Protein AF-A0A0Q8JP42-F1 (afdb_monomer)

Secondary structure (DSSP, 8-state):
--------------------B---SPP-HHHHHHHHHHIIIIIHHHHHHTTTTT-HHHHHHHHHHHHHHHHTT-B-TTS-B---TT--EEEEESS--TT--S----PPPHHHHTSPPPPS------S--B-TTSPBPPEEEEE----SSHHHHHHHHHTT-HHHHHHHHHHTTS---HHHHHHHTTTSTTTTTTTSHHHHHHHHHHHHHHHHHHHHHHHHHHHHHHHHHHHHHHHHTSSSPPPHHHHHHHHHHHHHHHHHHHHHHTTBPPPTTPPPP---GGGGTTT-SPPPPPPPPPPPP-------------------------EEEEETTTEEE-TTS-EEE----EEEEEEE-TTS-EEEEEEEE-TT-SS-EEEEEEEEEETTEEEEEETTS-EEETTEEPP--SS-EEEEETTTEEEEEEE-SS-EEEEEEEETTS-EEEEEE-SSSEEEEEE--TT---TT-BSTT-GGGB-TT-EEE-TTS-EEETTSHHHHHHHHHHTBPPGGG------TT--GGGG--TT-SSS-----HHHHHHHHHHHHHTT--GGGHHHHHHHHHHH--GGGHHHHS-----S----------S--S--SS----SS-S-EEPTTEEEEEEE-TT-EEEEEEE-SSSPSSEEEEEE-S--TTTT----SSS-EEEEEETTS-B-S--EETTS-EEEEEE-SSEEEEEEE--SSSSPEEEEEEEEE-

Solvent-accessible surface area (backbone atoms only — not comparable to full-atom values): 40684 Å² total; per-residue (Å²): 134,85,90,85,84,88,86,84,84,77,82,70,84,72,68,78,70,62,19,41,32,83,25,64,72,54,49,61,78,76,56,28,55,55,23,34,54,47,24,64,60,38,43,46,54,52,26,68,77,34,59,75,26,51,22,30,40,47,45,46,46,50,51,7,38,56,46,11,64,77,48,56,90,37,51,47,100,84,69,45,79,56,89,67,56,76,70,54,54,61,42,71,47,81,69,85,54,98,78,77,61,98,76,60,86,61,74,82,56,72,84,65,75,74,60,74,86,79,81,89,75,90,82,80,94,84,78,77,57,52,51,101,85,66,40,62,49,32,53,32,77,46,78,55,72,79,44,95,26,34,64,51,39,32,43,71,80,40,60,94,41,79,74,49,47,57,57,51,54,52,41,32,66,38,64,59,51,72,65,55,52,55,58,66,41,60,88,36,86,81,29,72,58,44,82,39,78,63,41,48,54,44,23,51,51,31,23,50,46,44,34,9,8,44,35,31,41,47,53,52,40,49,54,49,41,56,50,47,39,51,51,44,50,56,59,50,70,47,82,51,53,59,59,68,68,60,50,49,51,52,52,51,54,45,51,55,36,53,50,52,49,52,56,45,56,39,25,32,54,75,62,91,89,63,77,78,90,76,82,68,66,60,73,80,65,50,41,77,52,76,68,80,78,80,82,81,76,88,81,84,82,89,85,87,82,86,86,89,76,88,79,90,79,92,87,79,92,83,78,79,85,82,73,68,62,40,48,34,36,37,26,42,53,36,32,29,35,26,61,55,70,47,74,50,75,52,41,64,23,24,44,30,36,35,33,46,34,90,89,58,50,34,33,35,38,29,28,33,56,42,86,87,42,58,34,45,21,21,27,39,32,41,18,32,42,48,84,94,44,32,40,29,42,36,27,91,42,53,40,28,48,73,83,37,77,64,84,58,84,32,45,70,37,76,46,72,51,72,91,48,29,37,39,36,38,34,37,49,61,90,36,48,44,32,38,36,42,38,39,70,88,52,36,37,40,39,36,37,47,50,94,76,26,34,31,37,40,35,41,37,48,54,86,61,87,44,72,70,14,29,33,78,48,13,47,55,18,43,43,71,86,39,41,31,37,23,72,87,66,49,77,32,29,64,91,38,65,70,37,38,50,50,33,57,61,47,27,47,59,53,72,93,66,61,62,68,77,64,59,95,94,49,48,62,73,77,39,63,36,78,69,38,39,75,45,83,76,76,62,51,70,66,41,33,53,54,22,33,52,51,31,50,75,68,58,29,49,78,96,45,28,68,58,39,5,47,45,28,36,71,66,72,40,75,76,49,50,70,53,46,32,71,70,88,57,60,75,76,78,82,64,76,79,65,85,66,69,93,64,85,34,72,64,89,72,81,66,48,79,92,67,43,79,45,73,55,58,72,72,39,77,48,79,42,80,33,39,43,63,34,72,49,24,30,30,39,73,26,67,84,39,72,80,68,17,29,49,35,40,42,29,94,34,68,82,41,64,68,55,76,73,80,41,80,52,38,28,34,34,39,23,42,82,85,62,42,23,66,29,68,61,36,32,55,28,25,68,48,76,47,65,84,39,73,66,38,57,31,34,44,28,42,34,23,11,72,57,73,73,66,43,80,44,51,39,27,40,37,52,65

Radius of gyration: 31.7 Å; Cα contacts (8 Å, |Δi|>4): 1342; chains: 1; bounding box: 97×76×103 Å

pLDDT: mean 74.69, std 22.03, range [24.11, 98.62]

Structure (mmCIF, N/CA/C/O backbone):
data_AF-A0A0Q8JP42-F1
#
_entry.id   AF-A0A0Q8JP42-F1
#
loop_
_atom_site.group_PDB
_atom_site.id
_atom_site.type_symbol
_atom_site.label_atom_id
_atom_site.label_alt_id
_atom_site.label_comp_id
_atom_site.label_asym_id
_atom_site.label_entity_id
_atom_site.label_seq_id
_atom_site.pdbx_PDB_ins_code
_atom_site.Cartn_x
_atom_site.Cartn_y
_atom_site.Cartn_z
_atom_site.occupancy
_atom_site.B_iso_or_equiv
_atom_site.auth_seq_id
_atom_site.auth_comp_id
_atom_site.auth_asym_id
_atom_site.auth_atom_id
_atom_site.pdbx_PDB_model_num
ATOM 1 N N . MET A 1 1 ? -9.471 15.396 62.692 1.00 32.38 1 MET A N 1
ATOM 2 C CA . MET A 1 1 ? -8.203 16.134 62.893 1.00 32.38 1 MET A CA 1
ATOM 3 C C . MET A 1 1 ? -7.036 15.207 62.559 1.00 32.38 1 MET A C 1
ATOM 5 O O . MET A 1 1 ? -7.016 14.126 63.114 1.00 32.38 1 MET A O 1
ATOM 9 N N . ARG A 1 2 ? -6.128 15.649 61.666 1.00 31.34 2 ARG A N 1
ATOM 10 C CA . ARG A 1 2 ? -4.707 15.241 61.457 1.00 31.34 2 ARG A CA 1
ATOM 11 C C . ARG A 1 2 ? -4.387 13.730 61.308 1.00 31.34 2 ARG A C 1
ATOM 13 O O . ARG A 1 2 ? -4.494 12.985 62.261 1.00 31.34 2 ARG A O 1
ATOM 20 N N . ARG A 1 3 ? -4.089 13.257 60.084 1.00 33.28 3 ARG A N 1
ATOM 21 C CA . ARG A 1 3 ? -2.760 13.126 59.406 1.00 33.28 3 ARG A CA 1
ATOM 22 C C . ARG A 1 3 ? -2.019 11.814 59.737 1.00 33.28 3 ARG A C 1
ATOM 24 O O . ARG A 1 3 ? -1.687 11.619 60.892 1.00 33.28 3 ARG A O 1
ATOM 31 N N . ILE A 1 4 ? -1.726 11.027 58.688 1.00 31.06 4 ILE A N 1
ATOM 32 C CA . ILE A 1 4 ? -0.497 10.269 58.301 1.00 31.06 4 ILE A CA 1
ATOM 33 C C . ILE A 1 4 ? -0.956 9.399 57.097 1.00 31.06 4 ILE A C 1
ATOM 35 O O . ILE A 1 4 ? -1.818 8.553 57.276 1.00 31.06 4 ILE A O 1
ATOM 39 N N . ALA A 1 5 ? -0.745 9.738 55.819 1.00 30.25 5 ALA A N 1
ATOM 40 C CA . ALA A 1 5 ? 0.470 9.869 54.997 1.00 30.25 5 ALA A CA 1
ATOM 41 C C . ALA A 1 5 ? 1.095 8.532 54.513 1.00 30.25 5 ALA A C 1
ATOM 43 O O . ALA A 1 5 ? 1.750 7.842 55.280 1.00 30.25 5 ALA A O 1
ATOM 44 N N . ALA A 1 6 ? 0.933 8.309 53.195 1.00 29.38 6 ALA A N 1
ATOM 45 C CA . ALA A 1 6 ? 1.846 7.721 52.196 1.00 29.38 6 ALA A CA 1
ATOM 46 C C . ALA A 1 6 ? 2.166 6.206 52.162 1.00 29.38 6 ALA A C 1
ATOM 48 O O . ALA A 1 6 ? 2.879 5.694 53.013 1.00 29.38 6 ALA A O 1
ATOM 49 N N . ALA A 1 7 ? 1.782 5.556 51.049 1.00 24.56 7 ALA A N 1
ATOM 50 C CA . ALA A 1 7 ? 2.716 4.977 50.063 1.00 24.56 7 ALA A CA 1
ATOM 51 C C . ALA A 1 7 ? 1.953 4.485 48.806 1.00 24.56 7 ALA A C 1
ATOM 53 O O . ALA A 1 7 ? 1.465 3.360 48.754 1.00 24.56 7 ALA A O 1
ATOM 54 N N . LEU A 1 8 ? 1.849 5.346 47.788 1.00 26.92 8 LEU A N 1
ATOM 55 C CA . LEU A 1 8 ? 1.513 4.974 46.409 1.00 26.92 8 LEU A CA 1
ATOM 56 C C . LEU A 1 8 ? 2.842 4.712 45.691 1.00 26.92 8 LEU A C 1
ATOM 58 O O . LEU A 1 8 ? 3.619 5.642 45.482 1.00 26.92 8 LEU A O 1
ATOM 62 N N . ILE A 1 9 ? 3.121 3.454 45.356 1.00 26.81 9 ILE A N 1
ATOM 63 C CA . ILE A 1 9 ? 4.254 3.088 44.502 1.00 26.81 9 ILE A CA 1
ATOM 64 C C . ILE A 1 9 ? 3.807 3.301 43.055 1.00 26.81 9 ILE A C 1
ATOM 66 O O . ILE A 1 9 ? 3.017 2.531 42.514 1.00 26.81 9 ILE A O 1
ATOM 70 N N . ALA A 1 10 ? 4.300 4.376 42.446 1.00 30.48 10 ALA A N 1
ATOM 71 C CA . ALA A 1 10 ? 4.263 4.572 41.008 1.00 30.48 10 ALA A CA 1
ATOM 72 C C . ALA A 1 10 ? 5.238 3.581 40.357 1.00 30.48 10 ALA A C 1
ATOM 74 O O . ALA A 1 10 ? 6.454 3.732 40.474 1.00 30.48 10 ALA A O 1
ATOM 75 N N . ALA A 1 11 ? 4.717 2.572 39.665 1.00 28.38 11 ALA A N 1
ATOM 76 C CA . ALA A 1 11 ? 5.500 1.827 38.690 1.00 28.38 11 ALA A CA 1
ATOM 77 C C . ALA A 1 11 ? 5.589 2.679 37.417 1.00 28.38 11 ALA A C 1
ATOM 79 O O . ALA A 1 11 ? 4.811 2.517 36.482 1.00 28.38 11 ALA A O 1
ATOM 80 N N . ALA A 1 12 ? 6.517 3.635 37.407 1.00 28.75 12 ALA A N 1
ATOM 81 C CA . ALA A 1 12 ? 7.023 4.169 36.156 1.00 28.75 12 ALA A CA 1
ATOM 82 C C . ALA A 1 12 ? 7.694 3.004 35.420 1.00 28.75 12 ALA A C 1
ATOM 84 O O . ALA A 1 12 ? 8.638 2.406 35.942 1.00 28.75 12 ALA A O 1
ATOM 85 N N . ALA A 1 13 ? 7.219 2.668 34.223 1.00 29.08 13 ALA A N 1
ATOM 86 C CA . ALA A 1 13 ? 8.051 1.950 33.274 1.00 29.08 13 ALA A CA 1
ATOM 87 C C . ALA A 1 13 ? 9.232 2.877 32.957 1.00 29.08 13 ALA A C 1
ATOM 89 O O . ALA A 1 13 ? 9.126 3.815 32.171 1.00 29.08 13 ALA A O 1
ATOM 90 N N . VAL A 1 14 ? 10.333 2.675 33.677 1.00 27.34 14 VAL A N 1
ATOM 91 C CA . VAL A 1 14 ? 11.604 3.340 33.428 1.00 27.34 14 VAL A CA 1
ATOM 92 C C . VAL A 1 14 ? 12.051 2.860 32.052 1.00 27.34 14 VAL A C 1
ATOM 94 O O . VAL A 1 14 ? 12.574 1.755 31.916 1.00 27.34 14 VAL A O 1
ATOM 97 N N . LEU A 1 15 ? 11.820 3.679 31.019 1.00 36.03 15 LEU A N 1
ATOM 98 C CA . LEU A 1 15 ? 12.664 3.657 29.825 1.00 36.03 15 LEU A CA 1
ATOM 99 C C . LEU A 1 15 ? 14.106 3.576 30.341 1.00 36.03 15 LEU A C 1
ATOM 101 O O . LEU A 1 15 ? 14.431 4.369 31.234 1.00 36.03 15 LEU A O 1
ATOM 105 N N . PRO A 1 16 ? 14.959 2.637 29.883 1.00 44.34 16 PRO A N 1
ATOM 106 C CA . PRO A 1 16 ? 16.354 2.672 30.291 1.00 44.34 16 PRO A CA 1
ATOM 107 C C . PRO A 1 16 ? 16.838 4.074 29.944 1.00 44.34 16 PRO A C 1
ATOM 109 O O . PRO A 1 16 ? 16.720 4.474 28.786 1.00 44.34 16 PRO A O 1
ATOM 112 N N . ALA A 1 17 ? 17.241 4.847 30.958 1.00 48.03 17 ALA A N 1
ATOM 113 C CA . ALA A 1 17 ? 17.735 6.196 30.755 1.00 48.03 17 ALA A CA 1
ATOM 114 C C . ALA A 1 17 ? 18.779 6.095 29.646 1.00 48.03 17 ALA A C 1
ATOM 116 O O . ALA A 1 17 ? 19.788 5.408 29.813 1.00 48.03 17 ALA A O 1
ATOM 117 N N . SER A 1 18 ? 18.480 6.663 28.477 1.00 58.12 18 SER A N 1
ATOM 118 C CA . SER A 1 18 ? 19.471 6.748 27.421 1.00 58.12 18 SER A CA 1
ATOM 119 C C . SER A 1 18 ? 20.636 7.495 28.043 1.00 58.12 18 SER A C 1
ATOM 121 O O . SER A 1 18 ? 20.438 8.602 28.550 1.00 58.12 18 SER A O 1
ATOM 123 N N . ALA A 1 19 ? 21.806 6.859 28.058 1.00 69.19 19 ALA A N 1
ATOM 124 C CA . ALA A 1 19 ? 23.070 7.528 28.295 1.00 69.19 19 ALA A CA 1
ATOM 125 C C . ALA A 1 19 ? 23.009 8.907 27.629 1.00 69.19 19 ALA A C 1
ATOM 127 O O . ALA A 1 19 ? 22.722 8.966 26.436 1.00 69.19 19 ALA A O 1
ATOM 128 N N . GLN A 1 20 ? 23.198 9.991 28.375 1.00 83.31 20 GLN A N 1
ATOM 129 C CA . GLN A 1 20 ? 23.355 11.333 27.815 1.00 83.31 20 GLN A CA 1
ATOM 130 C C . GLN A 1 20 ? 24.747 11.830 28.181 1.00 83.31 20 GLN A C 1
ATOM 132 O O . GLN A 1 20 ? 25.283 11.499 29.238 1.00 83.31 20 GLN A O 1
ATOM 137 N N . VAL A 1 21 ? 25.329 12.654 27.323 1.00 87.38 21 VAL A N 1
ATOM 138 C CA . VAL A 1 21 ? 26.648 13.247 27.542 1.00 87.38 21 VAL A CA 1
ATOM 139 C C . VAL A 1 21 ? 26.569 14.753 27.423 1.00 87.38 21 VAL A C 1
ATOM 141 O O . VAL A 1 21 ? 25.703 15.297 26.733 1.00 87.38 21 VAL A O 1
ATOM 144 N N . ASP A 1 22 ? 27.491 15.430 28.097 1.00 88.50 22 ASP A N 1
ATOM 145 C CA . ASP A 1 22 ? 27.711 16.840 27.831 1.00 88.50 22 ASP A CA 1
ATOM 146 C C . ASP A 1 22 ? 28.292 16.986 26.421 1.00 88.50 22 ASP A C 1
ATOM 148 O O . ASP A 1 22 ? 29.391 16.512 26.121 1.00 88.50 22 ASP A O 1
ATOM 152 N N . CYS A 1 23 ? 27.517 17.612 25.540 1.00 90.62 23 CYS A N 1
ATOM 153 C CA . CYS A 1 23 ? 27.943 17.872 24.173 1.00 90.62 23 CYS A CA 1
ATOM 154 C C . CYS A 1 23 ? 28.848 19.109 24.051 1.00 90.62 23 CYS A C 1
ATOM 156 O O . CYS A 1 23 ? 29.364 19.384 22.966 1.00 90.62 23 CYS A O 1
ATOM 158 N N . GLY A 1 24 ? 29.069 19.827 25.154 1.00 90.06 24 GLY A N 1
ATOM 159 C CA . GLY A 1 24 ? 29.874 21.034 25.224 1.00 90.06 24 GLY A CA 1
ATOM 160 C C . GLY A 1 24 ? 29.218 22.239 24.554 1.00 90.06 24 GLY A C 1
ATOM 161 O O . GLY A 1 24 ? 28.075 22.202 24.086 1.00 90.06 24 GLY A O 1
ATOM 162 N N . GLU A 1 25 ? 29.979 23.329 24.497 1.00 90.88 25 GLU A N 1
ATOM 163 C CA . GLU A 1 25 ? 29.526 24.571 23.879 1.00 90.88 25 GLU A CA 1
ATOM 164 C C . GLU A 1 25 ? 29.434 24.449 22.346 1.00 90.88 25 GLU A C 1
ATOM 166 O O . GLU A 1 25 ? 30.346 23.882 21.718 1.00 90.88 25 GLU A O 1
ATOM 171 N N . PRO A 1 26 ? 28.387 25.027 21.722 1.00 92.38 26 PRO A N 1
ATOM 172 C CA . PRO A 1 26 ? 28.247 25.083 20.273 1.00 92.38 26 PRO A CA 1
ATOM 173 C C . PRO A 1 26 ? 29.510 25.591 19.573 1.00 92.38 26 PRO A C 1
ATOM 175 O O . PRO A 1 26 ? 30.193 26.511 20.028 1.00 92.38 26 PRO A O 1
ATOM 178 N N . LEU A 1 27 ? 29.801 25.010 18.415 1.00 89.12 27 LEU A N 1
ATOM 179 C CA . LEU A 1 27 ? 30.786 25.542 17.478 1.00 89.12 27 LEU A CA 1
ATOM 180 C C . LEU A 1 27 ? 30.342 26.916 16.954 1.00 89.12 27 LEU A C 1
ATOM 182 O O . LEU A 1 27 ? 29.153 27.149 16.719 1.00 89.12 27 LEU A O 1
ATOM 186 N N . THR A 1 28 ? 31.312 27.802 16.731 1.00 86.31 28 THR A N 1
ATOM 187 C CA . THR A 1 28 ? 31.131 29.153 16.178 1.00 86.31 28 THR A CA 1
ATOM 188 C C . THR A 1 28 ? 31.954 29.316 14.893 1.00 86.31 28 THR A C 1
ATOM 190 O O . THR A 1 28 ? 32.758 28.454 14.542 1.00 86.31 28 THR A O 1
ATOM 193 N N . GLY A 1 29 ? 31.737 30.401 14.142 1.00 81.62 29 GLY A N 1
ATOM 194 C CA . GLY A 1 29 ? 32.538 30.711 12.951 1.00 81.62 29 GLY A CA 1
ATOM 195 C C . GLY A 1 29 ? 32.419 29.674 11.824 1.00 81.62 29 GLY A C 1
ATOM 196 O O . GLY A 1 29 ? 31.333 29.162 11.548 1.00 81.62 29 GLY A O 1
ATOM 197 N N . GLN A 1 30 ? 33.532 29.392 11.140 1.00 66.12 30 GLN A N 1
ATOM 198 C CA . GLN A 1 30 ? 33.564 28.454 10.007 1.00 66.12 30 GLN A CA 1
ATOM 199 C C . GLN A 1 30 ? 33.319 26.998 10.439 1.00 66.12 30 GLN A C 1
ATOM 201 O O . GLN A 1 30 ? 32.656 26.249 9.718 1.00 66.12 30 GLN A O 1
ATOM 206 N N . ASP A 1 31 ? 33.742 26.637 11.651 1.00 72.88 31 ASP A N 1
ATOM 207 C CA . ASP A 1 31 ? 33.555 25.296 12.214 1.00 72.88 31 ASP A CA 1
ATOM 208 C C . ASP A 1 31 ? 32.086 24.981 12.500 1.00 72.88 31 ASP A C 1
ATOM 210 O O . ASP A 1 31 ? 31.677 23.822 12.432 1.00 72.88 31 ASP A O 1
ATOM 214 N N . ALA A 1 32 ? 31.261 26.000 12.770 1.00 77.12 32 ALA A N 1
ATOM 215 C CA . ALA A 1 32 ? 29.830 25.821 13.010 1.00 77.12 32 ALA A CA 1
ATOM 216 C C . ALA A 1 32 ? 29.117 25.209 11.802 1.00 77.12 32 ALA A C 1
ATOM 218 O O . ALA A 1 32 ? 28.319 24.287 11.958 1.00 77.12 32 ALA A O 1
ATOM 219 N N . LYS A 1 33 ? 29.427 25.691 10.591 1.00 74.38 33 LYS A N 1
ATOM 220 C CA . LYS A 1 33 ? 28.829 25.173 9.355 1.00 74.38 33 LYS A CA 1
ATOM 221 C C . LYS A 1 33 ? 29.224 23.713 9.145 1.00 74.38 33 LYS A C 1
ATOM 223 O O . LYS A 1 33 ? 28.353 22.873 8.950 1.00 74.38 33 LYS A O 1
ATOM 228 N N . PHE A 1 34 ? 30.520 23.416 9.245 1.00 71.19 34 PHE A N 1
ATOM 229 C CA . PHE A 1 34 ? 31.023 22.055 9.090 1.00 71.19 34 PHE A CA 1
ATOM 230 C C . PHE A 1 34 ? 30.422 21.107 10.138 1.00 71.19 34 PHE A C 1
ATOM 232 O O . PHE A 1 34 ? 29.968 20.016 9.804 1.00 71.19 34 PHE A O 1
ATOM 239 N N . GLY A 1 35 ? 30.370 21.535 11.401 1.00 77.62 35 GLY A N 1
ATOM 240 C CA . GLY A 1 35 ? 29.789 20.760 12.492 1.00 77.62 35 GLY A CA 1
ATOM 241 C C . GLY A 1 35 ? 28.299 20.481 12.308 1.00 77.62 35 GLY A C 1
ATOM 242 O O . GLY A 1 35 ? 27.874 19.355 12.550 1.00 77.62 35 GLY A O 1
ATOM 243 N N . ILE A 1 36 ? 27.519 21.462 11.835 1.00 77.50 36 ILE A N 1
ATOM 244 C CA . ILE A 1 36 ? 26.098 21.283 11.494 1.00 77.50 36 ILE A CA 1
ATOM 245 C C . ILE A 1 36 ? 25.939 20.286 10.348 1.00 77.50 36 ILE A C 1
ATOM 247 O O . ILE A 1 36 ? 25.126 19.367 10.452 1.00 77.50 36 ILE A O 1
ATOM 251 N N . ASP A 1 37 ? 26.705 20.455 9.270 1.00 71.38 37 ASP A N 1
ATOM 252 C CA . ASP A 1 37 ? 26.607 19.600 8.089 1.00 71.38 37 ASP A CA 1
ATOM 253 C C . ASP A 1 37 ? 26.999 18.155 8.437 1.00 71.38 37 ASP A C 1
ATOM 255 O O . ASP A 1 37 ? 26.291 17.217 8.069 1.00 71.38 37 ASP A O 1
ATOM 259 N N . TYR A 1 38 ? 28.065 17.956 9.216 1.00 76.81 38 TYR A N 1
ATOM 260 C CA . TYR A 1 38 ? 28.466 16.631 9.692 1.00 76.81 38 TYR A CA 1
ATOM 261 C C . TYR A 1 38 ? 27.415 16.023 10.631 1.00 76.81 38 TYR A C 1
ATOM 263 O O . TYR A 1 38 ? 27.017 14.870 10.468 1.00 76.81 38 TYR A O 1
ATOM 271 N N . ALA A 1 39 ? 26.910 16.802 11.590 1.00 82.94 39 ALA A N 1
ATOM 272 C CA . ALA A 1 39 ? 25.905 16.335 12.534 1.00 82.94 39 ALA A CA 1
ATOM 273 C C . ALA A 1 39 ? 24.597 15.937 11.835 1.00 82.94 39 ALA A C 1
ATOM 275 O O . ALA A 1 39 ? 24.065 14.877 12.139 1.00 82.94 39 ALA A O 1
ATOM 276 N N . ARG A 1 40 ? 24.093 16.732 10.883 1.00 79.69 40 ARG A N 1
ATOM 277 C CA . ARG A 1 40 ? 22.835 16.446 10.170 1.00 79.69 40 ARG A CA 1
ATOM 278 C C . ARG A 1 40 ? 22.942 15.297 9.178 1.00 79.69 40 ARG A C 1
ATOM 280 O O . ARG A 1 40 ? 21.986 14.544 9.044 1.00 79.69 40 ARG A O 1
ATOM 287 N N . ASN A 1 41 ? 24.074 15.16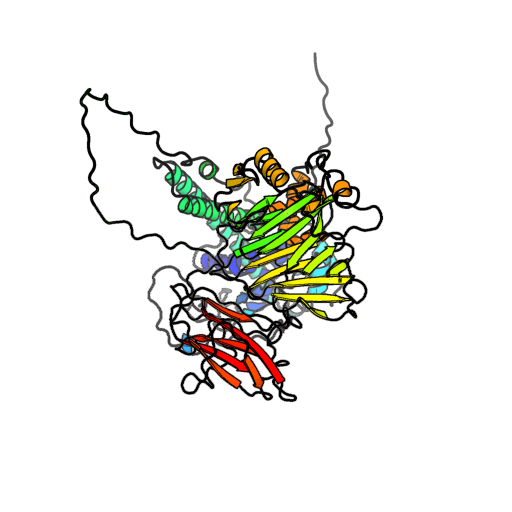5 8.492 1.00 67.12 41 ASN A N 1
ATOM 288 C CA . ASN A 1 41 ? 24.212 14.181 7.417 1.00 67.12 41 ASN A CA 1
ATOM 289 C C . ASN A 1 41 ? 24.806 12.847 7.886 1.00 67.12 41 ASN A C 1
ATOM 291 O O . ASN A 1 41 ? 24.586 11.832 7.233 1.00 67.12 41 ASN A O 1
ATOM 295 N N . VAL A 1 42 ? 25.548 12.836 8.998 1.00 72.25 42 VAL A N 1
ATOM 296 C CA . VAL A 1 42 ? 26.253 11.640 9.483 1.00 72.25 42 VAL A CA 1
ATOM 297 C C . VAL A 1 42 ? 25.743 11.240 10.861 1.00 72.25 42 VAL A C 1
ATOM 299 O O . VAL A 1 42 ? 25.164 10.169 11.029 1.00 72.25 42 VAL A O 1
ATOM 302 N N . THR A 1 43 ? 25.921 12.103 11.860 1.00 81.19 43 THR A N 1
ATOM 303 C CA . THR A 1 43 ? 25.721 11.704 13.259 1.00 81.19 43 THR A CA 1
ATOM 304 C C . THR A 1 43 ? 24.249 11.513 13.626 1.00 81.19 43 THR A C 1
ATOM 306 O O . THR A 1 43 ? 23.907 10.519 14.260 1.00 81.19 43 THR A O 1
ATOM 309 N N . LEU A 1 44 ? 23.364 12.428 13.223 1.00 78.81 44 LEU A N 1
ATOM 310 C CA . LEU A 1 44 ? 21.932 12.363 13.524 1.00 78.81 44 LEU A CA 1
ATOM 311 C C . LEU A 1 44 ? 21.267 11.131 12.905 1.00 78.81 44 LEU A C 1
ATOM 313 O O . LEU A 1 44 ? 20.644 10.389 13.661 1.00 78.81 44 LEU A O 1
ATOM 317 N N . PRO A 1 45 ? 21.443 10.827 11.605 1.00 73.25 45 PRO A N 1
ATOM 318 C CA . PRO A 1 45 ? 20.917 9.595 11.025 1.00 73.25 45 PRO A CA 1
ATOM 319 C C . PRO A 1 45 ? 21.403 8.338 11.757 1.00 73.25 45 PRO A C 1
ATOM 321 O O . PRO A 1 45 ? 20.599 7.454 12.047 1.00 73.25 45 PRO A O 1
ATOM 324 N N . LEU A 1 46 ? 22.690 8.263 12.129 1.00 73.00 46 LEU A N 1
ATOM 325 C CA . LEU A 1 46 ? 23.221 7.120 12.888 1.00 73.00 46 LEU A CA 1
ATOM 326 C C . LEU A 1 46 ? 22.516 6.942 14.232 1.00 73.00 46 LEU A C 1
ATOM 328 O O . LEU A 1 46 ? 22.172 5.816 14.600 1.00 73.00 46 LEU A O 1
ATOM 332 N N . VAL A 1 47 ? 22.289 8.050 14.938 1.00 79.88 47 VAL A N 1
ATOM 333 C CA . VAL A 1 47 ? 21.576 8.073 16.215 1.00 79.88 47 VAL A CA 1
ATOM 334 C C . VAL A 1 47 ? 20.106 7.676 16.034 1.00 79.88 47 VAL A C 1
ATOM 336 O O . VAL A 1 47 ? 19.636 6.788 16.745 1.00 79.88 47 VAL A O 1
ATOM 339 N N . GLU A 1 48 ? 19.394 8.267 15.067 1.00 75.62 48 GLU A N 1
ATOM 340 C CA . GLU A 1 48 ? 17.975 7.981 14.796 1.00 75.62 48 GLU A CA 1
ATOM 341 C C . GLU A 1 48 ? 17.744 6.513 14.436 1.00 75.62 48 GLU A C 1
ATOM 343 O O . GLU A 1 48 ? 16.824 5.876 14.950 1.00 75.62 48 GLU A O 1
ATOM 348 N N . HIS A 1 49 ? 18.598 5.950 13.580 1.00 67.31 49 HIS A N 1
ATOM 349 C CA . HIS A 1 49 ? 18.435 4.584 13.091 1.00 67.31 49 HIS A CA 1
ATOM 350 C C . HIS A 1 49 ? 18.799 3.509 14.119 1.00 67.31 49 HIS A C 1
ATOM 352 O O . HIS A 1 49 ? 18.371 2.363 13.965 1.00 67.31 49 HIS A O 1
ATOM 358 N N . ASN A 1 50 ? 19.556 3.848 15.168 1.00 66.06 50 ASN A N 1
ATOM 359 C CA . ASN A 1 50 ? 20.097 2.868 16.113 1.00 66.06 50 ASN A CA 1
ATOM 360 C C . ASN A 1 50 ? 19.771 3.162 17.585 1.00 66.06 50 ASN A C 1
ATOM 362 O O . ASN A 1 50 ? 20.442 2.635 18.479 1.00 66.06 50 ASN A O 1
ATOM 366 N N . ALA A 1 51 ? 18.716 3.934 17.854 1.00 54.44 51 ALA A N 1
ATOM 367 C CA . ALA A 1 51 ? 18.296 4.310 19.207 1.00 54.44 51 ALA A CA 1
ATOM 368 C C . ALA A 1 51 ? 18.007 3.113 20.152 1.00 54.44 51 ALA A C 1
ATOM 370 O O . ALA A 1 51 ? 18.043 3.284 21.367 1.00 54.44 51 ALA A O 1
ATOM 371 N N . GLY A 1 52 ? 17.791 1.895 19.625 1.00 52.28 52 GLY A N 1
ATOM 372 C CA . GLY A 1 52 ? 17.625 0.643 20.395 1.00 52.28 52 GLY A CA 1
ATOM 373 C C . GLY A 1 52 ? 18.854 -0.290 20.454 1.00 52.28 52 GLY A C 1
ATOM 374 O O . GLY A 1 52 ? 18.769 -1.389 21.005 1.00 52.28 52 GLY A O 1
ATOM 375 N N . GLY A 1 53 ? 19.981 0.106 19.849 1.00 61.44 53 GLY A N 1
ATOM 376 C CA . GLY A 1 53 ? 21.255 -0.625 19.831 1.00 61.44 53 GLY A CA 1
ATOM 377 C C . GLY A 1 53 ? 22.198 -0.176 20.953 1.00 61.44 53 GLY A C 1
ATOM 378 O O . GLY A 1 53 ? 21.743 0.077 22.060 1.00 61.44 53 GLY A O 1
ATOM 379 N N . LEU A 1 54 ? 23.499 -0.031 20.659 1.00 58.88 54 LEU A N 1
ATOM 380 C CA . LEU A 1 54 ? 24.598 0.427 21.546 1.00 58.88 54 LEU A CA 1
ATOM 381 C C . LEU A 1 54 ? 24.381 1.758 22.318 1.00 58.88 54 LEU A C 1
ATOM 383 O O . LEU A 1 54 ? 25.277 2.196 23.033 1.00 58.88 54 LEU A O 1
ATOM 387 N N . GLY A 1 55 ? 23.197 2.362 22.237 1.00 72.19 55 GLY A N 1
ATOM 388 C CA . GLY A 1 55 ? 22.840 3.646 22.825 1.00 72.19 55 GLY A CA 1
ATOM 389 C C . GLY A 1 55 ? 23.181 4.808 21.880 1.00 72.19 55 GLY A C 1
ATOM 390 O O . GLY A 1 55 ? 24.238 4.778 21.243 1.00 72.19 55 GLY A O 1
ATOM 391 N N . PRO A 1 56 ? 22.328 5.846 21.785 1.00 77.62 56 PRO A N 1
ATOM 392 C CA . PRO A 1 56 ? 22.593 7.073 21.024 1.00 77.62 56 PRO A CA 1
ATOM 393 C C . PRO A 1 56 ? 23.991 7.673 21.252 1.00 77.62 56 PRO A C 1
ATOM 395 O O . PRO A 1 56 ? 24.690 8.025 20.301 1.00 77.62 56 PRO A O 1
ATOM 398 N N . VAL A 1 57 ? 24.437 7.723 22.510 1.00 81.50 57 VAL A N 1
ATOM 399 C CA . VAL A 1 57 ? 25.756 8.253 22.895 1.00 81.50 57 VAL A CA 1
ATOM 400 C C . VAL A 1 57 ? 26.911 7.478 22.280 1.00 81.50 57 VAL A C 1
ATOM 402 O O . VAL A 1 57 ? 27.868 8.081 21.796 1.00 81.50 57 VAL A O 1
ATOM 405 N N . LEU A 1 58 ? 26.826 6.149 22.240 1.00 78.62 58 LEU A N 1
ATOM 406 C CA . LEU A 1 58 ? 27.925 5.352 21.714 1.00 78.62 58 LEU A CA 1
ATOM 407 C C . LEU A 1 58 ? 28.084 5.533 20.204 1.00 78.62 58 LEU A C 1
ATOM 409 O O . LEU A 1 58 ? 29.205 5.545 19.704 1.00 78.62 58 LEU A O 1
ATOM 413 N N . TRP A 1 59 ? 26.985 5.750 19.481 1.00 79.06 59 TRP A N 1
ATOM 414 C CA . TRP A 1 59 ? 27.035 6.066 18.054 1.00 79.06 59 TRP A CA 1
ATOM 415 C C . TRP A 1 59 ? 27.628 7.439 17.767 1.00 79.06 59 TRP A C 1
ATOM 417 O O . TRP A 1 59 ? 28.382 7.574 16.804 1.00 79.06 59 TRP A O 1
ATOM 427 N N . ALA A 1 60 ? 27.372 8.433 18.620 1.00 81.06 60 ALA A N 1
ATOM 428 C CA . ALA A 1 60 ? 28.048 9.724 18.515 1.00 81.06 60 ALA A CA 1
ATOM 429 C C . ALA A 1 60 ? 29.572 9.574 18.681 1.00 81.06 60 ALA A C 1
ATOM 431 O O . ALA A 1 60 ? 30.345 10.201 17.954 1.00 81.06 60 ALA A O 1
ATOM 432 N N . TYR A 1 61 ? 30.012 8.693 19.582 1.00 84.00 61 TYR A N 1
ATOM 433 C CA . TYR A 1 61 ? 31.431 8.413 19.799 1.00 84.00 61 TYR A CA 1
ATOM 434 C C . TYR A 1 61 ? 32.068 7.611 18.666 1.00 84.00 61 TYR A C 1
ATOM 436 O O . TYR A 1 61 ? 33.162 7.959 18.226 1.00 84.00 61 TYR A O 1
ATOM 444 N N . ILE A 1 62 ? 31.370 6.610 18.128 1.00 77.31 62 ILE A N 1
ATOM 445 C CA . ILE A 1 62 ? 31.808 5.868 16.937 1.00 77.31 62 ILE A CA 1
ATOM 446 C C . ILE A 1 62 ? 31.936 6.815 15.734 1.00 77.31 62 ILE A C 1
ATOM 448 O O . ILE A 1 62 ? 32.947 6.787 15.039 1.00 77.31 62 ILE A O 1
ATOM 452 N N . ALA A 1 63 ? 30.970 7.714 15.520 1.00 75.06 63 ALA A N 1
ATOM 453 C CA . ALA A 1 63 ? 31.032 8.706 14.444 1.00 75.06 63 ALA A CA 1
ATOM 454 C C . ALA A 1 63 ? 32.200 9.692 14.620 1.00 75.06 63 ALA A C 1
ATOM 456 O O . ALA A 1 63 ? 32.841 10.081 13.643 1.00 75.06 63 ALA A O 1
ATOM 457 N N . GLY A 1 64 ? 32.489 10.097 15.859 1.00 77.38 64 GLY A N 1
ATOM 458 C CA . GLY A 1 64 ? 33.652 10.915 16.191 1.00 77.38 64 GLY A CA 1
ATOM 459 C C . GLY A 1 64 ? 34.979 10.191 15.983 1.00 77.38 64 GLY A C 1
ATOM 460 O O . GLY A 1 64 ? 35.940 10.790 15.507 1.00 77.38 64 GLY A O 1
ATOM 461 N N . GLN A 1 65 ? 35.025 8.896 16.280 1.00 76.19 65 GLN A N 1
ATOM 462 C CA . GLN A 1 65 ? 36.218 8.082 16.104 1.00 76.19 65 GLN A CA 1
ATOM 463 C C . GLN A 1 65 ? 36.508 7.787 14.631 1.00 76.19 65 GLN A C 1
ATOM 465 O O . GLN A 1 65 ? 37.639 7.995 14.200 1.00 76.19 65 GLN A O 1
ATOM 470 N N . ALA A 1 66 ? 35.492 7.433 13.841 1.00 70.06 66 ALA A N 1
ATOM 471 C CA . ALA A 1 66 ? 35.614 7.293 12.389 1.00 70.06 66 ALA A CA 1
ATOM 472 C C . ALA A 1 66 ? 36.097 8.600 11.737 1.00 70.06 66 ALA A C 1
ATOM 474 O O . ALA A 1 66 ? 36.950 8.597 10.846 1.00 70.06 66 ALA A O 1
ATOM 475 N N . ARG A 1 67 ? 35.609 9.744 12.239 1.00 71.12 67 ARG A N 1
ATOM 476 C CA . ARG A 1 67 ? 36.130 11.056 11.853 1.00 71.12 67 ARG A CA 1
ATOM 477 C C . ARG A 1 67 ? 37.603 11.204 12.233 1.00 71.12 67 ARG A C 1
ATOM 479 O O . ARG A 1 67 ? 38.393 11.584 11.380 1.00 71.12 67 ARG A O 1
ATOM 486 N N . GLY A 1 68 ? 37.982 10.879 13.466 1.00 71.50 68 GLY A N 1
ATOM 487 C CA . GLY A 1 68 ? 39.374 10.896 13.924 1.00 71.50 68 GLY A CA 1
ATOM 488 C C . GLY A 1 68 ? 40.304 10.046 13.054 1.00 71.50 68 GLY A C 1
ATOM 489 O O . GLY A 1 68 ? 41.358 10.524 12.656 1.00 71.50 68 GLY A O 1
ATOM 490 N N . GLU A 1 69 ? 39.888 8.838 12.672 1.00 66.12 69 GLU A N 1
ATOM 491 C CA . GLU A 1 69 ? 40.629 7.969 11.749 1.00 66.12 69 GLU A CA 1
ATOM 492 C C . GLU A 1 69 ? 40.787 8.595 10.364 1.00 66.12 69 GLU A C 1
ATOM 494 O O . GLU A 1 69 ? 41.886 8.603 9.810 1.00 66.12 69 GLU A O 1
ATOM 499 N N . SER A 1 70 ? 39.709 9.172 9.824 1.00 61.16 70 SER A N 1
ATOM 500 C CA . SER A 1 70 ? 39.763 9.886 8.544 1.00 61.16 70 SER A CA 1
ATOM 501 C C . SER A 1 70 ? 40.630 11.148 8.600 1.00 61.16 70 SER A C 1
ATOM 503 O O . SER A 1 70 ? 41.128 11.590 7.566 1.00 61.16 70 SER A O 1
ATOM 505 N N . LEU A 1 71 ? 40.826 11.705 9.802 1.00 60.09 71 LEU A N 1
ATOM 506 C CA . LEU A 1 71 ? 41.593 12.921 10.061 1.00 60.09 71 LEU A CA 1
ATOM 507 C C . LEU A 1 71 ? 43.008 12.672 10.623 1.00 60.09 71 LEU A C 1
ATOM 509 O O . LEU A 1 71 ? 43.761 13.624 10.819 1.00 60.09 71 LEU A O 1
ATOM 513 N N . GLY A 1 72 ? 43.389 11.418 10.885 1.00 54.44 72 GLY A N 1
ATOM 514 C CA . GLY A 1 72 ? 44.589 11.086 11.654 1.00 54.44 72 GLY A CA 1
ATOM 515 C C . GLY A 1 72 ? 45.895 11.554 10.998 1.00 54.44 72 GLY A C 1
ATOM 516 O O . GLY A 1 72 ? 46.171 11.223 9.844 1.00 54.44 72 GLY A O 1
ATOM 517 N N . ASN A 1 73 ? 46.740 12.251 11.774 1.00 51.22 73 ASN A N 1
ATOM 518 C CA . ASN A 1 73 ? 47.990 12.919 11.357 1.00 51.22 73 ASN A CA 1
ATOM 519 C C . ASN A 1 73 ? 47.814 14.188 10.496 1.00 51.22 73 ASN A C 1
ATOM 521 O O . ASN A 1 73 ? 48.736 14.554 9.767 1.00 51.22 73 ASN A O 1
ATOM 525 N N . MET A 1 74 ? 46.659 14.858 10.556 1.00 55.19 74 MET A N 1
ATOM 526 C CA . MET A 1 74 ? 46.378 16.065 9.759 1.00 55.19 74 MET A CA 1
ATOM 527 C C . MET A 1 74 ? 46.219 17.313 10.617 1.00 55.19 74 MET A C 1
ATOM 529 O O . MET A 1 74 ? 45.237 18.047 10.504 1.00 55.19 74 MET A O 1
ATOM 533 N N . ARG A 1 75 ? 47.209 17.541 11.474 1.00 53.75 75 ARG A N 1
ATOM 534 C CA . ARG A 1 75 ? 47.420 18.842 12.089 1.00 53.75 75 ARG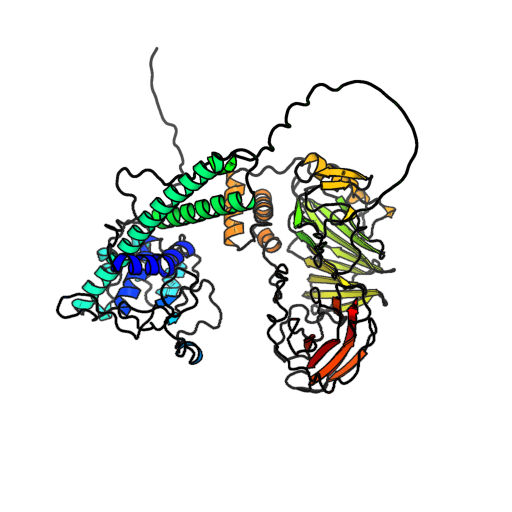 A CA 1
ATOM 535 C C . ARG A 1 75 ? 48.559 19.558 11.392 1.00 53.75 75 ARG A C 1
ATOM 537 O O . ARG A 1 75 ? 49.566 18.925 11.072 1.00 53.75 75 ARG A O 1
ATOM 544 N N . ASP A 1 76 ? 48.385 20.844 11.129 1.00 56.94 76 ASP A N 1
ATOM 545 C CA . ASP A 1 76 ? 49.518 21.691 10.772 1.00 56.94 76 ASP A CA 1
ATOM 546 C C . ASP A 1 76 ? 50.438 21.918 11.986 1.00 56.94 76 ASP A C 1
ATOM 548 O O . ASP A 1 76 ? 50.228 21.385 13.080 1.00 56.94 76 ASP A O 1
ATOM 552 N N . GLU A 1 77 ? 51.501 22.693 11.785 1.00 52.41 77 GLU A N 1
ATOM 553 C CA . GLU A 1 77 ? 52.479 23.012 12.830 1.00 52.41 77 GLU A CA 1
ATOM 554 C C . GLU A 1 77 ? 51.857 23.772 14.018 1.00 52.41 77 GLU A C 1
ATOM 556 O O . GLU A 1 77 ? 52.452 23.823 15.094 1.00 52.41 77 GLU A O 1
ATOM 561 N N . GLN A 1 78 ? 50.655 24.330 13.845 1.00 57.97 78 GLN A N 1
ATOM 562 C CA . GLN A 1 78 ? 49.885 25.054 14.854 1.00 57.97 78 GLN A CA 1
ATOM 563 C C . GLN A 1 78 ? 48.885 24.155 15.592 1.00 57.97 78 GLN A C 1
ATOM 565 O O . GLN A 1 78 ? 48.176 24.629 16.477 1.00 57.97 78 GLN A O 1
ATOM 570 N N . MET A 1 79 ? 48.881 22.850 15.300 1.00 48.31 79 MET A N 1
ATOM 571 C CA . MET A 1 79 ? 47.921 21.875 15.814 1.00 48.31 79 MET A CA 1
ATOM 572 C C . MET A 1 79 ? 46.492 22.064 15.280 1.00 48.31 79 MET A C 1
ATOM 574 O O . MET A 1 79 ? 45.563 21.459 15.821 1.00 48.31 79 MET A O 1
ATOM 578 N N . ASP A 1 80 ? 46.297 22.821 14.201 1.00 51.81 80 ASP A N 1
ATOM 579 C CA . ASP A 1 80 ? 44.990 23.014 13.580 1.00 51.81 80 ASP A CA 1
ATOM 580 C C . ASP A 1 80 ? 44.729 21.949 12.512 1.00 51.81 80 ASP A C 1
ATOM 582 O O . ASP A 1 80 ? 45.628 21.507 11.792 1.00 51.81 80 ASP A O 1
ATOM 586 N N . PHE A 1 81 ? 43.478 21.491 12.410 1.00 47.78 81 PHE A N 1
ATOM 587 C CA . PHE A 1 81 ? 43.107 20.476 11.425 1.00 47.78 81 PHE A CA 1
ATOM 588 C C . PHE A 1 81 ? 43.248 21.037 10.006 1.00 47.78 81 PHE A C 1
ATOM 590 O O . PHE A 1 81 ? 42.517 21.948 9.621 1.00 47.78 81 PHE A O 1
ATOM 597 N N . THR A 1 82 ? 44.133 20.454 9.199 1.00 45.78 82 THR A N 1
ATOM 598 C CA . THR A 1 82 ? 44.334 20.862 7.803 1.00 45.78 82 THR A CA 1
ATOM 599 C C . THR A 1 82 ? 43.432 20.043 6.868 1.00 45.78 82 THR A C 1
ATOM 601 O O . THR A 1 82 ? 43.632 18.834 6.721 1.00 45.78 82 THR A O 1
ATOM 604 N N . PRO A 1 83 ? 42.432 20.651 6.199 1.00 42.47 83 PRO A N 1
ATOM 605 C CA . PRO A 1 83 ? 41.587 19.933 5.251 1.00 42.47 83 PRO A CA 1
ATOM 606 C C . PRO A 1 83 ? 42.374 19.614 3.973 1.00 42.47 83 PRO A C 1
ATOM 608 O O . PRO A 1 83 ? 42.855 20.521 3.299 1.00 42.47 83 PRO A O 1
ATOM 611 N N . LYS A 1 84 ? 42.482 18.332 3.597 1.00 41.53 84 LYS A N 1
ATOM 612 C CA . LYS A 1 84 ? 42.996 17.920 2.278 1.00 41.53 84 LYS A CA 1
ATOM 613 C C . LYS A 1 84 ? 41.852 17.565 1.315 1.00 41.53 84 LYS A C 1
ATOM 615 O O . LYS A 1 84 ? 40.872 16.963 1.750 1.00 41.53 84 LYS A O 1
ATOM 620 N N . PRO A 1 85 ? 41.990 17.844 0.006 1.00 37.03 85 PRO A N 1
ATOM 621 C CA . PRO A 1 85 ? 40.942 17.629 -1.004 1.00 37.03 85 PRO A CA 1
ATOM 622 C C . PRO A 1 85 ? 40.520 16.165 -1.235 1.00 37.03 85 PRO A C 1
ATOM 624 O O . PRO A 1 85 ? 39.528 15.905 -1.913 1.00 37.03 85 PRO A O 1
ATOM 627 N N . ASN A 1 86 ? 41.240 15.182 -0.685 1.00 35.91 86 ASN A N 1
ATOM 628 C CA . ASN A 1 86 ? 41.184 13.819 -1.211 1.00 35.91 86 ASN A CA 1
ATOM 629 C C . ASN A 1 86 ? 40.384 12.779 -0.413 1.00 35.91 86 ASN A C 1
ATOM 631 O O . ASN A 1 86 ? 40.365 11.654 -0.903 1.00 35.91 86 ASN A O 1
ATOM 635 N N . LEU A 1 87 ? 39.734 13.043 0.735 1.00 42.12 87 LEU A N 1
ATOM 636 C CA . LEU A 1 87 ? 39.083 11.945 1.488 1.00 42.12 87 LEU A CA 1
ATOM 637 C C . LEU A 1 87 ? 37.776 12.287 2.245 1.00 42.12 87 LEU A C 1
ATOM 639 O O . LEU A 1 87 ? 37.750 13.077 3.180 1.00 42.12 87 LEU A O 1
ATOM 643 N N . ASN A 1 88 ? 36.733 11.564 1.822 1.00 43.03 88 ASN A N 1
ATOM 644 C CA . ASN A 1 88 ? 35.673 10.837 2.535 1.00 43.03 88 ASN A CA 1
ATOM 645 C C . ASN A 1 88 ? 34.756 11.565 3.531 1.00 43.03 88 ASN A C 1
ATOM 647 O O . ASN A 1 88 ? 34.916 11.474 4.746 1.00 43.03 88 ASN A O 1
ATOM 651 N N . LEU A 1 89 ? 33.660 12.116 3.001 1.00 39.38 89 LEU A N 1
ATOM 652 C CA . LEU A 1 89 ? 32.387 12.179 3.727 1.00 39.38 89 LEU A CA 1
ATOM 653 C C . LEU A 1 89 ? 31.734 10.786 3.751 1.00 39.38 89 LEU A C 1
ATOM 655 O O . LEU A 1 89 ? 31.591 10.149 2.703 1.00 39.38 89 LEU A O 1
ATOM 659 N N . TRP A 1 90 ? 31.353 10.332 4.946 1.00 45.78 90 TRP A N 1
ATOM 660 C CA . TRP A 1 90 ? 30.699 9.048 5.202 1.00 45.78 90 TRP A CA 1
ATOM 661 C C . TRP A 1 90 ? 29.203 9.196 4.914 1.00 45.78 90 TRP A C 1
ATOM 663 O O . TRP A 1 90 ? 28.517 9.935 5.615 1.00 45.78 90 TRP A O 1
ATOM 673 N N . ASN A 1 91 ? 28.688 8.521 3.885 1.00 37.34 91 ASN A N 1
ATOM 674 C CA . ASN A 1 91 ? 27.242 8.434 3.669 1.00 37.34 91 ASN A CA 1
ATOM 675 C C . ASN A 1 91 ? 26.690 7.195 4.387 1.00 37.34 91 ASN A C 1
ATOM 677 O O . ASN A 1 91 ? 27.193 6.093 4.164 1.00 37.34 91 ASN A O 1
ATOM 681 N N . VAL A 1 92 ? 25.670 7.381 5.226 1.00 43.50 92 VAL A N 1
ATOM 682 C CA . VAL A 1 92 ? 25.001 6.320 5.988 1.00 43.50 92 VAL A CA 1
ATOM 683 C C . VAL A 1 92 ? 23.809 5.836 5.165 1.00 43.50 92 VAL A C 1
ATOM 685 O O . VAL A 1 92 ? 22.775 6.496 5.115 1.00 43.50 92 VAL A O 1
ATOM 688 N N . GLN A 1 93 ? 23.948 4.693 4.489 1.00 41.00 93 GLN A N 1
ATOM 689 C CA . GLN A 1 93 ? 22.807 4.020 3.858 1.00 41.00 93 GLN A CA 1
ATOM 690 C C . GLN A 1 93 ? 22.091 3.113 4.861 1.00 41.00 93 GLN A C 1
ATOM 692 O O . GLN A 1 93 ? 22.727 2.438 5.668 1.00 41.00 93 GLN A O 1
ATOM 697 N N . THR A 1 94 ? 20.761 3.111 4.795 1.00 43.44 94 THR A N 1
ATOM 698 C CA . THR A 1 94 ? 19.864 2.523 5.800 1.00 43.44 94 THR A CA 1
ATOM 699 C C . THR A 1 94 ? 19.463 1.079 5.526 1.00 43.44 94 THR A C 1
ATOM 701 O O . THR A 1 94 ? 18.899 0.446 6.415 1.00 43.44 94 THR A O 1
ATOM 704 N N . ASP A 1 95 ? 19.800 0.534 4.354 1.00 38.66 95 ASP A N 1
ATOM 705 C CA . ASP A 1 95 ? 19.457 -0.836 3.976 1.00 38.66 95 ASP A CA 1
ATOM 706 C C . ASP A 1 95 ? 20.689 -1.589 3.464 1.00 38.66 95 ASP A C 1
ATOM 708 O O . ASP A 1 95 ? 21.378 -1.158 2.538 1.00 38.66 95 ASP A O 1
ATOM 712 N N . ALA A 1 96 ? 20.965 -2.747 4.066 1.00 36.25 96 ALA A N 1
ATOM 713 C CA . ALA A 1 96 ? 21.987 -3.661 3.576 1.00 36.25 96 ALA A CA 1
ATOM 714 C C . ALA A 1 96 ? 21.507 -4.287 2.257 1.00 36.25 96 ALA A C 1
ATOM 716 O O . ALA A 1 96 ? 20.714 -5.228 2.254 1.00 36.25 96 ALA A O 1
ATOM 717 N N . THR A 1 97 ? 21.982 -3.765 1.129 1.00 42.22 97 THR A N 1
ATOM 718 C CA . THR A 1 97 ? 21.829 -4.416 -0.177 1.00 42.22 97 THR A CA 1
ATOM 719 C C . THR A 1 97 ? 22.994 -5.388 -0.425 1.00 42.22 97 THR A C 1
ATOM 721 O O . THR A 1 97 ? 24.095 -5.175 0.093 1.00 42.22 97 THR A O 1
ATOM 724 N N . PRO A 1 98 ? 22.815 -6.440 -1.250 1.00 36.97 98 PRO A N 1
ATOM 725 C CA . PRO A 1 98 ? 23.898 -7.347 -1.660 1.00 36.97 98 PRO A CA 1
ATOM 726 C C . PRO A 1 98 ? 25.096 -6.655 -2.342 1.00 36.97 98 PRO A C 1
ATOM 728 O O . PRO A 1 98 ? 26.169 -7.244 -2.449 1.00 36.97 98 PRO A O 1
ATOM 731 N N . SER A 1 99 ? 24.929 -5.407 -2.793 1.00 39.31 99 SER A N 1
ATOM 732 C CA . SER A 1 99 ? 25.966 -4.566 -3.401 1.00 39.31 99 SER A CA 1
ATOM 733 C C . SER A 1 99 ? 26.881 -3.834 -2.408 1.00 39.31 99 SER A C 1
ATOM 735 O O . SER A 1 99 ? 27.813 -3.175 -2.858 1.00 39.31 99 SER A O 1
ATOM 737 N N . CYS A 1 100 ? 26.686 -3.947 -1.086 1.00 44.25 100 CYS A N 1
ATOM 738 C CA . CYS A 1 100 ? 27.626 -3.392 -0.096 1.00 44.25 100 CYS A CA 1
ATOM 739 C C . CYS A 1 100 ? 28.927 -4.221 -0.043 1.00 44.25 100 CYS A C 1
ATOM 741 O O . CYS A 1 100 ? 29.169 -4.971 0.903 1.00 44.25 100 CYS A O 1
ATOM 743 N N . ARG A 1 101 ? 29.784 -4.089 -1.061 1.00 35.38 101 ARG A N 1
ATOM 744 C CA . ARG A 1 101 ? 31.226 -4.349 -0.940 1.00 35.38 101 ARG A CA 1
ATOM 745 C C . ARG A 1 101 ? 31.926 -3.025 -0.647 1.00 35.38 101 ARG A C 1
ATOM 747 O O . ARG A 1 101 ? 31.560 -1.995 -1.203 1.00 35.38 101 ARG A O 1
ATOM 754 N N . SER A 1 102 ? 32.907 -3.066 0.244 1.00 36.28 102 SER A N 1
ATOM 755 C CA . SER A 1 102 ? 33.720 -1.963 0.786 1.00 36.28 102 SER A CA 1
ATOM 756 C C . SER A 1 102 ? 34.591 -1.205 -0.231 1.00 36.28 102 SER A C 1
ATOM 758 O O . SER A 1 102 ? 35.594 -0.599 0.137 1.00 36.28 102 SER A O 1
ATOM 760 N N . ASP A 1 103 ? 34.234 -1.226 -1.509 1.00 35.28 103 ASP A N 1
ATOM 761 C CA . ASP A 1 103 ? 35.082 -0.767 -2.593 1.00 35.28 103 ASP A CA 1
ATOM 762 C C . ASP A 1 103 ? 34.209 0.108 -3.495 1.00 35.28 103 ASP A C 1
ATOM 764 O O . ASP A 1 103 ? 33.640 -0.330 -4.490 1.00 35.28 103 ASP A O 1
ATOM 768 N N . THR A 1 104 ? 34.025 1.366 -3.093 1.00 30.56 104 THR A N 1
ATOM 769 C CA . THR A 1 104 ? 33.417 2.384 -3.956 1.00 30.56 104 THR A CA 1
ATOM 770 C C . THR A 1 104 ? 34.382 3.549 -4.100 1.00 30.56 104 THR A C 1
ATOM 772 O O . THR A 1 104 ? 34.547 4.361 -3.194 1.00 30.56 104 THR A O 1
ATOM 775 N N . GLU A 1 105 ? 35.021 3.626 -5.263 1.00 31.28 105 GLU A N 1
ATOM 776 C CA . GLU A 1 105 ? 35.717 4.817 -5.726 1.00 31.28 105 GLU A CA 1
ATOM 777 C C . GLU A 1 105 ? 34.686 5.760 -6.364 1.00 31.28 105 GLU A C 1
ATOM 779 O O . GLU A 1 105 ? 33.976 5.378 -7.294 1.00 31.28 105 GLU A O 1
ATOM 784 N N . VAL A 1 106 ? 34.575 6.995 -5.868 1.00 33.81 106 VAL A N 1
ATOM 785 C CA . VAL A 1 106 ? 33.734 8.025 -6.494 1.00 33.81 106 VAL A CA 1
ATOM 786 C C . VAL A 1 106 ? 34.611 8.926 -7.356 1.00 33.81 106 VAL A C 1
ATOM 788 O O . VAL A 1 106 ? 35.373 9.752 -6.847 1.00 33.81 106 VAL A O 1
ATOM 791 N N . VAL A 1 107 ? 34.486 8.783 -8.676 1.00 32.75 107 VAL A N 1
ATOM 792 C CA . VAL A 1 107 ? 34.982 9.767 -9.645 1.00 32.75 107 VAL A CA 1
ATOM 793 C C . VAL A 1 107 ? 33.847 10.741 -9.945 1.00 32.75 107 VAL A C 1
ATOM 795 O O . VAL A 1 107 ? 32.758 10.337 -10.347 1.00 32.75 107 VAL A O 1
ATOM 798 N N . CYS A 1 108 ? 34.101 12.035 -9.745 1.00 38.50 108 CYS A N 1
ATOM 799 C CA . CYS A 1 108 ? 33.210 13.103 -10.192 1.00 38.50 108 CYS A CA 1
ATOM 800 C C . CYS A 1 108 ? 33.034 12.981 -11.721 1.00 38.50 108 CYS A C 1
ATOM 802 O O . CYS A 1 108 ? 34.052 13.042 -12.421 1.00 38.50 108 CYS A O 1
ATOM 804 N N . PRO A 1 109 ? 31.811 12.778 -12.251 1.00 39.38 109 PRO A N 1
ATOM 805 C CA . PRO A 1 109 ? 31.603 12.620 -13.687 1.00 39.38 109 PRO A CA 1
ATOM 806 C C . PRO A 1 109 ? 32.172 13.826 -14.438 1.00 39.38 109 PRO A C 1
ATOM 808 O O . PRO A 1 109 ? 31.953 14.963 -14.019 1.00 39.38 109 PRO A O 1
ATOM 811 N N . ASP A 1 110 ? 32.874 13.612 -15.554 1.00 42.12 110 ASP A N 1
ATOM 812 C CA . ASP A 1 110 ? 33.528 14.702 -16.303 1.00 42.12 110 ASP A CA 1
ATOM 813 C C . ASP A 1 110 ? 32.549 15.810 -16.730 1.00 42.12 110 ASP A C 1
ATOM 815 O O . ASP A 1 110 ? 32.917 16.982 -16.769 1.00 42.12 110 ASP A O 1
ATOM 819 N N . ALA A 1 111 ? 31.270 15.467 -16.915 1.00 42.31 111 ALA A N 1
ATOM 820 C CA . ALA A 1 111 ? 30.184 16.408 -17.190 1.00 42.31 111 ALA A CA 1
ATOM 821 C C . ALA A 1 111 ? 29.945 17.455 -16.079 1.00 42.31 111 ALA A C 1
ATOM 823 O O . ALA A 1 111 ? 29.349 18.497 -16.341 1.00 42.31 111 ALA A O 1
ATOM 824 N N . MET A 1 112 ? 30.398 17.205 -14.845 1.00 39.88 112 MET A N 1
ATOM 825 C CA . MET A 1 112 ? 30.297 18.154 -13.730 1.00 39.88 112 MET A CA 1
ATOM 826 C C . MET A 1 112 ? 31.575 18.970 -13.499 1.00 39.88 112 MET A C 1
ATOM 828 O O . MET A 1 112 ? 31.515 19.991 -12.819 1.00 39.88 112 MET A O 1
ATOM 832 N N . LYS A 1 113 ? 32.713 18.586 -14.096 1.00 43.50 113 LYS A N 1
ATOM 833 C CA . LYS A 1 113 ? 33.976 19.347 -14.011 1.00 43.50 113 LYS A CA 1
ATOM 834 C C . LYS A 1 113 ? 33.974 20.603 -14.892 1.00 43.50 113 LYS A C 1
ATOM 836 O O . LYS A 1 113 ? 34.774 21.504 -14.665 1.00 43.50 113 LYS A O 1
ATOM 841 N N . SER A 1 114 ? 33.088 20.665 -15.888 1.00 40.78 114 SER A N 1
ATOM 842 C CA . SER A 1 114 ? 33.006 21.756 -16.868 1.00 40.78 114 SER A CA 1
ATOM 843 C C . SER A 1 114 ? 31.967 22.836 -16.543 1.00 40.78 114 SER A C 1
ATOM 845 O O . SER A 1 114 ? 31.787 23.755 -17.341 1.00 40.78 114 SER A O 1
ATOM 847 N N . LEU A 1 115 ? 31.248 22.740 -15.419 1.00 36.94 115 LEU A N 1
ATOM 848 C CA . LEU A 1 115 ? 30.268 23.759 -15.039 1.00 36.94 115 LEU A CA 1
ATOM 849 C C . LEU A 1 115 ? 30.979 24.958 -14.385 1.00 36.94 115 LEU A C 1
ATOM 851 O O . LEU A 1 115 ? 31.740 24.765 -13.435 1.00 36.94 115 LEU A O 1
ATOM 855 N N . PRO A 1 116 ? 30.752 26.197 -14.859 1.00 34.94 116 PRO A N 1
ATOM 856 C CA . PRO A 1 116 ? 31.348 27.374 -14.244 1.00 34.94 116 PRO A CA 1
ATOM 857 C C . PRO A 1 116 ? 30.809 27.572 -12.816 1.00 34.94 116 PRO A C 1
ATOM 859 O O . PRO A 1 116 ? 29.636 27.278 -12.558 1.00 34.94 116 PRO A O 1
ATOM 862 N N . PRO A 1 117 ? 31.631 28.087 -11.881 1.00 34.69 117 PRO A N 1
ATOM 863 C CA . PRO A 1 117 ? 31.204 28.331 -10.509 1.00 34.69 117 PRO A CA 1
ATOM 864 C C . PRO A 1 117 ? 30.002 29.281 -10.493 1.00 34.69 117 PRO A C 1
ATOM 866 O O . PRO A 1 117 ? 30.067 30.411 -10.978 1.00 34.69 117 PRO A O 1
ATOM 869 N N . ILE A 1 118 ? 28.883 28.801 -9.948 1.00 31.70 118 ILE A N 1
ATOM 870 C CA . ILE A 1 118 ? 27.624 29.546 -9.893 1.00 31.70 118 ILE A CA 1
ATOM 871 C C . ILE A 1 118 ? 27.776 30.697 -8.882 1.00 31.70 118 ILE A C 1
ATOM 873 O O . ILE A 1 118 ? 28.107 30.447 -7.717 1.00 31.70 118 ILE A O 1
ATOM 877 N N . PRO A 1 119 ? 27.513 31.960 -9.263 1.00 34.19 119 PRO A N 1
ATOM 878 C CA . PRO A 1 119 ? 27.572 33.066 -8.326 1.00 34.19 119 PRO A CA 1
ATOM 879 C C . PRO A 1 119 ? 26.360 33.052 -7.382 1.00 34.19 119 PRO A C 1
ATOM 881 O O . PRO A 1 119 ? 25.206 33.106 -7.800 1.00 34.19 119 PRO A O 1
ATOM 884 N N . ARG A 1 120 ? 26.680 32.979 -6.084 1.00 39.16 120 ARG A N 1
ATOM 885 C CA . ARG A 1 120 ? 25.868 33.201 -4.872 1.00 39.16 120 ARG A CA 1
ATOM 886 C C . ARG A 1 120 ? 24.390 33.596 -5.088 1.00 39.16 120 ARG A C 1
ATOM 888 O O . ARG A 1 120 ? 24.069 34.782 -5.103 1.00 39.16 120 ARG A O 1
ATOM 895 N N . LYS A 1 121 ? 23.480 32.613 -5.059 1.00 27.12 121 LYS A N 1
ATOM 896 C CA . LYS A 1 121 ? 22.115 32.743 -4.497 1.00 27.12 121 LYS A CA 1
ATOM 897 C C . LYS A 1 121 ? 21.698 31.442 -3.784 1.00 27.12 121 LYS A C 1
ATOM 899 O O . LYS A 1 121 ? 22.229 30.385 -4.121 1.00 27.12 121 LYS A O 1
ATOM 904 N N . PRO A 1 122 ? 20.827 31.505 -2.757 1.00 37.50 122 PRO A N 1
ATOM 905 C CA . PRO A 1 122 ? 20.702 30.439 -1.773 1.00 37.50 122 PRO A CA 1
ATOM 906 C C . PRO A 1 122 ? 19.750 29.316 -2.217 1.00 37.50 122 PRO A C 1
ATOM 908 O O . PRO A 1 122 ? 18.566 29.540 -2.428 1.00 37.50 122 PRO A O 1
ATOM 911 N N . ILE A 1 123 ? 20.326 28.109 -2.247 1.00 32.16 123 ILE A N 1
ATOM 912 C CA . ILE A 1 123 ? 19.742 26.773 -2.027 1.00 32.16 123 ILE A CA 1
ATOM 913 C C . ILE A 1 123 ? 18.771 26.228 -3.094 1.00 32.16 123 ILE A C 1
ATOM 915 O O . ILE A 1 123 ? 17.556 26.351 -2.996 1.00 32.16 123 ILE A O 1
ATOM 919 N N . ALA A 1 124 ? 19.349 25.437 -4.002 1.00 25.20 124 ALA A N 1
ATOM 920 C CA . ALA A 1 124 ? 18.897 24.082 -4.329 1.00 25.20 124 ALA A CA 1
ATOM 921 C C . ALA A 1 124 ? 20.169 23.257 -4.615 1.00 25.20 124 ALA A C 1
ATOM 923 O O . ALA A 1 124 ? 20.842 23.492 -5.617 1.00 25.20 124 ALA A O 1
ATOM 924 N N . TYR A 1 125 ? 20.593 22.391 -3.689 1.00 30.30 125 TYR A N 1
ATOM 925 C CA . TYR A 1 125 ? 21.898 21.723 -3.797 1.00 30.30 125 TYR A CA 1
ATOM 926 C C . TYR A 1 125 ? 21.848 20.534 -4.767 1.00 30.30 125 TYR A C 1
ATOM 928 O O . TYR A 1 125 ? 21.510 19.422 -4.380 1.00 30.30 125 TYR A O 1
ATOM 936 N N . ASN A 1 126 ? 22.256 20.788 -6.012 1.00 32.56 126 ASN A N 1
ATOM 937 C CA . ASN A 1 126 ? 22.856 19.813 -6.923 1.00 32.56 126 ASN A CA 1
ATOM 938 C C . ASN A 1 126 ? 24.339 20.202 -7.087 1.00 32.56 126 ASN A C 1
ATOM 940 O O . ASN A 1 126 ? 24.646 21.115 -7.850 1.00 32.56 126 ASN A O 1
ATOM 944 N N . GLY A 1 127 ? 25.257 19.568 -6.348 1.00 37.66 127 GLY A N 1
ATOM 945 C CA . GLY A 1 127 ? 26.699 19.833 -6.463 1.00 37.66 127 GLY A CA 1
ATOM 946 C C . GLY A 1 127 ? 27.563 19.062 -5.457 1.00 37.66 127 GLY A C 1
ATOM 947 O O . GLY A 1 127 ? 27.088 18.683 -4.390 1.00 37.66 127 GLY A O 1
ATOM 948 N N . CYS A 1 128 ? 28.833 18.820 -5.807 1.00 39.56 128 CYS A N 1
ATOM 949 C CA . CYS A 1 128 ? 29.837 18.208 -4.927 1.00 39.56 128 CYS A CA 1
ATOM 950 C C . CYS A 1 128 ? 30.144 19.119 -3.725 1.00 39.56 128 CYS A C 1
ATOM 952 O O . CYS A 1 128 ? 30.249 20.333 -3.893 1.00 39.56 128 CYS A O 1
ATOM 954 N N . PHE A 1 129 ? 30.330 18.548 -2.529 1.00 44.97 129 PHE A N 1
ATOM 955 C CA . PHE A 1 129 ? 30.812 19.320 -1.381 1.00 44.97 129 PHE A CA 1
ATOM 956 C C . PHE A 1 129 ? 32.230 19.806 -1.636 1.00 44.97 129 PHE A C 1
ATOM 958 O O . PHE A 1 129 ? 33.058 19.039 -2.118 1.00 44.97 129 PHE A O 1
ATOM 965 N N . THR A 1 130 ? 32.514 21.047 -1.259 1.00 43.31 130 THR A N 1
ATOM 966 C CA . THR A 1 130 ? 33.858 21.611 -1.321 1.00 43.31 130 THR A CA 1
ATOM 967 C C . THR A 1 130 ? 34.424 21.835 0.077 1.00 43.31 130 THR A C 1
ATOM 969 O O . THR A 1 130 ? 33.672 22.187 0.987 1.00 43.31 130 THR A O 1
ATOM 972 N N . ASN A 1 131 ? 35.734 21.663 0.261 1.00 46.59 131 ASN A N 1
ATOM 973 C CA . ASN A 1 131 ? 36.408 22.058 1.501 1.00 46.59 131 ASN A CA 1
ATOM 974 C C . ASN A 1 131 ? 36.403 23.596 1.679 1.00 46.59 131 ASN A C 1
ATOM 976 O O . ASN A 1 131 ? 35.892 24.339 0.836 1.00 46.59 131 ASN A O 1
ATOM 980 N N . SER A 1 132 ? 36.981 24.092 2.777 1.00 39.31 132 SER A N 1
ATOM 981 C CA . SER A 1 132 ? 37.103 25.534 3.059 1.00 39.31 132 SER A CA 1
ATOM 982 C C . SER A 1 132 ? 37.898 26.313 1.998 1.00 39.31 132 SER A C 1
ATOM 984 O O . SER A 1 132 ? 37.761 27.533 1.923 1.00 39.31 132 SER A O 1
ATOM 986 N N . ALA A 1 133 ? 38.665 25.620 1.150 1.00 42.66 133 ALA A N 1
ATOM 987 C CA . ALA A 1 133 ? 39.393 26.171 0.009 1.00 42.66 133 ALA A CA 1
ATOM 988 C C . ALA A 1 133 ? 38.626 26.078 -1.332 1.00 42.66 133 ALA A C 1
ATOM 990 O O . ALA A 1 133 ? 39.123 26.548 -2.351 1.00 42.66 133 ALA A O 1
ATOM 991 N N . GLY A 1 134 ? 37.406 25.522 -1.355 1.00 46.62 134 GLY A N 1
ATOM 992 C CA . GLY A 1 134 ? 36.588 25.402 -2.569 1.00 46.62 134 GLY A CA 1
ATOM 993 C C . GLY A 1 134 ? 36.856 24.149 -3.415 1.00 46.62 134 GLY A C 1
ATOM 994 O O . GLY A 1 134 ? 36.332 24.044 -4.521 1.00 46.62 134 GLY A O 1
ATOM 995 N N . GLU A 1 135 ? 37.621 23.179 -2.908 1.00 46.81 135 GLU A N 1
ATOM 996 C CA . GLU A 1 135 ? 37.992 21.964 -3.644 1.00 46.81 135 GLU A CA 1
ATOM 997 C C . GLU A 1 135 ? 36.989 20.821 -3.410 1.00 46.81 135 GLU A C 1
ATOM 999 O O . GLU A 1 135 ? 36.629 20.576 -2.255 1.00 46.81 135 GLU A O 1
ATOM 1004 N N . PRO A 1 136 ? 36.551 20.092 -4.456 1.00 44.91 136 PRO A N 1
ATOM 1005 C CA . PRO A 1 136 ? 35.550 19.035 -4.339 1.00 44.91 136 PRO A CA 1
ATOM 1006 C C . PRO A 1 136 ? 36.064 17.838 -3.526 1.00 44.91 136 PRO A C 1
ATOM 1008 O O . PRO A 1 136 ? 37.084 17.240 -3.855 1.00 44.91 136 PRO A O 1
ATOM 1011 N N . MET A 1 137 ? 35.322 17.460 -2.488 1.00 43.72 137 MET A N 1
ATOM 1012 C CA . MET A 1 137 ? 35.628 16.329 -1.614 1.00 43.72 137 MET A CA 1
ATOM 1013 C C . MET A 1 137 ? 35.175 15.000 -2.240 1.00 43.72 137 MET A C 1
ATOM 1015 O O . MET A 1 137 ? 34.094 14.909 -2.829 1.00 43.72 137 MET A O 1
ATOM 1019 N N . LYS A 1 138 ? 35.987 13.945 -2.084 1.00 42.94 138 LYS A N 1
ATOM 1020 C CA . LYS A 1 138 ? 35.611 12.567 -2.449 1.00 42.94 138 LYS A CA 1
ATOM 1021 C C . LYS A 1 138 ? 34.608 11.980 -1.448 1.00 42.94 138 LYS A C 1
ATOM 1023 O O . LYS A 1 138 ? 34.692 12.221 -0.246 1.00 42.94 138 LYS A O 1
ATOM 1028 N N . TRP A 1 139 ? 33.681 11.169 -1.949 1.00 44.34 139 TRP A N 1
ATOM 1029 C CA . TRP A 1 139 ? 32.696 10.445 -1.145 1.00 44.34 139 TRP A CA 1
ATOM 1030 C C . TRP A 1 139 ? 33.140 8.999 -0.943 1.00 44.34 139 TRP A C 1
ATOM 1032 O O . TRP A 1 139 ? 33.608 8.374 -1.891 1.00 44.34 139 TRP A O 1
ATOM 1042 N N . THR A 1 140 ? 32.929 8.458 0.257 1.00 42.09 140 THR A N 1
ATOM 1043 C CA . THR A 1 140 ? 32.973 7.009 0.491 1.00 42.09 140 THR A CA 1
ATOM 1044 C C . THR A 1 140 ? 31.664 6.593 1.144 1.00 42.09 140 THR A C 1
ATOM 1046 O O . THR A 1 140 ? 31.257 7.132 2.174 1.00 42.09 140 THR A O 1
ATOM 1049 N N . VAL A 1 141 ? 30.971 5.649 0.512 1.00 43.00 141 VAL A N 1
ATOM 1050 C CA . VAL A 1 141 ? 29.754 5.059 1.070 1.00 43.00 141 VAL A CA 1
ATOM 1051 C C . VAL A 1 141 ? 30.178 4.038 2.114 1.00 43.00 141 VAL A C 1
ATOM 1053 O O . VAL A 1 141 ? 30.918 3.107 1.802 1.00 43.00 141 VAL A O 1
ATOM 1056 N N . VAL A 1 142 ? 29.711 4.207 3.349 1.00 44.12 142 VAL A N 1
ATOM 1057 C CA . VAL A 1 142 ? 29.944 3.230 4.411 1.00 44.12 142 VAL A CA 1
ATOM 1058 C C . VAL A 1 142 ? 28.598 2.731 4.891 1.00 44.12 142 VAL A C 1
ATOM 1060 O O . VAL A 1 142 ? 27.832 3.441 5.537 1.00 44.12 142 VAL A O 1
ATOM 1063 N N . CYS A 1 143 ? 28.304 1.485 4.534 1.00 46.91 143 CYS A N 1
ATOM 1064 C CA . CYS A 1 143 ? 27.086 0.817 4.952 1.00 46.91 143 CYS A CA 1
ATOM 1065 C C . CYS A 1 143 ? 27.191 0.475 6.444 1.00 46.91 143 CYS A C 1
ATOM 1067 O O . CYS A 1 143 ? 28.046 -0.324 6.830 1.00 46.91 143 CYS A O 1
ATOM 1069 N N . PHE A 1 144 ? 26.311 1.042 7.271 1.00 48.72 144 PHE A N 1
ATOM 1070 C CA . PHE A 1 144 ? 26.115 0.584 8.645 1.00 48.72 144 PHE A CA 1
ATOM 1071 C C . PHE A 1 144 ? 24.947 -0.405 8.645 1.00 48.72 144 PHE A C 1
ATOM 1073 O O . PHE A 1 144 ? 23.820 0.001 8.360 1.00 48.72 144 PHE A O 1
ATOM 1080 N N . PRO A 1 145 ? 25.164 -1.706 8.920 1.00 49.84 145 PRO A N 1
ATOM 1081 C CA . PRO A 1 145 ? 24.063 -2.657 8.983 1.00 49.84 145 PRO A CA 1
ATOM 1082 C C . PRO A 1 145 ? 23.057 -2.223 10.052 1.00 49.84 145 PRO A C 1
ATOM 1084 O O . PRO A 1 145 ? 23.447 -1.803 11.141 1.00 49.84 145 PRO A O 1
ATOM 1087 N N . LYS A 1 146 ? 21.757 -2.349 9.771 1.00 50.56 146 LYS A N 1
ATOM 1088 C CA . LYS A 1 146 ? 20.730 -2.174 10.801 1.00 50.56 146 LYS A CA 1
ATOM 1089 C C . LYS A 1 146 ? 20.831 -3.335 11.777 1.00 50.56 146 LYS A C 1
ATOM 1091 O O . LYS A 1 146 ? 20.635 -4.493 11.401 1.00 50.56 146 LYS A O 1
ATOM 1096 N N . TYR A 1 147 ? 21.092 -3.031 13.039 1.00 50.28 147 TYR A N 1
ATOM 1097 C CA . TYR A 1 147 ? 21.184 -4.062 14.058 1.00 50.28 147 TYR A CA 1
ATOM 1098 C C . TYR A 1 147 ? 19.954 -4.060 14.959 1.00 50.28 147 TYR A C 1
ATOM 1100 O O . TYR A 1 147 ? 19.639 -3.040 15.566 1.00 50.28 147 TYR A O 1
ATOM 1108 N N . PRO A 1 148 ? 19.266 -5.206 15.100 1.00 44.62 148 PRO A N 1
ATOM 1109 C CA . PRO A 1 148 ? 18.044 -5.301 15.896 1.00 44.62 148 PRO A CA 1
ATOM 1110 C C . PRO A 1 148 ? 18.297 -5.238 17.409 1.00 44.62 148 PRO A C 1
ATOM 1112 O O . PRO A 1 148 ? 17.349 -5.219 18.185 1.00 44.62 148 PRO A O 1
ATOM 1115 N N . SER A 1 149 ? 19.558 -5.257 17.849 1.00 50.66 149 SER A N 1
ATOM 1116 C CA . SER A 1 149 ? 19.931 -5.106 19.253 1.00 50.66 149 SER A CA 1
ATOM 1117 C C . SER A 1 149 ? 21.378 -4.642 19.393 1.00 50.66 149 SER A C 1
ATOM 1119 O O . SER A 1 149 ? 22.194 -4.832 18.487 1.00 50.66 149 SER A O 1
ATOM 1121 N N . VAL A 1 150 ? 21.718 -4.114 20.575 1.00 46.25 150 VAL A N 1
ATOM 1122 C CA . VAL A 1 150 ? 23.101 -3.812 20.991 1.00 46.25 150 VAL A CA 1
ATOM 1123 C C . VAL A 1 150 ? 24.023 -4.999 20.729 1.00 46.25 150 VAL A C 1
ATOM 1125 O O . VAL A 1 150 ? 25.141 -4.840 20.255 1.00 46.25 150 VAL A O 1
ATOM 1128 N N . GLN A 1 151 ? 23.539 -6.198 21.062 1.00 49.66 151 GLN A N 1
ATOM 1129 C CA . GLN A 1 151 ? 24.285 -7.435 20.933 1.00 49.66 151 GLN A CA 1
ATOM 1130 C C . GLN A 1 151 ? 24.562 -7.745 19.469 1.00 49.66 151 GLN A C 1
ATOM 1132 O O . GLN A 1 151 ? 25.708 -7.987 19.144 1.00 49.66 151 GLN A O 1
ATOM 1137 N N . LYS A 1 152 ? 23.581 -7.626 18.565 1.00 57.12 152 LYS A N 1
ATOM 1138 C CA . LYS A 1 152 ? 23.832 -7.844 17.133 1.00 57.12 152 LYS A CA 1
ATOM 1139 C C . LYS A 1 152 ? 24.714 -6.762 16.510 1.00 57.12 152 LYS A C 1
ATOM 1141 O O . LYS A 1 152 ? 25.497 -7.100 15.634 1.00 57.12 152 LYS A O 1
ATOM 1146 N N . ALA A 1 153 ? 24.610 -5.508 16.965 1.00 53.97 153 ALA A N 1
ATOM 1147 C CA . ALA A 1 153 ? 25.469 -4.407 16.515 1.00 53.97 153 ALA A CA 1
ATOM 1148 C C . ALA A 1 153 ? 26.914 -4.633 16.891 1.00 53.97 153 ALA A C 1
ATOM 1150 O O . ALA A 1 153 ? 27.806 -4.559 16.050 1.00 53.97 153 ALA A O 1
ATOM 1151 N N . ALA A 1 154 ? 27.113 -4.966 18.159 1.00 52.06 154 ALA A N 1
ATOM 1152 C CA . ALA A 1 154 ? 28.415 -5.279 18.672 1.00 52.06 154 ALA A CA 1
ATOM 1153 C C . ALA A 1 154 ? 28.957 -6.568 18.048 1.00 52.06 154 ALA A C 1
ATOM 1155 O O . ALA A 1 154 ? 30.095 -6.596 17.608 1.00 52.06 154 ALA A O 1
ATOM 1156 N N . ASP A 1 155 ? 28.132 -7.604 17.920 1.00 54.84 155 ASP A N 1
ATOM 1157 C CA . ASP A 1 155 ? 28.529 -8.846 17.278 1.00 54.84 155 ASP A CA 1
ATOM 1158 C C . ASP A 1 155 ? 28.898 -8.586 15.817 1.00 54.84 155 ASP A C 1
ATOM 1160 O O . ASP A 1 155 ? 29.954 -9.023 15.419 1.00 54.84 155 ASP A O 1
ATOM 1164 N N . GLY A 1 156 ? 28.141 -7.825 15.023 1.00 58.41 156 GLY A N 1
ATOM 1165 C CA . GLY A 1 156 ? 28.457 -7.581 13.607 1.00 58.41 156 GLY A CA 1
ATOM 1166 C C . GLY A 1 156 ? 29.665 -6.674 13.356 1.00 58.41 156 GLY A C 1
ATOM 1167 O O . GLY A 1 156 ? 30.502 -7.001 12.516 1.00 58.41 156 GLY A O 1
ATOM 1168 N N . TYR A 1 157 ? 29.794 -5.563 14.091 1.00 54.09 157 TYR A N 1
ATOM 1169 C CA . TYR A 1 157 ? 30.929 -4.640 13.935 1.00 54.09 157 TYR A CA 1
ATOM 1170 C C . TYR A 1 157 ? 32.208 -5.136 14.613 1.00 54.09 157 TYR A C 1
ATOM 1172 O O . TYR A 1 157 ? 33.308 -4.783 14.195 1.00 54.09 157 TYR A O 1
ATOM 1180 N N . LEU A 1 158 ? 32.069 -5.934 15.672 1.00 51.66 158 LEU A N 1
ATOM 1181 C CA . LEU A 1 158 ? 33.140 -6.264 16.616 1.00 51.66 158 LEU A CA 1
ATOM 1182 C C . LEU A 1 158 ? 33.321 -7.780 16.747 1.00 51.66 158 LEU A C 1
ATOM 1184 O O . LEU A 1 158 ? 34.006 -8.245 17.659 1.00 51.66 158 LEU A O 1
ATOM 1188 N N . LEU A 1 159 ? 32.738 -8.539 15.808 1.00 45.69 159 LEU A N 1
ATOM 1189 C CA . LEU A 1 159 ? 32.703 -10.004 15.708 1.00 45.69 159 LEU A CA 1
ATOM 1190 C C . LEU A 1 159 ? 34.042 -10.703 15.993 1.00 45.69 159 LEU A C 1
ATOM 1192 O O . LEU A 1 159 ? 34.017 -11.784 16.587 1.00 45.69 159 LEU A O 1
ATOM 1196 N N . PRO A 1 160 ? 35.216 -10.128 15.655 1.00 53.53 160 PRO A N 1
ATOM 1197 C CA . PRO A 1 160 ? 36.485 -10.759 16.000 1.00 53.53 160 PRO A CA 1
ATOM 1198 C C . PRO A 1 160 ? 36.845 -10.712 17.504 1.00 53.53 160 PRO A C 1
ATOM 1200 O O . PRO A 1 160 ? 37.764 -11.417 17.912 1.00 53.53 160 PRO A O 1
ATOM 1203 N N . PHE A 1 161 ? 36.152 -9.931 18.352 1.00 52.72 161 PHE A N 1
ATOM 1204 C CA . PHE A 1 161 ? 36.611 -9.574 19.708 1.00 52.72 161 PHE A CA 1
ATOM 1205 C C . PHE A 1 161 ? 35.505 -9.641 20.790 1.00 52.72 161 PHE A C 1
ATOM 1207 O O . PHE A 1 161 ? 35.110 -8.636 21.379 1.00 52.72 161 PHE A O 1
ATOM 1214 N N . LYS A 1 162 ? 35.036 -10.850 21.134 1.00 54.00 162 LYS A N 1
ATOM 1215 C CA . LYS A 1 162 ? 33.925 -11.114 22.091 1.00 54.00 162 LYS A CA 1
ATOM 1216 C C . LYS A 1 162 ? 33.999 -10.412 23.465 1.00 54.00 162 LYS A C 1
ATOM 1218 O O . LYS A 1 162 ? 32.962 -10.219 24.099 1.00 54.00 162 LYS A O 1
ATOM 1223 N N . ASN A 1 163 ? 35.186 -10.042 23.951 1.00 58.06 163 ASN A N 1
ATOM 1224 C CA . ASN A 1 163 ? 35.350 -9.363 25.247 1.00 58.06 163 ASN A CA 1
ATOM 1225 C C . ASN A 1 163 ? 34.943 -7.879 25.200 1.00 58.06 163 ASN A C 1
ATOM 1227 O O . ASN A 1 163 ? 34.523 -7.322 26.209 1.00 58.06 163 ASN A O 1
ATOM 1231 N N . TYR A 1 164 ? 35.011 -7.261 24.024 1.00 60.81 164 TYR A N 1
ATOM 1232 C CA . TYR A 1 164 ? 34.785 -5.834 23.818 1.00 60.81 164 TYR A CA 1
ATOM 1233 C C . TYR A 1 164 ? 33.288 -5.470 23.756 1.00 60.81 164 TYR A C 1
ATOM 1235 O O . TYR A 1 164 ? 32.867 -4.459 24.324 1.00 60.81 164 TYR A O 1
ATOM 1243 N N . THR A 1 165 ? 32.453 -6.364 23.212 1.00 63.31 165 THR A N 1
ATOM 1244 C CA . THR A 1 165 ? 30.985 -6.244 23.214 1.00 63.31 165 THR A CA 1
ATOM 1245 C C . THR A 1 165 ? 30.416 -5.999 24.615 1.00 63.31 165 THR A C 1
ATOM 1247 O O . THR A 1 165 ? 29.517 -5.176 24.773 1.00 63.31 165 THR A O 1
ATOM 1250 N N . LYS A 1 166 ? 30.960 -6.648 25.655 1.00 70.81 166 LYS A N 1
ATOM 1251 C CA . LYS A 1 166 ? 30.473 -6.494 27.038 1.00 70.81 166 LYS A CA 1
ATOM 1252 C C . LYS A 1 166 ? 30.839 -5.140 27.651 1.00 70.81 166 LYS A C 1
ATOM 1254 O O . LYS A 1 166 ? 29.992 -4.534 28.301 1.00 70.81 166 LYS A O 1
ATOM 1259 N N . THR A 1 167 ? 32.061 -4.654 27.433 1.00 74.19 167 THR A N 1
ATOM 1260 C CA . THR A 1 167 ? 32.520 -3.353 27.951 1.00 74.19 167 THR A CA 1
ATOM 1261 C C . THR A 1 167 ? 31.741 -2.205 27.314 1.00 74.19 167 THR A C 1
ATOM 1263 O O . THR A 1 167 ? 31.229 -1.339 28.017 1.00 74.19 167 THR A O 1
ATOM 1266 N N . LEU A 1 168 ? 31.549 -2.238 25.993 1.00 70.56 168 LEU A N 1
ATOM 1267 C CA . LEU A 1 168 ? 30.725 -1.247 25.301 1.00 70.56 168 LEU A CA 1
ATOM 1268 C C . LEU A 1 168 ? 29.249 -1.298 25.713 1.00 70.56 168 LEU A C 1
ATOM 1270 O O . LEU A 1 168 ? 28.620 -0.258 25.882 1.00 70.56 168 LEU A O 1
ATOM 1274 N N . GLN A 1 169 ? 28.694 -2.498 25.909 1.00 69.38 169 GLN A N 1
ATOM 1275 C CA . GLN A 1 169 ? 27.338 -2.671 26.439 1.00 69.38 169 GLN A CA 1
ATOM 1276 C C . GLN A 1 169 ? 27.172 -2.070 27.836 1.00 69.38 169 GLN A C 1
ATOM 1278 O O . GLN A 1 169 ? 26.079 -1.628 28.178 1.00 69.38 169 GLN A O 1
ATOM 1283 N N . GLN A 1 170 ? 28.223 -2.082 28.657 1.00 74.88 170 GLN A N 1
ATOM 1284 C CA . GLN A 1 170 ? 28.215 -1.441 29.970 1.00 74.88 170 GLN A CA 1
ATOM 1285 C C . GLN A 1 170 ? 28.316 0.082 29.848 1.00 74.88 170 GLN A C 1
ATOM 1287 O O . GLN A 1 170 ? 27.567 0.776 30.528 1.00 74.88 170 GLN A O 1
ATOM 1292 N N . LEU A 1 171 ? 29.149 0.601 28.938 1.00 73.44 171 LEU A N 1
ATOM 1293 C CA . LEU A 1 171 ? 29.217 2.041 28.659 1.00 73.44 171 LEU A CA 1
ATOM 1294 C C . LEU A 1 171 ? 27.888 2.584 28.119 1.00 73.44 171 LEU A C 1
ATOM 1296 O O . LEU A 1 171 ? 27.434 3.621 28.580 1.00 73.44 171 LEU A O 1
ATOM 1300 N N . GLY A 1 172 ? 27.209 1.855 27.227 1.00 66.94 172 GLY A N 1
ATOM 1301 C CA . GLY A 1 172 ? 25.887 2.237 26.711 1.00 66.94 172 GLY A CA 1
ATOM 1302 C C . GLY A 1 172 ? 24.772 2.278 27.769 1.00 66.94 172 GLY A C 1
ATOM 1303 O O . GLY A 1 172 ? 23.687 2.776 27.484 1.00 66.94 172 GLY A O 1
ATOM 1304 N N . LYS A 1 173 ? 25.027 1.764 28.982 1.00 69.88 173 LYS A N 1
ATOM 1305 C CA . LYS A 1 173 ? 24.120 1.828 30.143 1.00 69.88 173 LYS A CA 1
ATOM 1306 C C . LYS A 1 173 ? 24.459 2.959 31.128 1.00 69.88 173 LYS A C 1
ATOM 1308 O O . LYS A 1 173 ? 23.703 3.152 32.075 1.00 69.88 173 LYS A O 1
ATOM 1313 N N . GLY A 1 174 ? 25.587 3.651 30.957 1.00 70.75 174 GLY A N 1
ATOM 1314 C CA . GLY A 1 174 ? 26.031 4.770 31.801 1.00 70.75 174 GLY A CA 1
ATOM 1315 C C . GLY A 1 174 ? 26.184 6.061 30.995 1.00 70.75 174 GLY A C 1
ATOM 1316 O O . GLY A 1 174 ? 25.780 6.099 29.847 1.00 70.75 174 GLY A O 1
ATOM 1317 N N . ASN A 1 175 ? 26.791 7.108 31.559 1.00 75.25 175 ASN A N 1
ATOM 1318 C CA . ASN A 1 175 ? 27.132 8.340 30.829 1.00 75.25 175 ASN A CA 1
ATOM 1319 C C . ASN A 1 175 ? 28.645 8.367 30.563 1.00 75.25 175 ASN A C 1
ATOM 1321 O O . ASN A 1 175 ? 29.369 9.025 31.312 1.00 75.25 175 ASN A O 1
ATOM 1325 N N . PRO A 1 176 ? 29.145 7.596 29.581 1.00 81.25 176 PRO A N 1
ATOM 1326 C CA . PRO A 1 176 ? 30.574 7.477 29.352 1.00 81.25 176 PRO A CA 1
ATOM 1327 C C . PRO A 1 176 ? 31.141 8.808 28.868 1.00 81.25 176 PRO A C 1
ATOM 1329 O O . PRO A 1 176 ? 30.503 9.511 28.095 1.00 81.25 176 PRO A O 1
ATOM 1332 N N . THR A 1 177 ? 32.356 9.126 29.286 1.00 86.00 177 THR A N 1
ATOM 1333 C CA . THR A 1 177 ? 33.179 10.196 28.716 1.00 86.00 177 THR A CA 1
ATOM 1334 C C . THR A 1 177 ? 33.837 9.735 27.407 1.00 86.00 177 THR A C 1
ATOM 1336 O O . THR A 1 177 ? 34.010 8.525 27.192 1.00 86.00 177 THR A O 1
ATOM 1339 N N . PRO A 1 178 ? 34.269 10.661 26.525 1.00 85.00 178 PRO A N 1
ATOM 1340 C CA . PRO A 1 178 ? 35.078 10.311 25.355 1.00 85.00 178 PRO A CA 1
ATOM 1341 C C . PRO A 1 178 ? 36.317 9.480 25.720 1.00 85.00 178 PRO A C 1
ATOM 1343 O O . PRO A 1 178 ? 36.700 8.566 24.992 1.00 85.00 178 PRO A O 1
ATOM 1346 N N . GLU A 1 179 ? 36.928 9.763 26.870 1.00 86.75 179 GLU A N 1
ATOM 1347 C CA . GLU A 1 179 ? 38.104 9.077 27.393 1.00 86.75 179 GLU A CA 1
ATOM 1348 C C . GLU A 1 179 ? 37.794 7.649 27.848 1.00 86.75 179 GLU A C 1
ATOM 1350 O O . GLU A 1 179 ? 38.577 6.745 27.558 1.00 86.75 179 GLU A O 1
ATOM 1355 N N . GLU A 1 180 ? 36.666 7.421 28.527 1.00 84.94 180 GLU A N 1
ATOM 1356 C CA . GLU A 1 180 ? 36.210 6.080 28.916 1.00 84.94 180 GLU A CA 1
ATOM 1357 C C . GLU A 1 180 ? 35.862 5.232 27.694 1.00 84.94 180 GLU A C 1
ATOM 1359 O O . GLU A 1 180 ? 36.252 4.065 27.630 1.00 84.94 180 GLU A O 1
ATOM 1364 N N . PHE A 1 181 ? 35.203 5.827 26.693 1.00 83.25 181 PHE A N 1
ATOM 1365 C CA . PHE A 1 181 ? 34.964 5.166 25.414 1.00 83.25 181 PHE A CA 1
ATOM 1366 C C . PHE A 1 181 ? 36.275 4.787 24.731 1.00 83.25 181 PHE A C 1
ATOM 1368 O O . PHE A 1 181 ? 36.477 3.620 24.404 1.00 83.25 181 PHE A O 1
ATOM 1375 N N . PHE A 1 182 ? 37.194 5.744 24.571 1.00 78.69 182 PHE A N 1
ATOM 1376 C CA . PHE A 1 182 ? 38.484 5.504 23.927 1.00 78.69 182 PHE A CA 1
ATOM 1377 C C . PHE A 1 182 ? 39.321 4.464 24.688 1.00 78.69 182 PHE A C 1
ATOM 1379 O O . PHE A 1 182 ? 39.947 3.600 24.081 1.00 78.69 182 PHE A O 1
ATOM 1386 N N . SER A 1 183 ? 39.299 4.497 26.023 1.00 81.06 183 SER A N 1
ATOM 1387 C CA . SER A 1 183 ? 39.951 3.497 26.877 1.00 81.06 183 SER A CA 1
ATOM 1388 C C . SER A 1 183 ? 39.361 2.100 26.667 1.00 81.06 183 SER A C 1
ATOM 1390 O O . SER A 1 183 ? 40.106 1.124 26.573 1.00 81.06 183 SER A O 1
ATOM 1392 N N . ALA A 1 184 ? 38.038 1.996 26.505 1.00 77.62 184 ALA A N 1
ATOM 1393 C CA . ALA A 1 184 ? 37.379 0.735 26.190 1.00 77.62 184 ALA A CA 1
ATOM 1394 C C . ALA A 1 184 ? 37.757 0.183 24.805 1.00 77.62 184 ALA A C 1
ATOM 1396 O O . ALA A 1 184 ? 37.650 -1.026 24.612 1.00 77.62 184 ALA A O 1
ATOM 1397 N N . LEU A 1 185 ? 38.239 1.019 23.870 1.00 70.88 185 LEU A N 1
ATOM 1398 C CA . LEU A 1 185 ? 38.761 0.588 22.561 1.00 70.88 185 LEU A CA 1
ATOM 1399 C C . LEU A 1 185 ? 40.138 -0.085 22.636 1.00 70.88 185 LEU A C 1
ATOM 1401 O O . LEU A 1 185 ? 40.561 -0.694 21.651 1.00 70.88 185 LEU A O 1
ATOM 1405 N N . LYS A 1 186 ? 40.864 0.030 23.755 1.00 68.12 186 LYS A N 1
ATOM 1406 C CA . LYS A 1 186 ? 42.250 -0.441 23.877 1.00 68.12 186 LYS A CA 1
ATOM 1407 C C . LYS A 1 186 ? 42.367 -1.950 23.606 1.00 68.12 186 LYS A C 1
ATOM 1409 O O . LYS A 1 186 ? 41.637 -2.746 24.188 1.00 68.12 186 LYS A O 1
ATOM 1414 N N . GLY A 1 187 ? 43.315 -2.341 22.748 1.00 58.31 187 GLY A N 1
ATOM 1415 C CA . GLY A 1 187 ? 43.530 -3.740 22.343 1.00 58.31 187 GLY A CA 1
ATOM 1416 C C . GLY A 1 187 ? 42.619 -4.235 21.211 1.00 58.31 187 GLY A C 1
ATOM 1417 O O . GLY A 1 187 ? 42.556 -5.436 20.955 1.00 58.31 187 GLY A O 1
ATOM 1418 N N . THR A 1 188 ? 41.895 -3.331 20.545 1.00 62.22 188 THR A N 1
ATOM 1419 C CA . THR A 1 188 ? 41.236 -3.599 19.258 1.00 62.22 188 THR A CA 1
ATOM 1420 C C . THR A 1 188 ? 42.158 -3.208 18.100 1.00 62.22 188 THR A C 1
ATOM 1422 O O . THR A 1 188 ? 43.018 -2.345 18.258 1.00 62.22 188 THR A O 1
ATOM 1425 N N . ARG A 1 189 ? 41.918 -3.745 16.895 1.00 55.97 189 ARG A N 1
ATOM 1426 C CA . ARG A 1 189 ? 42.642 -3.341 15.669 1.00 55.97 189 ARG A CA 1
ATOM 1427 C C . ARG A 1 189 ? 42.575 -1.824 15.397 1.00 55.97 189 ARG A C 1
ATOM 1429 O O . ARG A 1 189 ? 43.450 -1.281 14.731 1.00 55.97 189 ARG A O 1
ATOM 1436 N N . TRP A 1 190 ? 41.551 -1.139 15.916 1.00 52.66 190 TRP A N 1
ATOM 1437 C CA . TRP A 1 190 ? 41.394 0.322 15.851 1.00 52.66 190 TRP A CA 1
ATOM 1438 C C . TRP A 1 190 ? 42.293 1.072 16.850 1.00 52.66 190 TRP A C 1
ATOM 1440 O O . TRP A 1 190 ? 42.646 2.229 16.626 1.00 52.66 190 TRP A O 1
ATOM 1450 N N . ALA A 1 191 ? 42.699 0.408 17.935 1.00 52.34 191 ALA A N 1
ATOM 1451 C CA . ALA A 1 191 ? 43.589 0.929 18.967 1.00 52.34 191 ALA A CA 1
ATOM 1452 C C . ALA A 1 191 ? 45.052 0.486 18.820 1.00 52.34 191 ALA A C 1
ATOM 1454 O O . ALA A 1 191 ? 45.912 1.083 19.455 1.00 52.34 191 ALA A O 1
ATOM 1455 N N . ASP A 1 192 ? 45.379 -0.470 17.951 1.00 53.56 192 ASP A N 1
ATOM 1456 C CA . ASP A 1 192 ? 46.786 -0.782 17.638 1.00 53.56 192 ASP A CA 1
ATOM 1457 C C . ASP A 1 192 ? 47.499 0.423 16.973 1.00 53.56 192 ASP A C 1
ATOM 1459 O O . ASP A 1 192 ? 48.716 0.574 17.055 1.00 53.56 192 ASP A O 1
ATOM 1463 N N . SER A 1 193 ? 46.733 1.350 16.377 1.00 53.47 193 SER A N 1
ATOM 1464 C CA . SER A 1 193 ? 47.209 2.675 15.938 1.00 53.47 193 SER A CA 1
ATOM 1465 C C . SER A 1 193 ? 47.262 3.723 17.064 1.00 53.47 193 SER A C 1
ATOM 1467 O O . SER A 1 193 ? 47.886 4.771 16.891 1.00 53.47 193 SER A O 1
ATOM 1469 N N . ALA A 1 19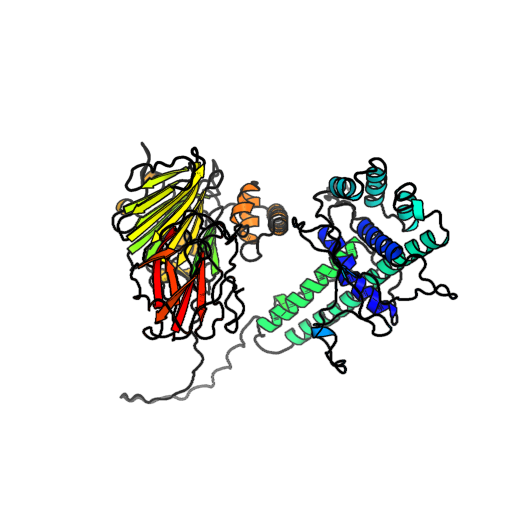4 ? 46.626 3.459 18.211 1.00 51.56 194 ALA A N 1
ATOM 1470 C CA . ALA A 1 194 ? 46.489 4.379 19.343 1.00 51.56 194 ALA A CA 1
ATOM 1471 C C . ALA A 1 194 ? 47.717 4.469 20.253 1.00 51.56 194 ALA A C 1
ATOM 1473 O O . ALA A 1 194 ? 47.780 5.377 21.082 1.00 51.56 194 ALA A O 1
ATOM 1474 N N . ASP A 1 195 ? 48.717 3.611 20.051 1.00 52.62 195 ASP A N 1
ATOM 1475 C CA . ASP A 1 195 ? 50.034 3.769 20.676 1.00 52.62 195 ASP A CA 1
ATOM 1476 C C . ASP A 1 195 ? 50.837 4.934 20.058 1.00 52.62 195 ASP A C 1
ATOM 1478 O O . ASP A 1 195 ? 51.873 5.336 20.588 1.00 52.62 195 ASP A O 1
ATOM 1482 N N . LYS A 1 196 ? 50.345 5.543 18.964 1.00 64.31 196 LYS A N 1
ATOM 1483 C CA . LYS A 1 196 ? 50.878 6.800 18.422 1.00 64.31 196 LYS A CA 1
ATOM 1484 C C . LYS A 1 196 ? 50.318 7.992 19.220 1.00 64.31 196 LYS A C 1
ATOM 1486 O O . LYS A 1 196 ? 49.101 8.190 19.203 1.00 64.31 196 LYS A O 1
ATOM 1491 N N . PRO A 1 197 ? 51.161 8.841 19.845 1.00 61.06 197 PRO A N 1
ATOM 1492 C CA . PRO A 1 197 ? 50.708 9.933 20.718 1.00 61.06 197 PRO A CA 1
ATOM 1493 C C . PRO A 1 197 ? 49.669 10.877 20.091 1.00 61.06 197 PRO A C 1
ATOM 1495 O O . PRO A 1 197 ? 48.728 11.291 20.765 1.00 61.06 197 PRO A O 1
ATOM 1498 N N . ASN A 1 198 ? 49.792 11.169 18.793 1.00 72.00 198 ASN A N 1
ATOM 1499 C CA . ASN A 1 198 ? 48.904 12.111 18.105 1.00 72.00 198 ASN A CA 1
ATOM 1500 C C . ASN A 1 198 ? 47.521 11.512 17.804 1.00 72.00 198 ASN A C 1
ATOM 1502 O O . ASN A 1 198 ? 46.523 12.221 17.849 1.00 72.00 198 ASN A O 1
ATOM 1506 N N . TYR A 1 199 ? 47.428 10.196 17.589 1.00 73.94 199 TYR A N 1
ATOM 1507 C CA . TYR A 1 199 ? 46.175 9.548 17.191 1.00 73.94 199 TYR A CA 1
ATOM 1508 C C . TYR A 1 199 ? 45.104 9.620 18.283 1.00 73.94 199 TYR A C 1
ATOM 1510 O O . TYR A 1 199 ? 43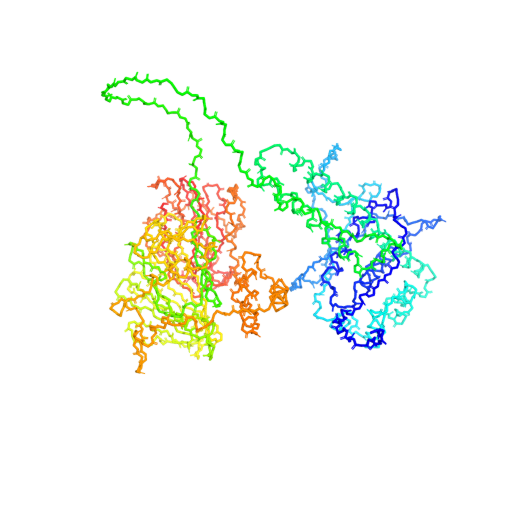.935 9.894 18.005 1.00 73.94 199 TYR A O 1
ATOM 1518 N N . ARG A 1 200 ? 45.499 9.401 19.544 1.00 78.44 200 ARG A N 1
ATOM 1519 C CA . ARG A 1 200 ? 44.583 9.501 20.686 1.00 78.44 200 ARG A CA 1
ATOM 1520 C C . ARG A 1 200 ? 44.025 10.915 20.829 1.00 78.44 200 ARG A C 1
ATOM 1522 O O . ARG A 1 200 ? 42.819 11.075 20.999 1.00 78.44 200 ARG A O 1
ATOM 1529 N N . THR A 1 201 ? 44.892 11.919 20.752 1.00 81.19 201 THR A N 1
ATOM 1530 C CA . THR A 1 201 ? 44.505 13.330 20.853 1.00 81.19 201 THR A CA 1
ATOM 1531 C C . THR A 1 201 ? 43.576 13.729 19.706 1.00 81.19 201 THR A C 1
ATOM 1533 O O . THR A 1 201 ? 42.508 14.280 19.957 1.00 81.19 201 THR A O 1
ATOM 1536 N N . ASP A 1 202 ? 43.916 13.365 18.467 1.00 76.06 202 ASP A N 1
ATOM 1537 C CA . ASP A 1 202 ? 43.110 13.652 17.273 1.00 76.06 202 ASP A CA 1
ATOM 1538 C C . ASP A 1 202 ? 41.728 13.004 17.336 1.00 76.06 202 ASP A C 1
ATOM 1540 O O . ASP A 1 202 ? 40.720 13.635 17.021 1.00 76.06 202 ASP A O 1
ATOM 1544 N N . THR A 1 203 ? 41.665 11.757 17.801 1.00 77.31 203 THR A N 1
ATOM 1545 C CA . THR A 1 203 ? 40.407 11.022 17.932 1.00 77.31 203 THR A CA 1
ATOM 1546 C C . THR A 1 203 ? 39.501 11.636 18.993 1.00 77.31 203 THR A C 1
ATOM 1548 O O . THR A 1 203 ? 38.313 11.843 18.749 1.00 77.31 203 THR A O 1
ATOM 1551 N N . LEU A 1 204 ? 40.046 11.956 20.171 1.00 84.69 204 LEU A N 1
ATOM 1552 C CA . LEU A 1 204 ? 39.273 12.592 21.238 1.00 84.69 204 LEU A CA 1
ATOM 1553 C C . LEU A 1 204 ? 38.780 13.981 20.819 1.00 84.69 204 LEU A C 1
ATOM 1555 O O . LEU A 1 204 ? 37.626 14.319 21.079 1.00 84.69 204 LEU A O 1
ATOM 1559 N N . ASP A 1 205 ? 39.600 14.761 20.115 1.00 84.31 205 ASP A N 1
ATOM 1560 C CA . ASP A 1 205 ? 39.188 16.063 19.589 1.00 84.31 205 ASP A CA 1
ATOM 1561 C C . ASP A 1 205 ? 38.122 15.948 18.499 1.00 84.31 205 ASP A C 1
ATOM 1563 O O . ASP A 1 205 ? 37.169 16.729 18.494 1.00 84.31 205 ASP A O 1
ATOM 1567 N N . ALA A 1 206 ? 38.214 14.946 17.623 1.00 82.94 206 ALA A N 1
ATOM 1568 C CA . ALA A 1 206 ? 37.182 14.672 16.630 1.00 82.94 206 ALA A CA 1
ATOM 1569 C C . ALA A 1 206 ? 35.849 14.278 17.290 1.00 82.94 206 ALA A C 1
ATOM 1571 O O . ALA A 1 206 ? 34.804 14.807 16.901 1.00 82.94 206 ALA A O 1
ATOM 1572 N N . ILE A 1 207 ? 35.875 13.429 18.327 1.00 86.94 207 ILE A N 1
ATOM 1573 C CA . ILE A 1 207 ? 34.689 13.096 19.133 1.00 86.94 207 ILE A CA 1
ATOM 1574 C C . ILE A 1 207 ? 34.092 14.362 19.749 1.00 86.94 207 ILE A C 1
ATOM 1576 O O . ILE A 1 207 ? 32.907 14.634 19.555 1.00 86.94 207 ILE A O 1
ATOM 1580 N N . ARG A 1 208 ? 34.905 15.184 20.422 1.00 89.12 208 ARG A N 1
ATOM 1581 C CA . ARG A 1 208 ? 34.440 16.445 21.020 1.00 89.12 208 ARG A CA 1
ATOM 1582 C C . ARG A 1 208 ? 33.853 17.389 19.975 1.00 89.12 208 ARG A C 1
ATOM 1584 O O . ARG A 1 208 ? 32.807 17.977 20.221 1.00 89.12 208 ARG A O 1
ATOM 1591 N N . GLN A 1 209 ? 34.461 17.521 18.797 1.00 86.31 209 GLN A N 1
ATOM 1592 C CA . GLN A 1 209 ? 33.898 18.350 17.730 1.00 86.31 209 GLN A CA 1
ATOM 1593 C C . GLN A 1 209 ? 32.567 17.809 17.194 1.00 86.31 209 GLN A C 1
ATOM 1595 O O . GLN A 1 209 ? 31.686 18.607 16.885 1.00 86.31 209 GLN A O 1
ATOM 1600 N N . VAL A 1 210 ? 32.394 16.487 17.077 1.00 87.94 210 VAL A N 1
ATOM 1601 C CA . VAL A 1 210 ? 31.108 15.894 16.668 1.00 87.94 210 VAL A CA 1
ATOM 1602 C C . VAL A 1 210 ? 30.020 16.193 17.697 1.00 87.94 210 VAL A C 1
ATOM 1604 O O . VAL A 1 210 ? 28.931 16.627 17.321 1.00 87.94 210 VAL A O 1
ATOM 1607 N N . LEU A 1 211 ? 30.324 16.032 18.986 1.00 91.75 211 LEU A N 1
ATOM 1608 C CA . LEU A 1 211 ? 29.403 16.374 20.069 1.00 91.75 211 LEU A CA 1
ATOM 1609 C C . LEU A 1 211 ? 29.036 17.863 20.057 1.00 91.75 211 LEU A C 1
ATOM 1611 O O . LEU A 1 211 ? 27.856 18.208 20.077 1.00 91.75 211 LEU A O 1
ATOM 1615 N N . ARG A 1 212 ? 30.026 18.750 19.913 1.00 92.62 212 ARG A N 1
ATOM 1616 C CA . ARG A 1 212 ? 29.785 20.195 19.799 1.00 92.62 212 ARG A CA 1
ATOM 1617 C C . ARG A 1 212 ? 28.981 20.547 18.548 1.00 92.62 212 ARG A C 1
ATOM 1619 O O . ARG A 1 212 ? 28.166 21.460 18.593 1.00 92.62 212 ARG A O 1
ATOM 1626 N N . GLY A 1 213 ? 29.142 19.797 17.456 1.00 90.94 213 GLY A N 1
ATOM 1627 C CA . GLY A 1 213 ? 28.294 19.890 16.265 1.00 90.94 213 GLY A CA 1
ATOM 1628 C C . GLY A 1 213 ? 26.828 19.559 16.559 1.00 90.94 213 GLY A C 1
ATOM 1629 O O . GLY A 1 213 ? 25.946 20.318 16.162 1.00 90.94 213 GLY A O 1
ATOM 1630 N N . LEU A 1 214 ? 26.553 18.495 17.324 1.00 93.25 214 LEU A N 1
ATOM 1631 C CA . LEU A 1 214 ? 25.197 18.179 17.800 1.00 93.25 214 LEU A CA 1
ATOM 1632 C C . LEU A 1 214 ? 24.635 19.299 18.692 1.00 93.25 214 LEU A C 1
ATOM 1634 O O . LEU A 1 214 ? 23.478 19.687 18.526 1.00 93.25 214 LEU A O 1
ATOM 1638 N N . ALA A 1 215 ? 25.451 19.875 19.584 1.00 93.12 215 ALA A N 1
ATOM 1639 C CA . ALA A 1 215 ? 25.056 21.040 20.380 1.00 93.12 215 ALA A CA 1
ATOM 1640 C C . ALA A 1 215 ? 24.721 22.261 19.499 1.00 93.12 215 ALA A C 1
ATOM 1642 O O . ALA A 1 215 ? 23.725 22.945 19.747 1.00 93.12 215 ALA A O 1
ATOM 1643 N N . THR A 1 216 ? 25.492 22.503 18.433 1.00 93.19 216 THR A N 1
ATOM 1644 C CA . THR A 1 216 ? 25.205 23.560 17.453 1.00 93.19 216 THR A CA 1
ATOM 1645 C C . THR A 1 216 ? 23.891 23.313 16.714 1.00 93.19 216 THR A C 1
ATOM 1647 O O . THR A 1 216 ? 23.084 24.238 16.613 1.00 93.19 216 THR A O 1
ATOM 1650 N N . VAL A 1 217 ? 23.630 22.086 16.243 1.00 93.12 217 VAL A N 1
ATOM 1651 C CA . VAL A 1 217 ? 22.353 21.749 15.586 1.00 93.12 217 VAL A CA 1
ATOM 1652 C C . VAL A 1 217 ? 21.187 21.933 16.549 1.00 93.12 217 VAL A C 1
ATOM 1654 O O . VAL A 1 217 ? 20.191 22.539 16.174 1.00 93.12 217 VAL A O 1
ATOM 1657 N N . ARG A 1 218 ? 21.324 21.512 17.811 1.00 93.19 218 ARG A N 1
ATOM 1658 C CA . ARG A 1 218 ? 20.282 21.694 18.833 1.00 93.19 218 ARG A CA 1
ATOM 1659 C C . ARG A 1 218 ? 19.912 23.161 19.013 1.00 93.19 218 ARG A C 1
ATOM 1661 O O . ARG A 1 218 ? 18.731 23.492 19.072 1.00 93.19 218 ARG A O 1
ATOM 1668 N N . ASN A 1 219 ? 20.904 24.044 19.084 1.00 91.69 219 ASN A N 1
ATOM 1669 C CA . ASN A 1 219 ? 20.654 25.474 19.233 1.00 91.69 219 ASN 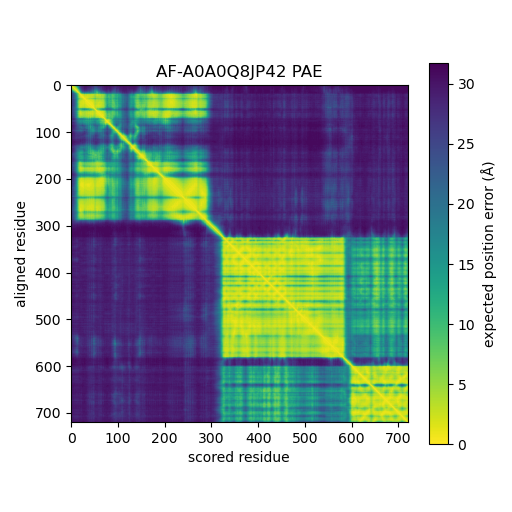A CA 1
ATOM 1670 C C . ASN A 1 219 ? 20.026 26.080 17.971 1.00 91.69 219 ASN A C 1
ATOM 1672 O O . ASN A 1 219 ? 19.099 26.882 18.082 1.00 91.69 219 ASN A O 1
ATOM 1676 N N . ALA A 1 220 ? 20.489 25.672 16.787 1.00 91.38 220 ALA A N 1
ATOM 1677 C CA . ALA A 1 220 ? 19.916 26.108 15.518 1.00 91.38 220 ALA A CA 1
ATOM 1678 C C . ALA A 1 220 ? 18.453 25.659 15.364 1.00 91.38 220 ALA A C 1
ATOM 1680 O O . ALA A 1 220 ? 17.599 26.462 14.993 1.00 91.38 220 ALA A O 1
ATOM 1681 N N . ASP A 1 221 ? 18.147 24.407 15.706 1.00 94.12 221 ASP A N 1
ATOM 1682 C CA . ASP A 1 221 ? 16.802 23.843 15.599 1.00 94.12 221 ASP A CA 1
ATOM 1683 C C . ASP A 1 221 ? 15.858 24.426 16.654 1.00 94.12 221 ASP A C 1
ATOM 1685 O O . ASP A 1 221 ? 14.691 24.667 16.357 1.00 94.12 221 ASP A O 1
ATOM 1689 N N . LYS A 1 222 ? 16.356 24.745 17.857 1.00 93.31 222 LYS A N 1
ATOM 1690 C CA . LYS A 1 222 ? 15.582 25.484 18.863 1.00 93.31 222 LYS A CA 1
ATOM 1691 C C . LYS A 1 222 ? 15.211 26.879 18.357 1.00 93.31 222 LYS A C 1
ATOM 1693 O O . LYS A 1 222 ? 14.043 27.245 18.398 1.00 93.31 222 LYS A O 1
ATOM 1698 N N . ALA A 1 223 ? 16.175 27.629 17.820 1.00 93.62 223 ALA A N 1
ATOM 1699 C CA . ALA A 1 223 ? 15.904 28.946 17.247 1.00 93.62 223 ALA A CA 1
ATOM 1700 C C . ALA A 1 223 ? 14.936 28.868 16.049 1.00 93.62 223 ALA A C 1
ATOM 1702 O O . ALA A 1 223 ? 14.060 29.718 15.900 1.00 93.62 223 ALA A O 1
ATOM 1703 N N . ALA A 1 224 ? 15.058 27.829 15.217 1.00 94.94 224 ALA A N 1
ATOM 1704 C CA . ALA A 1 224 ? 14.146 27.582 14.104 1.00 94.94 224 ALA A CA 1
ATOM 1705 C C . ALA A 1 224 ? 12.737 27.173 14.567 1.00 94.94 224 ALA A C 1
ATOM 1707 O O . ALA A 1 224 ? 11.763 27.499 13.889 1.00 94.94 224 ALA A O 1
ATOM 1708 N N . LEU A 1 225 ? 12.610 26.484 15.706 1.00 96.06 225 LEU A N 1
ATOM 1709 C CA . LEU A 1 225 ? 11.323 26.147 16.317 1.00 96.06 225 LEU A CA 1
ATOM 1710 C C . LEU A 1 225 ? 10.644 27.392 16.894 1.00 96.06 225 LEU A C 1
ATOM 1712 O O . LEU A 1 225 ? 9.439 27.565 16.711 1.00 96.06 225 LEU A O 1
ATOM 1716 N N . ASP A 1 226 ? 11.412 28.288 17.515 1.00 95.25 226 ASP A N 1
ATOM 1717 C CA . ASP A 1 226 ? 10.908 29.579 17.988 1.00 95.25 226 ASP A CA 1
ATOM 1718 C C . ASP A 1 226 ? 10.443 30.454 16.803 1.00 95.25 226 ASP A C 1
ATOM 1720 O O . ASP A 1 226 ? 9.392 31.092 16.868 1.00 95.25 226 ASP A O 1
ATOM 1724 N N . ASP A 1 227 ? 11.186 30.458 15.689 1.00 96.25 227 ASP A N 1
ATOM 1725 C CA . ASP A 1 227 ? 10.781 31.107 14.432 1.00 96.25 227 ASP A CA 1
ATOM 1726 C C . ASP A 1 227 ? 9.516 30.474 13.831 1.00 96.25 227 ASP A C 1
ATOM 1728 O O . ASP A 1 227 ? 8.577 31.186 13.479 1.00 96.25 227 ASP A O 1
ATOM 1732 N N . ALA A 1 228 ? 9.443 29.142 13.762 1.00 95.19 228 ALA A N 1
ATOM 1733 C CA . ALA A 1 228 ? 8.249 28.436 13.301 1.00 95.19 228 ALA A CA 1
ATOM 1734 C C . ALA A 1 228 ? 7.029 28.759 14.176 1.00 95.19 228 ALA A C 1
ATOM 1736 O O . ALA A 1 228 ? 5.946 28.998 13.647 1.00 95.19 228 ALA A O 1
ATOM 1737 N N . SER A 1 229 ? 7.213 28.849 15.495 1.00 96.12 229 SER A N 1
ATOM 1738 C CA . SER A 1 229 ? 6.152 29.229 16.431 1.00 96.12 229 SER A CA 1
ATOM 1739 C C . SER A 1 229 ? 5.654 30.650 16.168 1.00 96.12 229 SER A C 1
ATOM 1741 O O . SER A 1 229 ? 4.448 30.854 16.089 1.00 96.12 229 SER A O 1
ATOM 1743 N N . LYS A 1 230 ? 6.556 31.611 15.916 1.00 97.25 230 LYS A N 1
ATOM 1744 C CA . LYS A 1 230 ? 6.176 32.981 15.520 1.00 97.25 230 LYS A CA 1
ATOM 1745 C C . LYS A 1 230 ? 5.454 33.024 14.173 1.00 97.25 230 LYS A C 1
ATOM 1747 O O . LYS A 1 230 ? 4.546 33.830 13.996 1.00 97.25 230 LYS A O 1
ATOM 1752 N N . GLN A 1 231 ? 5.848 32.178 13.219 1.00 96.31 231 GLN A N 1
ATOM 1753 C CA . GLN A 1 231 ? 5.165 32.064 11.924 1.00 96.31 231 GLN A CA 1
ATOM 1754 C C . GLN A 1 231 ? 3.753 31.503 12.086 1.00 96.31 231 GLN A C 1
ATOM 1756 O O . GLN A 1 231 ? 2.832 32.002 11.447 1.00 96.31 231 GLN A O 1
ATOM 1761 N N . ILE A 1 232 ? 3.571 30.520 12.971 1.00 96.19 232 ILE A N 1
ATOM 1762 C CA . ILE A 1 232 ? 2.255 29.996 13.347 1.00 96.19 232 ILE A CA 1
ATOM 1763 C C . ILE A 1 232 ? 1.409 31.095 13.995 1.00 96.19 232 ILE A C 1
ATOM 1765 O O . ILE A 1 232 ? 0.275 31.295 13.573 1.00 96.19 232 ILE A O 1
ATOM 1769 N N . ASP A 1 233 ? 1.955 31.856 14.946 1.00 96.50 233 ASP A N 1
ATOM 1770 C CA . ASP A 1 233 ? 1.227 32.952 15.597 1.00 96.50 233 ASP A CA 1
ATOM 1771 C C . ASP A 1 233 ? 0.813 34.036 14.592 1.00 96.50 233 ASP A C 1
ATOM 1773 O O . ASP A 1 233 ? -0.339 34.470 14.572 1.00 96.50 233 ASP A O 1
ATOM 1777 N N . ALA A 1 234 ? 1.731 34.441 13.708 1.00 95.69 234 ALA A N 1
ATOM 1778 C CA . ALA A 1 234 ? 1.452 35.411 12.652 1.00 95.69 234 ALA A CA 1
ATOM 1779 C C . ALA A 1 234 ? 0.401 34.892 11.662 1.00 95.69 234 ALA A C 1
ATOM 1781 O O . ALA A 1 234 ? -0.483 35.643 11.249 1.00 95.69 234 ALA A O 1
ATOM 1782 N N . TRP A 1 235 ? 0.471 33.607 11.306 1.00 95.06 235 TRP A N 1
ATOM 1783 C CA . TRP A 1 235 ? -0.525 32.957 10.464 1.00 95.06 235 TRP A CA 1
ATOM 1784 C C . TRP A 1 235 ? -1.894 32.930 11.140 1.00 95.06 235 TRP A C 1
ATOM 1786 O O . TRP A 1 235 ? -2.881 33.267 10.492 1.00 95.06 235 TRP A O 1
ATOM 1796 N N . CYS A 1 236 ? -1.955 32.595 12.432 1.00 93.38 236 CYS A N 1
ATOM 1797 C CA . CYS A 1 236 ? -3.178 32.570 13.232 1.00 93.38 236 CYS A CA 1
ATOM 1798 C C . CYS A 1 236 ? -3.803 33.956 13.436 1.00 93.38 236 CYS A C 1
ATOM 1800 O O . CYS A 1 236 ? -5.020 34.049 13.572 1.00 93.38 236 CYS A O 1
ATOM 1802 N N . ALA A 1 237 ? -2.997 35.020 13.464 1.00 93.62 237 ALA A N 1
ATOM 1803 C CA . ALA A 1 237 ? -3.465 36.393 13.650 1.00 93.62 237 ALA A CA 1
ATOM 1804 C C . ALA A 1 237 ? -4.141 36.993 12.402 1.00 93.62 237 ALA A C 1
ATOM 1806 O O . ALA A 1 237 ? -4.785 38.039 12.493 1.00 93.62 237 ALA A O 1
ATOM 1807 N N . GLN A 1 238 ? -3.996 36.363 11.232 1.00 91.12 238 GLN A N 1
ATOM 1808 C CA . GLN A 1 238 ? -4.678 36.804 10.016 1.00 91.12 238 GLN A CA 1
ATOM 1809 C C . GLN A 1 238 ? -6.187 36.504 10.085 1.00 91.12 238 GLN A C 1
ATOM 1811 O O . GLN A 1 238 ? -6.578 35.441 10.574 1.00 91.12 238 GLN A O 1
ATOM 1816 N N . PRO A 1 239 ? -7.043 37.394 9.552 1.00 86.75 239 PRO A N 1
ATOM 1817 C CA . PRO A 1 239 ? -8.480 37.155 9.505 1.00 86.75 239 PRO A CA 1
ATOM 1818 C C . PRO A 1 239 ? -8.849 36.019 8.533 1.00 86.75 239 PRO A C 1
ATOM 1820 O O . PRO A 1 239 ? -8.087 35.666 7.624 1.00 86.75 239 PRO A O 1
ATOM 1823 N N . GLY A 1 240 ? -10.047 35.468 8.727 1.00 82.19 240 GLY A N 1
ATOM 1824 C CA . GLY A 1 240 ? -10.655 34.469 7.853 1.00 82.19 240 GLY A CA 1
ATOM 1825 C C . GLY A 1 240 ? -10.033 33.075 7.902 1.00 82.19 240 GLY A C 1
ATOM 1826 O O . GLY A 1 240 ? -9.058 32.800 8.614 1.00 82.19 240 GLY A O 1
ATOM 1827 N N . GLN A 1 241 ? -10.620 32.175 7.113 1.00 81.62 241 GLN A N 1
ATOM 1828 C CA . GLN A 1 241 ? -10.151 30.800 6.981 1.00 81.62 241 GLN A CA 1
ATOM 1829 C C . GLN A 1 241 ? -8.764 30.767 6.330 1.00 81.62 241 GLN A C 1
ATOM 1831 O O . GLN A 1 241 ? -8.520 31.389 5.295 1.00 81.62 241 GLN A O 1
ATOM 1836 N N . GLY A 1 242 ? -7.838 30.042 6.952 1.00 81.56 242 GLY A N 1
ATOM 1837 C CA . GLY A 1 242 ? -6.460 29.949 6.488 1.00 81.56 242 GLY A CA 1
ATOM 1838 C C . GLY A 1 242 ? -6.290 28.928 5.365 1.00 81.56 242 GLY A C 1
ATOM 1839 O O . GLY A 1 242 ? -7.064 27.979 5.231 1.00 81.56 242 GLY A O 1
ATOM 1840 N N . ASN A 1 243 ? -5.240 29.095 4.560 1.00 88.56 243 ASN A N 1
ATOM 1841 C CA . ASN A 1 243 ? -4.901 28.140 3.511 1.00 88.56 243 ASN A CA 1
ATOM 1842 C C . ASN A 1 243 ? -4.441 26.803 4.129 1.00 88.56 243 ASN A C 1
ATOM 1844 O O . ASN A 1 243 ? -3.480 26.755 4.899 1.00 88.56 243 ASN A O 1
ATOM 1848 N N . ALA A 1 244 ? -5.104 25.701 3.765 1.00 78.19 244 ALA A N 1
ATOM 1849 C CA . ALA A 1 244 ? -4.805 24.371 4.298 1.00 78.19 244 ALA A CA 1
ATOM 1850 C C . ALA A 1 244 ? -3.381 23.880 3.967 1.00 78.19 244 ALA A C 1
ATOM 1852 O O . ALA A 1 244 ? -2.761 23.208 4.790 1.00 78.19 244 ALA A O 1
ATOM 1853 N N . ALA A 1 245 ? -2.839 24.235 2.798 1.00 75.69 245 ALA A N 1
ATOM 1854 C CA . ALA A 1 245 ? -1.477 23.875 2.408 1.00 75.69 245 ALA A CA 1
ATOM 1855 C C . ALA A 1 245 ? -0.430 24.658 3.212 1.00 75.69 245 ALA A C 1
ATOM 1857 O O . ALA A 1 245 ? 0.583 24.096 3.623 1.00 75.69 245 ALA A O 1
ATOM 1858 N N . GLU A 1 246 ? -0.693 25.937 3.488 1.00 89.19 246 GLU A N 1
ATOM 1859 C CA . GLU A 1 246 ? 0.169 26.769 4.334 1.00 89.19 246 GLU A CA 1
ATOM 1860 C C . GLU A 1 246 ? 0.200 26.242 5.775 1.00 89.19 246 GLU A C 1
ATOM 1862 O O . GLU A 1 246 ? 1.274 26.049 6.347 1.00 89.19 246 GLU A O 1
ATOM 1867 N N . ARG A 1 247 ? -0.969 25.887 6.323 1.00 89.19 247 ARG A N 1
ATOM 1868 C CA . ARG A 1 247 ? -1.077 25.216 7.623 1.00 89.19 247 ARG A CA 1
ATOM 1869 C C . ARG A 1 247 ? -0.298 23.902 7.658 1.00 89.19 247 ARG A C 1
ATOM 1871 O O . ARG A 1 247 ? 0.437 23.651 8.611 1.00 89.19 247 ARG A O 1
ATOM 1878 N N . ALA A 1 248 ? -0.460 23.058 6.638 1.00 81.75 248 ALA A N 1
ATOM 1879 C CA . ALA A 1 248 ? 0.249 21.785 6.551 1.00 81.75 248 ALA A CA 1
ATOM 1880 C C . ALA A 1 248 ? 1.772 21.992 6.502 1.00 81.75 248 ALA A C 1
ATOM 1882 O O . ALA A 1 248 ? 2.504 21.271 7.175 1.00 81.75 248 ALA A O 1
ATOM 1883 N N . ALA A 1 249 ? 2.251 23.009 5.777 1.00 89.38 249 ALA A N 1
ATOM 1884 C CA . ALA A 1 249 ? 3.669 23.351 5.716 1.00 89.38 249 ALA A CA 1
ATOM 1885 C C . ALA A 1 249 ? 4.220 23.822 7.075 1.00 89.38 249 ALA A C 1
ATOM 1887 O O . ALA A 1 249 ? 5.290 23.371 7.489 1.00 89.38 249 ALA A O 1
ATOM 1888 N N . LEU A 1 250 ? 3.486 24.678 7.795 1.00 92.44 250 LEU A N 1
ATOM 1889 C CA . LEU A 1 250 ? 3.865 25.139 9.136 1.00 92.44 250 LEU A CA 1
ATOM 1890 C C . LEU A 1 250 ? 3.882 23.987 10.152 1.00 92.44 250 LEU A C 1
ATOM 1892 O O . LEU A 1 250 ? 4.845 23.841 10.907 1.00 92.44 250 LEU A O 1
ATOM 1896 N N . SER A 1 251 ? 2.859 23.128 10.120 1.00 88.62 251 SER A N 1
ATOM 1897 C CA . SER A 1 251 ? 2.770 21.935 10.968 1.00 88.62 251 SER A CA 1
ATOM 1898 C C . SER A 1 251 ? 3.912 20.949 10.684 1.00 88.62 251 SER A C 1
ATOM 1900 O O . SER A 1 251 ? 4.586 20.498 11.611 1.00 88.62 251 SER A O 1
ATOM 1902 N N . ALA A 1 252 ? 4.219 20.687 9.409 1.00 87.56 252 ALA A N 1
ATOM 1903 C CA . ALA A 1 252 ? 5.333 19.826 9.014 1.00 87.56 252 ALA A CA 1
ATOM 1904 C C . ALA A 1 252 ? 6.698 20.401 9.434 1.00 87.56 252 ALA A C 1
ATOM 1906 O O . ALA A 1 252 ? 7.542 19.663 9.948 1.00 87.56 252 ALA A O 1
ATOM 1907 N N . LYS A 1 253 ? 6.909 21.719 9.274 1.00 92.81 253 LYS A N 1
ATOM 1908 C CA . LYS A 1 253 ? 8.128 22.412 9.728 1.00 92.81 253 LYS A CA 1
ATOM 1909 C C . LYS A 1 253 ? 8.318 22.243 11.239 1.00 92.81 253 LYS A C 1
ATOM 1911 O O . LYS A 1 253 ? 9.395 21.832 11.669 1.00 92.81 253 LYS A O 1
ATOM 1916 N N . GLN A 1 254 ? 7.275 22.493 12.034 1.00 94.81 254 GLN A N 1
ATOM 1917 C CA . GLN A 1 254 ? 7.295 22.296 13.487 1.00 94.81 254 GLN A CA 1
ATOM 1918 C C . GLN A 1 254 ? 7.567 20.831 13.868 1.00 94.81 254 GLN A C 1
ATOM 1920 O O . GLN A 1 254 ? 8.439 20.564 14.694 1.00 94.81 254 GLN A O 1
ATOM 1925 N N . GLY A 1 255 ? 6.868 19.878 13.244 1.00 88.56 255 GLY A N 1
ATOM 1926 C CA . GLY A 1 255 ? 7.029 18.447 13.518 1.00 88.56 255 GLY A CA 1
ATOM 1927 C C . GLY A 1 255 ? 8.447 17.938 13.243 1.00 88.56 255 GLY A C 1
ATOM 1928 O O . GLY A 1 255 ? 9.018 17.222 14.066 1.00 88.56 255 GLY A O 1
ATOM 1929 N N . SER A 1 256 ? 9.059 18.367 12.135 1.00 87.81 256 SER A N 1
ATOM 1930 C CA . SER A 1 256 ? 10.444 18.009 11.802 1.00 87.81 256 SER A CA 1
ATOM 1931 C C . SER A 1 256 ? 11.450 18.535 12.831 1.00 87.81 256 SER A C 1
ATOM 1933 O O . SER A 1 256 ? 12.394 17.826 13.182 1.00 87.81 256 SER A O 1
ATOM 1935 N N . LEU A 1 257 ? 11.261 19.763 13.323 1.00 93.38 257 LEU A N 1
ATOM 1936 C CA . LEU A 1 257 ? 12.138 20.373 14.329 1.00 93.38 257 LEU A CA 1
ATOM 1937 C C . LEU A 1 257 ? 11.991 19.688 15.691 1.00 93.38 257 LEU A C 1
ATOM 1939 O O . LEU A 1 257 ? 12.992 19.393 16.342 1.00 93.38 257 LEU A O 1
ATOM 1943 N N . MET A 1 258 ? 10.759 19.361 16.089 1.00 92.56 258 MET A N 1
ATOM 1944 C CA . MET A 1 258 ? 10.489 18.610 17.318 1.00 92.56 258 MET A CA 1
ATOM 1945 C C . MET A 1 258 ? 11.130 17.219 17.293 1.00 92.56 258 MET A C 1
ATOM 1947 O O . MET A 1 258 ? 11.730 16.808 18.286 1.00 92.56 258 MET A O 1
ATOM 1951 N N . LYS A 1 259 ? 11.070 16.519 16.151 1.00 87.62 259 LYS A N 1
ATOM 1952 C CA . LYS A 1 259 ? 11.746 15.227 15.977 1.00 87.62 259 LYS A CA 1
ATOM 1953 C C . LYS A 1 259 ? 13.263 15.366 16.144 1.00 87.62 259 LYS A C 1
ATOM 1955 O O . LYS A 1 259 ? 13.842 14.645 16.950 1.00 87.62 259 LYS A O 1
ATOM 1960 N N . SER A 1 260 ? 13.887 16.319 15.447 1.00 90.06 260 SER A N 1
ATOM 1961 C CA . SER A 1 260 ? 15.335 16.562 15.545 1.00 90.06 260 SER A CA 1
ATOM 1962 C C . SER A 1 260 ? 15.771 16.870 16.984 1.00 90.06 260 SER A C 1
ATOM 1964 O O . SER A 1 260 ? 16.701 16.259 17.509 1.00 90.06 260 SER A O 1
ATOM 1966 N N . LEU A 1 261 ? 15.047 17.758 17.676 1.00 92.06 261 LEU A N 1
ATOM 1967 C CA . LEU A 1 261 ? 15.336 18.118 19.066 1.00 92.06 261 LEU A CA 1
ATOM 1968 C C . LEU A 1 261 ? 15.151 16.941 20.035 1.00 92.06 261 LEU A C 1
ATOM 1970 O O . LEU A 1 261 ? 15.917 16.824 20.991 1.00 92.06 261 LEU A O 1
ATOM 1974 N N . SER A 1 262 ? 14.183 16.057 19.782 1.00 87.56 262 SER A N 1
ATOM 1975 C CA . SER A 1 262 ? 14.007 14.817 20.543 1.00 87.56 262 SER A CA 1
ATOM 1976 C C . SER A 1 262 ? 15.189 13.861 20.346 1.00 87.56 262 SER A C 1
ATOM 1978 O O . SER A 1 262 ? 15.765 13.398 21.333 1.00 87.56 262 SER A O 1
ATOM 1980 N N . THR A 1 263 ? 15.624 13.647 19.099 1.00 86.50 263 THR A N 1
ATOM 1981 C CA . THR A 1 263 ? 16.819 12.853 18.777 1.00 86.50 263 THR A CA 1
ATOM 1982 C C . THR A 1 263 ? 18.059 13.419 19.472 1.00 86.50 263 THR A C 1
ATOM 1984 O O . THR A 1 263 ? 18.784 12.687 20.144 1.00 86.50 263 THR A O 1
ATOM 1987 N N . LEU A 1 264 ? 18.291 14.731 19.376 1.00 89.88 264 LEU A N 1
ATOM 1988 C CA . LEU A 1 264 ? 19.419 15.404 20.029 1.00 89.88 264 LEU A CA 1
ATOM 1989 C C . LEU A 1 264 ? 19.347 15.289 21.551 1.00 89.88 264 LEU A C 1
ATOM 1991 O O . LEU A 1 264 ? 20.374 15.088 22.195 1.00 89.88 264 LEU A O 1
ATOM 1995 N N . GLY A 1 265 ? 18.143 15.360 22.119 1.00 88.19 265 GLY A N 1
ATOM 1996 C CA . GLY A 1 265 ? 17.898 15.142 23.541 1.00 88.19 265 GLY A CA 1
ATOM 1997 C C . GLY A 1 265 ? 18.203 13.718 24.006 1.00 88.19 265 GLY A C 1
ATOM 1998 O O . GLY A 1 265 ? 18.457 13.523 25.185 1.00 88.19 265 GLY A O 1
ATOM 1999 N N . SER A 1 266 ? 18.247 12.722 23.119 1.00 85.38 266 SER A N 1
ATOM 2000 C CA . SER A 1 266 ? 18.668 11.360 23.485 1.00 85.38 266 SER A CA 1
ATOM 2001 C C . SER A 1 266 ? 20.188 11.200 23.638 1.00 85.38 266 SER A C 1
ATOM 2003 O O . SER A 1 266 ? 20.639 10.203 24.194 1.00 85.38 266 SER A O 1
ATOM 2005 N N . VAL A 1 267 ? 20.974 12.176 23.159 1.00 88.38 267 VAL A N 1
ATOM 2006 C CA . VAL A 1 267 ? 22.448 12.161 23.192 1.00 88.38 267 VAL A CA 1
ATOM 2007 C C . VAL A 1 267 ? 22.991 13.255 24.100 1.00 88.38 267 VAL A C 1
ATOM 2009 O O . VAL A 1 267 ? 23.805 12.985 24.975 1.00 88.38 267 VAL A O 1
ATOM 2012 N N . CYS A 1 268 ? 22.566 14.495 23.878 1.00 89.38 268 CYS A N 1
ATOM 2013 C CA . CYS A 1 268 ? 23.118 15.671 24.529 1.00 89.38 268 CYS A CA 1
ATOM 2014 C C . CYS A 1 268 ? 22.281 16.054 25.745 1.00 89.38 268 CYS A C 1
ATOM 2016 O O . CYS A 1 268 ? 21.096 16.372 25.605 1.00 89.38 268 CYS A O 1
ATOM 2018 N N . THR A 1 269 ? 22.911 16.129 26.917 1.00 86.56 269 THR A N 1
ATOM 2019 C CA . THR A 1 269 ? 22.268 16.665 28.121 1.00 86.56 269 THR A CA 1
ATOM 2020 C C . THR A 1 269 ? 21.777 18.089 27.867 1.00 86.56 269 THR A C 1
ATOM 2022 O O . THR A 1 269 ? 22.469 18.923 27.271 1.00 86.56 269 THR A O 1
ATOM 2025 N N . ALA A 1 270 ? 20.546 18.383 28.284 1.00 77.56 270 ALA A N 1
ATOM 2026 C CA . ALA A 1 270 ? 20.038 19.748 28.245 1.00 77.56 270 ALA A CA 1
ATOM 2027 C C . ALA A 1 270 ? 20.842 20.626 29.225 1.00 77.56 270 ALA A C 1
ATOM 2029 O O . ALA A 1 270 ? 21.177 20.149 30.312 1.00 77.56 270 ALA A O 1
ATOM 2030 N N . PRO A 1 271 ? 21.132 21.898 28.889 1.00 77.88 271 PRO A N 1
ATOM 2031 C CA . PRO A 1 271 ? 21.706 22.827 29.852 1.00 77.88 271 PRO A CA 1
ATOM 2032 C C . PRO A 1 271 ? 20.827 22.903 31.101 1.00 77.88 271 PRO A C 1
ATOM 2034 O O . PRO A 1 271 ? 19.596 22.906 31.003 1.00 77.88 271 PRO A O 1
ATOM 2037 N N . THR A 1 272 ? 21.447 22.978 32.275 1.00 76.00 272 THR A N 1
ATOM 2038 C CA . THR A 1 272 ? 20.728 23.062 33.550 1.00 76.00 272 THR A CA 1
ATOM 2039 C C . THR A 1 272 ? 19.725 24.220 33.526 1.00 76.00 272 THR A C 1
ATOM 2041 O O . THR A 1 272 ? 20.097 25.366 33.287 1.00 76.00 272 THR A O 1
ATOM 2044 N N . GLY A 1 273 ? 18.444 23.921 33.766 1.00 70.75 273 GLY A N 1
ATOM 2045 C CA . GLY A 1 273 ? 17.360 24.913 33.765 1.00 70.75 273 GLY A CA 1
ATOM 2046 C C . GLY A 1 273 ? 16.736 25.214 32.396 1.00 70.75 273 GLY A C 1
ATOM 2047 O O . GLY A 1 273 ? 15.819 26.031 32.324 1.00 70.75 273 GLY A O 1
ATOM 2048 N N . ALA A 1 274 ? 17.172 24.561 31.313 1.00 76.06 274 ALA A N 1
ATOM 2049 C CA . ALA A 1 274 ? 16.528 24.699 30.011 1.00 76.06 274 ALA A CA 1
ATOM 2050 C C . ALA A 1 274 ? 15.148 24.018 30.000 1.00 76.06 274 ALA A C 1
ATOM 2052 O O . ALA A 1 274 ? 15.022 22.831 30.303 1.00 76.06 274 ALA A O 1
ATOM 2053 N N . ALA A 1 275 ? 14.112 24.762 29.607 1.00 77.44 275 ALA A N 1
ATOM 2054 C CA . ALA A 1 275 ? 12.789 24.193 29.381 1.00 77.44 275 ALA A CA 1
ATOM 2055 C C . ALA A 1 275 ? 12.800 23.248 28.161 1.00 77.44 275 ALA A C 1
ATOM 2057 O O . ALA A 1 275 ? 13.477 23.551 27.164 1.00 77.44 275 ALA A O 1
ATOM 2058 N N . PRO A 1 276 ? 12.044 22.132 28.205 1.00 81.88 276 PRO A N 1
ATOM 2059 C CA . PRO A 1 276 ? 11.902 21.251 27.056 1.00 81.88 276 PRO A CA 1
ATOM 2060 C C . PRO A 1 276 ? 11.292 22.012 25.868 1.00 81.88 276 PRO A C 1
ATOM 2062 O O . PRO A 1 276 ? 10.486 22.927 26.066 1.00 81.88 276 PRO A O 1
ATOM 2065 N N . PRO A 1 277 ? 11.677 21.668 24.627 1.00 87.69 277 PRO A N 1
ATOM 2066 C CA . PRO A 1 277 ? 11.064 22.255 23.445 1.00 87.69 277 PRO A CA 1
ATOM 2067 C C . PRO A 1 277 ? 9.575 21.900 23.405 1.00 87.69 277 PRO A C 1
ATOM 2069 O O . PRO A 1 277 ? 9.187 20.771 23.706 1.00 87.69 277 PRO A O 1
ATOM 2072 N N . THR A 1 278 ? 8.742 22.875 23.052 1.00 88.69 278 THR A N 1
ATOM 2073 C CA . THR A 1 278 ? 7.287 22.719 22.996 1.00 88.69 278 THR A CA 1
ATOM 2074 C C . THR A 1 278 ? 6.779 23.115 21.620 1.00 88.69 278 THR A C 1
ATOM 2076 O O . THR A 1 278 ? 7.293 24.036 20.991 1.00 88.69 278 THR A O 1
ATOM 2079 N N . ALA A 1 279 ? 5.788 22.371 21.140 1.00 91.50 279 ALA A N 1
ATOM 2080 C CA . ALA A 1 279 ? 5.077 22.676 19.911 1.00 91.50 279 ALA A CA 1
ATOM 2081 C C . ALA A 1 279 ? 4.073 23.814 20.155 1.00 91.50 279 ALA A C 1
ATOM 2083 O O . ALA A 1 279 ? 3.420 23.843 21.201 1.00 91.50 279 ALA A O 1
ATOM 2084 N N . ASN A 1 280 ? 3.904 24.714 19.186 1.00 95.00 280 ASN A N 1
ATOM 2085 C CA . ASN A 1 280 ? 2.829 25.695 19.212 1.00 95.00 280 ASN A CA 1
ATOM 2086 C C . ASN A 1 280 ? 1.512 25.007 18.814 1.00 95.00 280 ASN A C 1
ATOM 2088 O O . ASN A 1 280 ? 1.342 24.599 17.663 1.00 95.00 280 ASN A O 1
ATOM 2092 N N . SER A 1 281 ? 0.593 24.862 19.770 1.00 93.12 281 SER A N 1
ATOM 2093 C CA . SER A 1 281 ? -0.711 24.210 19.587 1.00 93.12 281 SER A CA 1
ATOM 2094 C C . SER A 1 281 ? -1.760 25.101 18.912 1.00 93.12 281 SER A C 1
ATOM 2096 O O . SER A 1 281 ? -2.829 24.617 18.536 1.00 93.12 281 SER A O 1
ATOM 2098 N N . ALA A 1 282 ? -1.483 26.395 18.709 1.00 91.12 282 ALA A N 1
ATOM 2099 C CA . ALA A 1 282 ? -2.410 27.299 18.027 1.00 91.12 282 ALA A CA 1
ATOM 2100 C C . ALA A 1 282 ? -2.679 26.852 16.580 1.00 91.12 282 ALA A C 1
ATOM 2102 O O . ALA A 1 282 ? -3.809 26.978 16.099 1.00 91.12 282 ALA A O 1
ATOM 2103 N N . ILE A 1 283 ? -1.682 26.240 15.923 1.00 92.00 283 ILE A N 1
ATOM 2104 C CA . ILE A 1 283 ? -1.799 25.702 14.558 1.00 92.00 283 ILE A CA 1
ATOM 2105 C C . ILE A 1 283 ? -2.914 24.657 14.426 1.00 92.00 283 ILE A C 1
ATOM 2107 O O . ILE A 1 283 ? -3.467 24.478 13.340 1.00 92.00 283 ILE A O 1
ATOM 2111 N N . ASP A 1 284 ? -3.279 23.995 15.528 1.00 87.38 284 ASP A N 1
ATOM 2112 C CA . ASP A 1 284 ? -4.280 22.935 15.544 1.00 87.38 284 ASP A CA 1
ATOM 2113 C C . ASP A 1 284 ? -5.710 23.454 15.635 1.00 87.38 284 ASP A C 1
ATOM 2115 O O . ASP A 1 284 ? -6.632 22.681 15.408 1.00 87.38 284 ASP A O 1
ATOM 2119 N N . THR A 1 285 ? -5.926 24.736 15.933 1.00 86.62 285 THR A N 1
ATOM 2120 C CA . THR A 1 285 ? -7.269 25.269 16.229 1.00 86.62 285 THR A CA 1
ATOM 2121 C C . THR A 1 285 ? -7.583 26.585 15.522 1.00 86.62 285 THR A C 1
ATOM 2123 O O . THR A 1 285 ? -8.742 26.839 15.191 1.00 86.62 285 THR A O 1
ATOM 2126 N N . CYS A 1 286 ? -6.583 27.422 15.240 1.00 87.81 286 CYS A N 1
ATOM 2127 C CA . CYS A 1 286 ? -6.810 28.728 14.634 1.00 87.81 286 CYS A CA 1
ATOM 2128 C C . CYS A 1 286 ? -7.179 28.618 13.138 1.00 87.81 286 CYS A C 1
ATOM 2130 O O . CYS A 1 286 ? -6.784 27.681 12.436 1.00 87.81 286 CYS A O 1
ATOM 2132 N N . ARG A 1 287 ? -7.964 29.593 12.652 1.00 87.31 287 ARG A N 1
ATOM 2133 C CA . ARG A 1 287 ? -8.337 29.772 11.231 1.00 87.31 287 ARG A CA 1
ATOM 2134 C C . ARG A 1 287 ? -8.974 28.551 10.547 1.00 87.31 287 ARG A C 1
ATOM 2136 O O . ARG A 1 287 ? -8.845 28.365 9.337 1.00 87.31 287 ARG A O 1
ATOM 2143 N N . MET A 1 288 ? -9.689 27.736 11.325 1.00 78.00 288 MET A N 1
ATOM 2144 C CA . MET A 1 288 ? -10.426 26.554 10.859 1.00 78.00 288 MET A CA 1
ATOM 2145 C C . MET A 1 288 ? -11.881 26.828 10.434 1.00 78.00 288 MET A C 1
ATOM 2147 O O . MET A 1 288 ? -12.510 25.944 9.859 1.00 78.00 288 MET A O 1
ATOM 2151 N N . GLN A 1 289 ? -12.435 28.008 10.729 1.00 65.50 289 GLN A N 1
ATOM 2152 C CA . GLN A 1 289 ? -13.841 28.353 10.465 1.00 65.50 289 GLN A CA 1
ATOM 2153 C C . GLN A 1 289 ? -13.949 29.315 9.263 1.00 65.50 289 GLN A C 1
ATOM 2155 O O . GLN A 1 289 ? -13.095 30.198 9.143 1.00 65.50 289 GLN A O 1
ATOM 2160 N N . PRO A 1 290 ? -14.965 29.176 8.388 1.00 56.72 290 PRO A N 1
ATOM 2161 C CA . PRO A 1 290 ? -15.284 30.190 7.382 1.00 56.72 290 PRO A CA 1
ATOM 2162 C C . PRO A 1 290 ? -15.780 31.481 8.053 1.00 56.72 290 PRO A C 1
ATOM 2164 O O . PRO A 1 290 ? -16.365 31.429 9.136 1.00 56.72 290 PRO A O 1
ATOM 2167 N N . ASP A 1 291 ? -15.548 32.635 7.418 1.00 46.41 291 ASP A N 1
ATOM 2168 C CA . ASP A 1 291 ? -16.044 33.919 7.928 1.00 46.41 291 ASP A CA 1
ATOM 2169 C C . ASP A 1 291 ? -17.577 33.884 8.089 1.00 46.41 291 ASP A C 1
ATOM 2171 O O . ASP A 1 291 ? -18.271 33.313 7.238 1.00 46.41 291 ASP A O 1
ATOM 2175 N N . PRO A 1 292 ? -18.134 34.487 9.157 1.00 46.56 292 PRO A N 1
ATOM 2176 C CA . PRO A 1 292 ? -19.576 34.627 9.280 1.00 46.56 292 PRO A CA 1
ATOM 2177 C C . PRO A 1 292 ? -20.113 35.434 8.087 1.00 46.56 292 PRO A C 1
ATOM 2179 O O . PRO A 1 292 ? -19.481 36.415 7.679 1.00 46.56 292 PRO A O 1
ATOM 2182 N N . PRO A 1 293 ? -21.263 35.045 7.508 1.00 39.84 293 PRO A N 1
ATOM 2183 C CA . PRO A 1 293 ? -21.818 35.755 6.367 1.00 39.84 293 PRO A CA 1
ATOM 2184 C C . PRO A 1 293 ? -22.078 37.226 6.735 1.00 39.84 293 PRO A C 1
ATOM 2186 O O . PRO A 1 293 ? -22.535 37.502 7.851 1.00 39.84 293 PRO A O 1
ATOM 2189 N N . PRO A 1 294 ? -21.794 38.182 5.830 1.00 40.50 294 PRO A N 1
ATOM 2190 C CA . PRO A 1 294 ? -22.112 39.581 6.073 1.00 40.50 294 PRO A CA 1
ATOM 2191 C C . PRO A 1 294 ? -23.626 39.729 6.262 1.00 40.50 294 PRO A C 1
ATOM 2193 O O . PRO A 1 294 ? -24.410 39.134 5.524 1.00 40.50 294 PRO A O 1
ATOM 2196 N N . ALA A 1 295 ? -24.026 40.502 7.275 1.00 38.84 295 ALA A N 1
ATOM 2197 C CA . ALA A 1 295 ? -25.428 40.728 7.607 1.00 38.84 295 ALA A CA 1
ATOM 2198 C C . ALA A 1 295 ? -26.203 41.266 6.391 1.00 38.84 295 ALA A C 1
ATOM 2200 O O . ALA A 1 295 ? -25.785 42.246 5.769 1.00 38.84 295 ALA A O 1
ATOM 2201 N N . GLU A 1 296 ? -27.327 40.622 6.062 1.00 33.62 296 GLU A N 1
ATOM 2202 C CA . GLU A 1 296 ? -28.204 41.037 4.965 1.00 33.62 296 GLU A CA 1
ATOM 2203 C C . GLU A 1 296 ? -28.736 42.466 5.192 1.00 33.62 296 GLU A C 1
ATOM 2205 O O . GLU A 1 296 ? -29.224 42.776 6.285 1.00 33.62 296 GLU A O 1
ATOM 2210 N N . PRO A 1 297 ? -28.695 43.349 4.176 1.00 37.78 297 PRO A N 1
ATOM 2211 C CA . PRO A 1 297 ? -29.408 44.617 4.227 1.00 37.78 297 PRO A CA 1
ATOM 2212 C C . PRO A 1 297 ? -30.924 44.387 4.081 1.00 37.78 297 PRO A C 1
ATOM 2214 O O . PRO A 1 297 ? -31.343 43.467 3.375 1.00 37.78 297 PRO A O 1
ATOM 2217 N N . PRO A 1 298 ? -31.771 45.235 4.696 1.00 34.66 298 PRO A N 1
ATOM 2218 C CA . PRO A 1 298 ? -33.219 45.066 4.663 1.00 34.66 298 PRO A CA 1
ATOM 2219 C C . PRO A 1 298 ? -33.757 45.267 3.242 1.00 34.66 298 PRO A C 1
ATOM 2221 O O . PRO A 1 298 ? -33.503 46.286 2.598 1.00 34.66 298 PRO A O 1
ATOM 2224 N N . GLY A 1 299 ? -34.501 44.274 2.755 1.00 34.66 299 GLY A N 1
ATOM 2225 C CA . GLY A 1 299 ? -35.058 44.273 1.406 1.00 34.66 299 GLY A CA 1
ATOM 2226 C C . GLY A 1 299 ? -36.219 45.261 1.217 1.00 34.66 299 GLY A C 1
ATOM 2227 O O . GLY A 1 299 ? -36.961 45.532 2.165 1.00 34.66 299 GLY A O 1
ATOM 2228 N N . PRO A 1 300 ? -36.447 45.751 -0.014 1.00 32.12 300 PRO A N 1
ATOM 2229 C CA . PRO A 1 300 ? -37.717 46.332 -0.408 1.00 32.12 300 PRO A CA 1
ATOM 2230 C C . PRO A 1 300 ? -38.590 45.339 -1.192 1.00 32.12 300 PRO A C 1
ATOM 2232 O O . PRO A 1 300 ? -38.124 44.411 -1.851 1.00 32.12 300 PRO A O 1
ATOM 2235 N N . ALA A 1 301 ? -39.894 45.570 -1.074 1.00 30.77 301 ALA A N 1
ATOM 2236 C CA . ALA A 1 301 ? -40.990 44.763 -1.578 1.00 30.77 301 ALA A CA 1
ATOM 2237 C C . ALA A 1 301 ? -41.219 44.861 -3.100 1.00 30.77 301 ALA A C 1
ATOM 2239 O O . ALA A 1 301 ? -41.036 45.919 -3.692 1.00 30.77 301 ALA A O 1
ATOM 2240 N N . GLY A 1 302 ? -41.779 43.779 -3.657 1.00 29.30 302 GLY A N 1
ATOM 2241 C CA . GLY A 1 302 ? -42.789 43.800 -4.725 1.00 29.30 302 GLY A CA 1
ATOM 2242 C C . GLY A 1 302 ? -42.322 44.015 -6.170 1.00 29.30 302 GLY A C 1
ATOM 2243 O O . GLY A 1 302 ? -41.964 45.117 -6.556 1.00 29.30 302 GLY A O 1
ATOM 2244 N N . HIS A 1 303 ? -42.463 42.988 -7.016 1.00 29.75 303 HIS A N 1
ATOM 2245 C CA . HIS A 1 303 ? -43.488 42.881 -8.073 1.00 29.75 303 HIS A CA 1
ATOM 2246 C C . HIS A 1 303 ? -43.185 41.696 -9.010 1.00 29.75 303 HIS A C 1
ATOM 2248 O O . HIS A 1 303 ? -42.056 41.227 -9.103 1.00 29.75 303 HIS A O 1
ATOM 2254 N N . GLY A 1 304 ? -44.242 41.149 -9.617 1.00 26.08 304 GLY A N 1
ATOM 2255 C CA . GLY A 1 304 ? -44.235 39.882 -10.350 1.00 26.08 304 GLY A CA 1
ATOM 2256 C C . GLY A 1 304 ? -43.788 39.974 -11.811 1.00 26.08 304 GLY A C 1
ATOM 2257 O O . GLY A 1 304 ? -43.523 41.056 -12.321 1.00 26.08 304 GLY A O 1
ATOM 2258 N N . GLY A 1 305 ? -43.818 38.827 -12.498 1.00 24.64 305 GLY A N 1
ATOM 2259 C CA . GLY A 1 305 ? -43.881 38.778 -13.962 1.00 24.64 305 GLY A CA 1
ATOM 2260 C C . GLY A 1 305 ? -42.876 37.854 -14.652 1.00 24.64 305 GLY A C 1
ATOM 2261 O O . GLY A 1 305 ? -41.751 38.245 -14.904 1.00 24.64 305 GLY A O 1
ATOM 2262 N N . ALA A 1 306 ? -43.357 36.654 -14.981 1.00 26.14 306 ALA A N 1
ATOM 2263 C CA . ALA A 1 306 ? -43.237 35.934 -16.254 1.00 26.14 306 ALA A CA 1
ATOM 2264 C C . ALA A 1 306 ? -41.950 35.926 -17.117 1.00 26.14 306 ALA A C 1
ATOM 2266 O O . ALA A 1 306 ? -41.381 36.943 -17.492 1.00 26.14 306 ALA A O 1
ATOM 2267 N N . SER A 1 307 ? -41.776 34.731 -17.698 1.00 25.70 307 SER A N 1
ATOM 2268 C CA . SER A 1 307 ? -41.204 34.395 -19.012 1.00 25.70 307 SER A CA 1
ATOM 2269 C C . SER A 1 307 ? -39.689 34.268 -19.136 1.00 25.70 307 SER A C 1
ATOM 2271 O O . SER A 1 307 ? -38.901 35.027 -18.586 1.00 25.70 307 SER A O 1
ATOM 2273 N N . GLY A 1 308 ? -39.319 33.199 -19.842 1.00 27.23 308 GLY A N 1
ATOM 2274 C CA . GLY A 1 308 ? -37.954 32.760 -20.036 1.00 27.23 308 GLY A CA 1
ATOM 2275 C C . GLY A 1 308 ? -37.211 33.538 -21.105 1.00 27.23 308 GLY A C 1
ATOM 2276 O O . GLY A 1 308 ? -37.807 34.135 -21.992 1.00 27.23 308 GLY A O 1
ATOM 2277 N N . GLN A 1 309 ? -35.895 33.422 -21.028 1.00 24.11 309 GLN A N 1
ATOM 2278 C CA . GLN A 1 309 ? -34.936 33.380 -22.124 1.00 24.11 309 GLN A CA 1
ATOM 2279 C C . GLN A 1 309 ? -33.577 33.129 -21.466 1.00 24.11 309 GLN A C 1
ATOM 2281 O O . GLN A 1 309 ? -33.212 33.814 -20.512 1.00 24.11 309 GLN A O 1
ATOM 2286 N N . GLY A 1 310 ? -32.847 32.113 -21.931 1.00 32.50 310 GLY A N 1
ATOM 2287 C CA . GLY A 1 310 ? -31.419 32.027 -21.627 1.00 32.50 310 GLY A CA 1
ATOM 2288 C C . GLY A 1 310 ? -30.693 33.247 -22.201 1.00 32.50 310 GLY A C 1
ATOM 2289 O O . GLY A 1 310 ? -31.141 33.812 -23.201 1.00 32.50 310 GLY A O 1
ATOM 2290 N N . PRO A 1 311 ? -29.572 33.641 -21.587 1.00 30.75 311 PRO A N 1
ATOM 2291 C CA . PRO A 1 311 ? -28.366 33.764 -22.398 1.00 30.75 311 PRO A CA 1
ATOM 2292 C C . PRO A 1 311 ? -27.090 33.252 -21.703 1.00 30.75 311 PRO A C 1
ATOM 2294 O O . PRO A 1 311 ? -26.855 33.442 -20.515 1.00 30.75 311 PRO A O 1
ATOM 2297 N N . THR A 1 312 ? -26.299 32.568 -22.527 1.00 31.39 312 THR A N 1
ATOM 2298 C CA . THR A 1 312 ? -24.829 32.564 -22.656 1.00 31.39 312 THR A CA 1
ATOM 2299 C C . THR A 1 312 ? -23.991 33.460 -21.728 1.00 31.39 312 THR A C 1
ATOM 2301 O O . THR A 1 312 ? -24.173 34.670 -21.732 1.00 31.39 312 THR A O 1
ATOM 2304 N N . ASP A 1 313 ? -22.975 32.881 -21.077 1.00 24.41 313 ASP A N 1
ATOM 2305 C CA . ASP A 1 313 ? -21.532 33.163 -21.282 1.00 24.41 313 ASP A CA 1
ATOM 2306 C C . ASP A 1 313 ? -20.704 32.319 -20.284 1.00 24.41 313 ASP A C 1
ATOM 2308 O O . ASP A 1 313 ? -21.069 32.164 -19.123 1.00 24.41 313 ASP A O 1
ATOM 2312 N N . ARG A 1 314 ? -19.741 31.511 -20.747 1.00 28.14 314 ARG A N 1
ATOM 2313 C CA . ARG A 1 314 ? -18.309 31.862 -20.858 1.00 28.14 314 ARG A CA 1
ATOM 2314 C C . ARG A 1 314 ? -17.724 32.459 -19.574 1.00 28.14 314 ARG A C 1
ATOM 2316 O O . ARG A 1 314 ? -17.763 33.659 -19.370 1.00 28.14 314 ARG A O 1
ATOM 2323 N N . ASP A 1 315 ? -17.185 31.591 -18.723 1.00 27.39 315 ASP A N 1
ATOM 2324 C CA . ASP A 1 315 ? -15.755 31.529 -18.373 1.00 27.39 315 ASP A CA 1
ATOM 2325 C C . ASP A 1 315 ? -15.580 30.777 -17.051 1.00 27.39 315 ASP A C 1
ATOM 2327 O O . ASP A 1 315 ? -15.830 31.300 -15.967 1.00 27.39 315 ASP A O 1
ATOM 2331 N N . ARG A 1 316 ? -15.126 29.524 -17.153 1.00 28.16 316 ARG A N 1
ATOM 2332 C CA . ARG A 1 316 ? -14.264 28.850 -16.167 1.00 28.16 316 ARG A CA 1
ATOM 2333 C C . ARG A 1 316 ? -13.765 27.539 -16.765 1.00 28.16 316 ARG A C 1
ATOM 2335 O O . ARG A 1 316 ? -14.162 26.440 -16.394 1.00 28.16 316 ARG A O 1
ATOM 2342 N N . SER A 1 317 ? -12.861 27.680 -17.727 1.00 29.19 317 SER A N 1
ATOM 2343 C CA . SER A 1 317 ? -11.874 26.652 -18.039 1.00 29.19 317 SER A CA 1
ATOM 2344 C C . SER A 1 317 ? -10.974 26.450 -16.816 1.00 29.19 317 SER A C 1
ATOM 2346 O O . SER A 1 317 ? -10.175 27.320 -16.472 1.00 29.19 317 SER A O 1
ATOM 2348 N N . GLY A 1 318 ? -11.135 25.312 -16.149 1.00 25.52 318 GLY A N 1
ATOM 2349 C CA . GLY A 1 318 ? -10.314 24.913 -15.006 1.00 25.52 318 GLY A CA 1
ATOM 2350 C C . GLY A 1 318 ? -10.739 23.575 -14.407 1.00 25.52 318 GLY A C 1
ATOM 2351 O O . GLY A 1 318 ? -10.669 23.403 -13.198 1.00 25.52 318 GLY A O 1
ATOM 2352 N N . GLY A 1 319 ? -11.242 22.656 -15.233 1.00 27.95 319 GLY A N 1
ATOM 2353 C CA . GLY A 1 319 ? -11.608 21.303 -14.827 1.00 27.95 319 GLY A CA 1
ATOM 2354 C C . GLY A 1 319 ? -10.821 20.298 -15.652 1.00 27.95 319 GLY A C 1
ATOM 2355 O O . GLY A 1 319 ? -11.201 20.003 -16.779 1.00 27.95 319 GLY A O 1
ATOM 2356 N N . SER A 1 320 ? -9.722 19.782 -15.106 1.00 26.50 320 SER A N 1
ATOM 2357 C CA . SER A 1 320 ? -9.199 18.481 -15.515 1.00 26.50 320 SER A CA 1
ATOM 2358 C C . SER A 1 320 ? -9.630 17.478 -14.454 1.00 26.50 320 SER A C 1
ATOM 2360 O O . SER A 1 320 ? -9.051 17.395 -13.370 1.00 26.50 320 SER A O 1
ATOM 2362 N N . ASP A 1 321 ? -10.712 16.774 -14.783 1.00 30.11 321 ASP A N 1
ATOM 2363 C CA . ASP A 1 321 ? -11.269 15.626 -14.073 1.00 30.11 321 ASP A CA 1
ATOM 2364 C C . ASP A 1 321 ? -10.163 14.552 -13.960 1.00 30.11 321 ASP A C 1
ATOM 2366 O O . ASP A 1 321 ? -9.957 13.720 -14.843 1.00 30.11 321 ASP A O 1
ATOM 2370 N N . HIS A 1 322 ? -9.351 14.655 -12.903 1.00 29.02 322 HIS A N 1
ATOM 2371 C CA . HIS A 1 322 ? -8.259 13.741 -12.577 1.00 29.02 322 HIS A CA 1
ATOM 2372 C C . HIS A 1 322 ? -8.855 12.416 -12.097 1.00 29.02 322 HIS A C 1
ATOM 2374 O O . HIS A 1 322 ? -9.043 12.207 -10.900 1.00 29.02 322 HIS A O 1
ATOM 2380 N N . ARG A 1 323 ? -9.141 11.490 -13.015 1.00 34.72 323 ARG A N 1
ATOM 2381 C CA . ARG A 1 323 ? -9.463 10.105 -12.641 1.00 34.72 323 ARG A CA 1
ATOM 2382 C C . ARG A 1 323 ? -8.211 9.236 -12.798 1.00 34.72 323 ARG A C 1
ATOM 2384 O O . ARG A 1 323 ? -7.775 9.008 -13.929 1.00 34.72 323 ARG A O 1
ATOM 2391 N N . PRO A 1 324 ? -7.554 8.795 -11.710 1.00 36.34 324 PRO A N 1
ATOM 2392 C CA . PRO A 1 324 ? -6.432 7.862 -11.805 1.00 36.34 324 PRO A CA 1
ATOM 2393 C C . PRO A 1 324 ? -6.905 6.486 -12.310 1.00 36.34 324 PRO A C 1
ATOM 2395 O O . PRO A 1 324 ? -8.081 6.144 -12.188 1.00 36.34 324 PRO A O 1
ATOM 2398 N N . SER A 1 325 ? -5.984 5.675 -12.846 1.00 51.50 325 SER A N 1
ATOM 2399 C CA . SER A 1 325 ? -6.119 4.212 -12.796 1.00 51.50 325 SER A CA 1
ATOM 2400 C C . SER A 1 325 ? -6.438 3.843 -11.348 1.00 51.50 325 SER A C 1
ATOM 2402 O O . SER A 1 325 ? -5.641 4.143 -10.454 1.00 51.50 325 SER A O 1
ATOM 2404 N N . GLY A 1 326 ? -7.629 3.318 -11.091 1.00 62.06 326 GLY A N 1
ATOM 2405 C CA . GLY A 1 326 ? -8.086 3.127 -9.725 1.00 62.06 326 GLY A CA 1
ATOM 2406 C C . GLY A 1 326 ? -7.743 1.736 -9.216 1.00 62.06 326 GLY A C 1
ATOM 2407 O O . GLY A 1 326 ? -7.598 0.774 -9.974 1.00 62.06 326 GLY A O 1
ATOM 2408 N N . TYR A 1 327 ? -7.587 1.651 -7.907 1.00 74.06 327 TYR A N 1
ATOM 2409 C CA . TYR A 1 327 ? -7.462 0.392 -7.206 1.00 74.06 327 TYR A CA 1
ATOM 2410 C C . TYR A 1 327 ? -8.221 0.490 -5.891 1.00 74.06 327 TYR A C 1
ATOM 2412 O O . TYR A 1 327 ? -8.404 1.576 -5.338 1.00 74.06 327 TYR A O 1
ATOM 2420 N N . ALA A 1 328 ? -8.649 -0.658 -5.398 1.00 81.06 328 ALA A N 1
ATOM 2421 C CA . ALA A 1 328 ? -9.188 -0.814 -4.066 1.00 81.06 328 ALA A CA 1
ATOM 2422 C C . ALA A 1 328 ? -8.529 -2.028 -3.419 1.00 81.06 328 ALA A C 1
ATOM 2424 O O . ALA A 1 328 ? -8.163 -2.989 -4.100 1.00 81.06 328 ALA A O 1
ATOM 2425 N N . THR A 1 329 ? -8.359 -1.983 -2.105 1.00 85.94 329 THR A N 1
ATOM 2426 C CA . THR A 1 329 ? -7.761 -3.085 -1.344 1.00 85.94 329 THR A CA 1
ATOM 2427 C C . THR A 1 329 ? -8.669 -3.480 -0.202 1.00 85.94 329 THR A C 1
ATOM 2429 O O . THR A 1 329 ? -9.408 -2.640 0.299 1.00 85.94 329 THR A O 1
ATOM 2432 N N . GLY A 1 330 ? -8.585 -4.735 0.224 1.00 89.62 330 GLY A N 1
ATOM 2433 C CA . GLY A 1 330 ? -9.123 -5.228 1.487 1.00 89.62 330 GLY A CA 1
ATOM 2434 C C . GLY A 1 330 ? -7.991 -5.900 2.249 1.00 89.62 330 GLY A C 1
ATOM 2435 O O . GLY A 1 330 ? -7.396 -6.838 1.725 1.00 89.62 330 GLY A O 1
ATOM 2436 N N . THR A 1 331 ? -7.650 -5.407 3.433 1.00 88.06 331 THR A N 1
ATOM 2437 C CA . THR A 1 331 ? -6.475 -5.868 4.188 1.00 88.06 331 THR A CA 1
ATOM 2438 C C . THR A 1 331 ? -6.808 -6.098 5.651 1.00 88.06 331 THR A C 1
ATOM 2440 O O . THR A 1 331 ? -7.585 -5.331 6.221 1.00 88.06 331 THR A O 1
ATOM 2443 N N . GLY A 1 332 ? -6.164 -7.097 6.255 1.00 81.88 332 GLY A N 1
ATOM 2444 C CA . GLY A 1 332 ? -6.191 -7.306 7.703 1.00 81.88 332 GLY A CA 1
ATOM 2445 C C . GLY A 1 332 ? -7.587 -7.586 8.268 1.00 81.88 332 GLY A C 1
ATOM 2446 O O . GLY A 1 332 ? -8.377 -8.307 7.647 1.00 81.88 332 GLY A O 1
ATOM 2447 N N . GLU A 1 333 ? -7.896 -7.043 9.449 1.00 80.75 333 GLU A N 1
ATOM 2448 C CA . GLU A 1 333 ? -9.278 -7.026 9.953 1.00 80.75 333 GLU A CA 1
ATOM 2449 C C . GLU A 1 333 ? -10.055 -5.875 9.298 1.00 80.75 333 GLU A C 1
ATOM 2451 O O . GLU A 1 333 ? -9.561 -4.761 9.228 1.00 80.75 333 GLU A O 1
ATOM 2456 N N . PRO A 1 334 ? -11.218 -6.112 8.683 1.00 89.38 334 PRO A N 1
ATOM 2457 C CA . PRO A 1 334 ? -11.391 -5.644 7.315 1.00 89.38 334 PRO A CA 1
ATOM 2458 C C . PRO A 1 334 ? -11.263 -4.122 7.141 1.00 89.38 334 PRO A C 1
ATOM 2460 O O . PRO A 1 334 ? -12.183 -3.349 7.426 1.00 89.38 334 PRO A O 1
ATOM 2463 N N . HIS A 1 335 ? -10.119 -3.714 6.589 1.00 91.75 335 HIS A N 1
ATOM 2464 C CA . HIS A 1 335 ? -9.845 -2.356 6.146 1.00 91.75 335 HIS A CA 1
ATOM 2465 C C . HIS A 1 335 ? -9.920 -2.298 4.625 1.00 91.75 335 HIS A C 1
ATOM 2467 O O . HIS A 1 335 ? -9.110 -2.916 3.930 1.00 91.75 335 HIS A O 1
ATOM 2473 N N . TYR A 1 336 ? -10.878 -1.536 4.102 1.00 91.56 336 TYR A N 1
ATOM 2474 C CA . TYR A 1 336 ? -11.053 -1.330 2.673 1.00 91.56 336 TYR A CA 1
ATOM 2475 C C . TYR A 1 336 ? -10.548 0.039 2.251 1.00 91.56 336 TYR A C 1
ATOM 2477 O O . TYR A 1 336 ? -11.089 1.056 2.681 1.00 91.56 336 TYR A O 1
ATOM 2485 N N . ARG A 1 337 ? -9.559 0.087 1.360 1.00 86.12 337 ARG A N 1
ATOM 2486 C CA . ARG A 1 337 ? -9.192 1.340 0.697 1.00 86.12 337 ARG A CA 1
ATOM 2487 C C . ARG A 1 337 ? -10.142 1.568 -0.469 1.00 86.12 337 ARG A C 1
ATOM 2489 O O . ARG A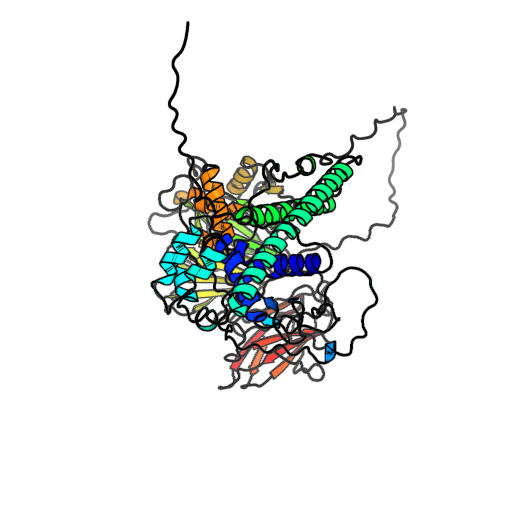 1 337 ? -10.161 0.783 -1.415 1.00 86.12 337 ARG A O 1
ATOM 2496 N N . LEU A 1 338 ? -10.934 2.628 -0.380 1.00 84.56 338 LEU A N 1
ATOM 2497 C CA . LEU A 1 338 ? -11.901 3.026 -1.395 1.00 84.56 338 LEU A CA 1
ATOM 2498 C C . LEU A 1 338 ? -11.191 3.674 -2.595 1.00 84.56 338 LEU A C 1
ATOM 2500 O O . LEU A 1 338 ? -10.095 4.220 -2.429 1.00 84.56 338 LEU A O 1
ATOM 2504 N N . PRO A 1 339 ? -11.824 3.710 -3.785 1.00 75.00 339 PRO A N 1
ATOM 2505 C CA . PRO A 1 339 ? -11.255 4.345 -4.978 1.00 75.00 339 PRO A CA 1
ATOM 2506 C C . PRO A 1 339 ? -10.822 5.803 -4.773 1.00 75.00 339 PRO A C 1
ATOM 2508 O O . PRO A 1 339 ? -9.885 6.272 -5.413 1.00 75.00 339 PRO A O 1
ATOM 2511 N N . GLY A 1 340 ? -11.506 6.527 -3.879 1.00 70.69 340 GLY A N 1
ATOM 2512 C CA . GLY A 1 340 ? -11.182 7.911 -3.533 1.00 70.69 340 GLY A CA 1
ATOM 2513 C C . GLY A 1 340 ? -9.967 8.071 -2.613 1.00 70.69 340 GLY A C 1
ATOM 2514 O O . GLY A 1 340 ? -9.574 9.202 -2.336 1.00 70.69 340 GLY A O 1
ATOM 2515 N N . GLY A 1 341 ? -9.373 6.971 -2.138 1.00 74.62 341 GLY A N 1
ATOM 2516 C CA . GLY A 1 341 ? -8.201 6.946 -1.262 1.00 74.62 341 GLY A CA 1
ATOM 2517 C C . GLY A 1 341 ? -8.507 6.852 0.236 1.00 74.62 341 GLY A C 1
ATOM 2518 O O . GLY A 1 341 ? -7.575 6.654 1.011 1.00 74.62 341 GLY A O 1
ATOM 2519 N N . GLN A 1 342 ? -9.774 6.962 0.643 1.00 83.50 342 GLN A N 1
ATOM 2520 C CA . GLN A 1 342 ? -10.207 6.843 2.039 1.00 83.50 342 GLN A CA 1
ATOM 2521 C C . GLN A 1 342 ? -10.228 5.375 2.474 1.00 83.50 342 GLN A C 1
ATOM 2523 O O . GLN A 1 342 ? -10.421 4.482 1.650 1.00 83.50 342 GLN A O 1
ATOM 2528 N N . THR A 1 343 ? -10.111 5.136 3.779 1.00 86.94 343 THR A N 1
ATOM 2529 C CA . THR A 1 343 ? -10.201 3.792 4.357 1.00 86.94 343 THR A CA 1
ATOM 2530 C C . THR A 1 343 ? -11.537 3.611 5.071 1.00 86.94 343 THR A C 1
ATOM 2532 O O . THR A 1 343 ? -11.855 4.344 6.005 1.00 86.94 343 THR A O 1
ATOM 2535 N N . LEU A 1 344 ? -12.310 2.620 4.636 1.00 90.50 344 LEU A N 1
ATOM 2536 C CA . LEU A 1 344 ? -13.476 2.093 5.331 1.00 90.50 344 LEU A CA 1
ATOM 2537 C C . LEU A 1 344 ? -13.034 0.936 6.226 1.00 90.50 344 LEU A C 1
ATOM 2539 O O . LEU A 1 344 ? -12.625 -0.111 5.733 1.00 90.50 344 LEU A O 1
ATOM 2543 N N . THR A 1 345 ? -13.153 1.114 7.534 1.00 90.94 345 THR A N 1
ATOM 2544 C CA . THR A 1 345 ? -12.884 0.066 8.525 1.00 90.94 345 THR A CA 1
ATOM 2545 C C . THR A 1 345 ? -14.197 -0.501 9.029 1.00 90.94 345 THR A C 1
ATOM 2547 O O . THR A 1 345 ? -15.111 0.260 9.345 1.00 90.94 345 THR A O 1
ATOM 2550 N N . THR A 1 346 ? -14.299 -1.822 9.146 1.00 92.50 346 THR A N 1
ATOM 2551 C CA . THR A 1 346 ? -15.490 -2.447 9.721 1.00 92.50 346 THR A CA 1
ATOM 2552 C C . THR A 1 346 ? -15.174 -3.774 10.388 1.00 92.50 346 THR A C 1
ATOM 2554 O O . THR A 1 346 ? -14.308 -4.517 9.947 1.00 92.50 346 THR A O 1
ATOM 2557 N N . GLN A 1 347 ? -15.939 -4.083 11.433 1.00 94.00 347 GLN A N 1
ATOM 2558 C CA . GLN A 1 347 ? -15.910 -5.381 12.104 1.00 94.00 347 GLN A CA 1
ATOM 2559 C C . GLN A 1 347 ? -17.154 -6.213 11.805 1.00 94.00 347 GLN A C 1
ATOM 2561 O O . GLN A 1 347 ? -17.412 -7.198 12.485 1.00 94.00 347 GLN A O 1
ATOM 2566 N N . ARG A 1 348 ? -17.978 -5.823 10.827 1.00 95.19 348 ARG A N 1
ATOM 2567 C CA . ARG A 1 348 ? -19.227 -6.528 10.520 1.00 95.19 348 ARG A CA 1
ATOM 2568 C C . ARG A 1 348 ? -18.943 -7.868 9.848 1.00 95.19 348 ARG A C 1
ATOM 2570 O O . ARG A 1 348 ? -18.566 -7.918 8.685 1.00 95.19 348 ARG A O 1
ATOM 2577 N N . ALA A 1 349 ? -19.236 -8.971 10.532 1.00 96.94 349 ALA A N 1
ATOM 2578 C CA . ALA A 1 349 ? -19.156 -10.290 9.915 1.00 96.94 349 ALA A CA 1
ATOM 2579 C C . ALA A 1 349 ? -20.385 -10.558 9.030 1.00 96.94 349 ALA A C 1
ATOM 2581 O O . ALA A 1 349 ? -21.522 -10.204 9.361 1.00 96.94 349 ALA A O 1
ATOM 2582 N N . GLY A 1 350 ? -20.166 -11.170 7.873 1.00 98.00 350 GLY A N 1
ATOM 2583 C CA . GLY A 1 350 ? -21.197 -11.399 6.874 1.00 98.00 350 GLY A CA 1
ATOM 2584 C C . GLY A 1 350 ? -20.664 -11.626 5.471 1.00 98.00 350 GLY A C 1
ATOM 2585 O O . GLY A 1 350 ? -19.460 -11.595 5.232 1.00 98.00 350 GLY A O 1
ATOM 2586 N N . GLU A 1 351 ? -21.582 -11.807 4.531 1.00 98.50 351 GLU A N 1
ATOM 2587 C CA . GLU A 1 351 ? -21.288 -11.819 3.099 1.00 98.50 351 GLU A CA 1
ATOM 2588 C C . GLU A 1 351 ? -21.823 -10.534 2.459 1.00 98.50 351 GLU A C 1
ATOM 2590 O O . GLU A 1 351 ? -22.984 -10.161 2.658 1.00 98.50 351 GLU A O 1
ATOM 2595 N N . PHE A 1 352 ? -20.972 -9.839 1.705 1.00 98.25 352 PHE A N 1
ATOM 2596 C CA . PHE A 1 352 ? -21.252 -8.499 1.191 1.00 98.25 352 PHE A CA 1
ATOM 2597 C C . PHE A 1 352 ? -20.879 -8.368 -0.283 1.00 98.25 352 PHE A C 1
ATOM 2599 O O . PHE A 1 352 ? -19.913 -8.976 -0.753 1.00 98.25 352 PHE A O 1
ATOM 2606 N N . TRP A 1 353 ? -21.615 -7.517 -0.996 1.00 97.75 353 TRP A N 1
ATOM 2607 C CA . TRP A 1 353 ? -21.201 -7.019 -2.301 1.00 97.75 353 TRP A CA 1
ATOM 2608 C C . TRP A 1 353 ? -19.981 -6.119 -2.130 1.00 97.75 353 TRP A C 1
ATOM 2610 O O . TRP A 1 353 ? -20.092 -4.990 -1.651 1.00 97.75 353 TRP A O 1
ATOM 2620 N N . LEU A 1 354 ? -18.815 -6.623 -2.528 1.00 96.56 354 LEU A N 1
ATOM 2621 C CA . LEU A 1 354 ? -17.597 -5.826 -2.568 1.00 96.56 354 LEU A CA 1
ATOM 2622 C C . LEU A 1 354 ? -17.646 -4.893 -3.785 1.00 96.56 354 LEU A C 1
ATOM 2624 O O . LEU A 1 354 ? -17.494 -3.683 -3.633 1.00 96.56 354 LEU A O 1
ATOM 2628 N N . LEU A 1 355 ? -17.948 -5.455 -4.959 1.00 95.31 355 LEU A N 1
ATOM 2629 C CA . LEU A 1 355 ? -18.078 -4.744 -6.230 1.00 95.31 355 LEU A CA 1
ATOM 2630 C C . LEU A 1 355 ? -19.182 -5.377 -7.100 1.00 95.31 355 LEU A C 1
ATOM 2632 O O . LEU A 1 355 ? -19.193 -6.591 -7.293 1.00 95.31 355 LEU A O 1
ATOM 2636 N N . ASP A 1 356 ? -20.069 -4.563 -7.664 1.00 94.00 356 ASP A N 1
ATOM 2637 C CA . ASP A 1 356 ? -21.015 -4.914 -8.733 1.00 94.00 356 ASP A CA 1
ATOM 2638 C C . ASP A 1 356 ? -20.956 -3.814 -9.798 1.00 94.00 356 ASP A C 1
ATOM 2640 O O . ASP A 1 356 ? -21.376 -2.676 -9.562 1.00 94.00 356 ASP A O 1
ATOM 2644 N N . ALA A 1 357 ? -20.364 -4.143 -10.945 1.00 90.81 357 ALA A N 1
ATOM 2645 C CA . ALA A 1 357 ? -20.112 -3.213 -12.036 1.00 90.81 357 ALA A CA 1
ATOM 2646 C C . ALA A 1 357 ? -21.047 -3.478 -13.237 1.00 90.81 357 ALA A C 1
ATOM 2648 O O . ALA A 1 357 ? -21.394 -4.633 -13.517 1.00 90.81 357 ALA A O 1
ATOM 2649 N N . PRO A 1 358 ? -21.430 -2.441 -14.012 1.00 86.88 358 PRO A N 1
ATOM 2650 C CA . PRO A 1 358 ? -22.285 -2.604 -15.195 1.00 86.88 358 PRO A CA 1
ATOM 2651 C C . PRO A 1 358 ? -21.701 -3.515 -16.284 1.00 86.88 358 PRO A C 1
ATOM 2653 O O . PRO A 1 358 ? -22.451 -4.117 -17.050 1.00 86.88 358 PRO A O 1
ATOM 2656 N N . ASP A 1 359 ? -20.374 -3.651 -16.337 1.00 81.31 359 ASP A N 1
ATOM 2657 C CA . ASP A 1 359 ? -19.658 -4.543 -17.258 1.00 81.31 359 ASP A CA 1
ATOM 2658 C C . ASP A 1 359 ? -19.759 -6.036 -16.875 1.00 81.31 359 ASP A C 1
ATOM 2660 O O . ASP A 1 359 ? -19.153 -6.887 -17.525 1.00 81.31 359 ASP A O 1
ATOM 2664 N N . ARG A 1 360 ? -20.577 -6.360 -15.860 1.00 84.50 360 ARG A N 1
ATOM 2665 C CA . ARG A 1 360 ? -20.786 -7.693 -15.271 1.00 84.50 360 ARG A CA 1
ATOM 2666 C C . ARG A 1 360 ? -19.602 -8.215 -14.454 1.00 84.50 360 ARG A C 1
ATOM 2668 O O . ARG A 1 360 ? -19.620 -9.381 -14.058 1.00 84.50 360 ARG A O 1
ATOM 2675 N N . THR A 1 361 ? -18.628 -7.369 -14.124 1.00 89.25 361 THR A N 1
ATOM 2676 C CA . THR A 1 361 ? -17.638 -7.683 -13.089 1.00 89.25 361 THR A CA 1
ATOM 2677 C C . THR A 1 361 ? -18.314 -7.658 -11.726 1.00 89.25 361 THR A C 1
ATOM 2679 O O . THR A 1 361 ? -18.867 -6.641 -11.306 1.00 89.25 361 THR A O 1
ATOM 2682 N N . ARG A 1 362 ? -18.272 -8.788 -11.020 1.00 94.69 362 ARG A N 1
ATOM 2683 C CA . ARG A 1 362 ? -18.917 -8.950 -9.715 1.00 94.69 362 ARG A CA 1
ATOM 2684 C C . ARG A 1 362 ? -17.990 -9.635 -8.740 1.00 94.69 362 ARG A C 1
ATOM 2686 O O . ARG A 1 362 ? -17.457 -10.698 -9.049 1.00 94.69 362 ARG A O 1
ATOM 2693 N N . ILE A 1 363 ? -17.836 -9.039 -7.564 1.00 97.81 363 ILE A N 1
ATOM 2694 C CA . ILE A 1 363 ? -16.968 -9.517 -6.493 1.00 97.81 363 ILE A CA 1
ATOM 2695 C C . ILE A 1 363 ? -17.730 -9.426 -5.169 1.00 97.81 363 ILE A C 1
ATOM 2697 O O . ILE A 1 363 ? -18.321 -8.398 -4.832 1.00 97.81 363 ILE A O 1
ATOM 2701 N N . GLN A 1 364 ? -17.699 -10.506 -4.402 1.00 98.44 364 GLN A N 1
ATOM 2702 C CA . GLN A 1 364 ? -18.239 -10.603 -3.055 1.00 98.44 364 GLN A CA 1
ATOM 2703 C C . GLN A 1 364 ? -17.126 -10.908 -2.064 1.00 98.44 364 GLN A C 1
ATOM 2705 O O . GLN A 1 364 ? -16.150 -11.589 -2.384 1.00 98.44 364 GLN A O 1
ATOM 2710 N N . VAL A 1 365 ? -17.304 -10.422 -0.841 1.00 98.50 365 VAL A N 1
ATOM 2711 C CA . VAL A 1 365 ? -16.390 -10.664 0.274 1.00 98.50 365 VAL A CA 1
ATOM 2712 C C . VAL A 1 365 ? -17.150 -11.290 1.435 1.00 98.50 365 VAL A C 1
ATOM 2714 O O . VAL A 1 365 ? -18.254 -10.857 1.772 1.00 98.50 365 VAL A O 1
ATOM 2717 N N . ARG A 1 366 ? -16.560 -12.318 2.044 1.00 98.50 366 ARG A N 1
ATOM 2718 C CA . ARG A 1 366 ? -17.043 -12.947 3.272 1.00 98.50 366 ARG A CA 1
ATOM 2719 C C . ARG A 1 366 ? -16.124 -12.541 4.413 1.00 98.50 366 ARG A C 1
ATOM 2721 O O . ARG A 1 366 ? -14.949 -12.905 4.428 1.00 98.50 366 ARG A O 1
ATOM 2728 N N . GLN A 1 367 ? -16.679 -11.821 5.375 1.00 97.88 367 GLN A N 1
ATOM 2729 C CA . GLN A 1 367 ? -16.029 -11.459 6.627 1.00 97.88 367 GLN A CA 1
ATOM 2730 C C . GLN A 1 367 ? -16.518 -12.413 7.719 1.00 97.88 367 GLN A C 1
ATOM 2732 O O . GLN A 1 367 ? -17.724 -12.580 7.899 1.00 97.88 367 GLN A O 1
ATOM 2737 N N . ILE A 1 368 ? -15.601 -13.054 8.434 1.00 96.31 368 ILE A N 1
ATOM 2738 C CA . ILE A 1 368 ? -15.905 -14.016 9.503 1.00 96.31 368 ILE A CA 1
ATOM 2739 C C . ILE A 1 368 ? -15.222 -13.588 10.801 1.00 96.31 368 ILE A C 1
ATOM 2741 O O . ILE A 1 368 ? -14.208 -12.898 10.729 1.00 96.31 368 ILE A O 1
ATOM 2745 N N . PRO A 1 369 ? -15.722 -13.994 11.979 1.00 95.69 369 PRO A N 1
ATOM 2746 C CA . PRO A 1 369 ? -14.984 -13.826 13.224 1.00 95.69 369 PRO A CA 1
ATOM 2747 C C . PRO A 1 369 ? -13.572 -14.407 13.101 1.00 95.69 369 PRO A C 1
ATOM 2749 O O . PRO A 1 369 ? -13.398 -15.532 12.627 1.00 95.69 369 PRO A O 1
ATOM 2752 N N . TRP A 1 370 ? -12.556 -13.647 13.505 1.00 93.19 370 TRP A N 1
ATOM 2753 C CA . TRP A 1 370 ? -11.178 -14.115 13.435 1.00 93.19 370 TRP A CA 1
ATOM 2754 C C . TRP A 1 370 ? -10.884 -15.083 14.587 1.00 93.19 370 TRP A C 1
ATOM 2756 O O . TRP A 1 370 ? -10.945 -14.720 15.766 1.00 93.19 370 TRP A O 1
ATOM 2766 N N . GLY A 1 371 ? -10.590 -16.343 14.254 1.00 88.88 371 GLY A N 1
ATOM 2767 C CA . GLY A 1 371 ? -10.388 -17.405 15.237 1.00 88.88 371 GLY A CA 1
ATOM 2768 C C . GLY A 1 371 ? -11.629 -17.617 16.111 1.00 88.88 371 GLY A C 1
ATOM 2769 O O . GLY A 1 371 ? -12.690 -17.984 15.620 1.00 88.88 371 GLY A O 1
ATOM 2770 N N . GLN A 1 372 ? -11.486 -17.399 17.419 1.00 89.44 372 GLN A N 1
ATOM 2771 C CA . GLN A 1 372 ? -12.585 -17.462 18.398 1.00 89.44 372 GLN A CA 1
ATOM 2772 C C . GLN A 1 372 ? -13.012 -16.064 18.886 1.00 89.44 372 GLN A C 1
ATOM 2774 O O . GLN A 1 372 ? -13.691 -15.934 19.907 1.00 89.44 372 GLN A O 1
ATOM 2779 N N . SER A 1 373 ? -12.579 -14.999 18.200 1.00 91.44 373 SER A N 1
ATOM 2780 C CA . SER A 1 373 ? -12.898 -13.626 18.590 1.00 91.44 373 SER A CA 1
ATOM 2781 C C . SER A 1 373 ? -14.393 -13.341 18.464 1.00 91.44 373 SER A C 1
ATOM 2783 O O . SER A 1 373 ? -15.057 -13.774 17.531 1.00 91.44 373 SER A O 1
ATOM 2785 N N . ARG A 1 374 ? -14.919 -12.547 19.399 1.00 93.44 374 ARG A N 1
ATOM 2786 C CA . ARG A 1 374 ? -16.297 -12.014 19.378 1.00 93.44 374 ARG A CA 1
ATOM 2787 C C . ARG A 1 374 ? -16.360 -10.536 18.980 1.00 93.44 374 ARG A C 1
ATOM 2789 O O . ARG A 1 374 ? -17.421 -9.920 19.048 1.00 93.44 374 ARG A O 1
ATOM 2796 N N . GLN A 1 375 ? -15.204 -9.959 18.653 1.00 92.62 375 GLN A N 1
ATOM 2797 C CA . GLN A 1 375 ? -15.015 -8.515 18.476 1.00 92.62 375 GLN A CA 1
ATOM 2798 C C . GLN A 1 375 ? -14.344 -8.158 17.149 1.00 92.62 375 GLN A C 1
ATOM 2800 O O . GLN A 1 375 ? -14.550 -7.055 16.657 1.00 92.62 375 GLN A O 1
ATOM 2805 N N . VAL A 1 376 ? -13.542 -9.080 16.607 1.00 93.19 376 VAL A N 1
ATOM 2806 C CA . VAL A 1 376 ? -12.670 -8.858 15.450 1.00 93.19 376 VAL A CA 1
ATOM 2807 C C . VAL A 1 376 ? -13.052 -9.817 14.334 1.00 93.19 376 VAL A C 1
ATOM 2809 O O . VAL A 1 376 ? -13.121 -11.030 14.560 1.00 93.19 376 VAL A O 1
ATOM 2812 N N . ALA A 1 377 ? -13.311 -9.276 13.151 1.00 95.06 377 ALA A N 1
ATOM 2813 C CA . ALA A 1 377 ? -13.534 -10.033 11.932 1.00 95.06 377 ALA A CA 1
ATOM 2814 C C . ALA A 1 377 ? -12.244 -10.132 11.105 1.00 95.06 377 ALA A C 1
ATOM 2816 O O . ALA A 1 377 ? -11.282 -9.408 11.321 1.00 95.06 377 ALA A O 1
ATOM 2817 N N . ALA A 1 378 ? -12.235 -11.022 10.122 1.00 95.25 378 ALA A N 1
ATOM 2818 C CA . ALA A 1 378 ? -11.226 -11.096 9.076 1.00 95.25 378 ALA A CA 1
ATOM 2819 C C . ALA A 1 378 ? -11.883 -11.508 7.755 1.00 95.25 378 ALA A C 1
ATOM 2821 O O . ALA A 1 378 ? -12.968 -12.101 7.744 1.00 95.25 378 ALA A O 1
ATOM 2822 N N . ILE A 1 379 ? -11.234 -11.221 6.625 1.00 97.75 379 ILE A N 1
ATOM 2823 C CA . ILE A 1 379 ? -11.709 -11.696 5.322 1.00 97.75 379 ILE A CA 1
ATOM 2824 C C . ILE A 1 379 ? -11.430 -13.201 5.222 1.00 97.75 379 ILE A C 1
ATOM 2826 O O . ILE A 1 379 ? -10.283 -13.635 5.138 1.00 97.75 379 ILE A O 1
ATOM 2830 N N . GLY A 1 380 ? -12.492 -14.003 5.246 1.00 97.25 380 GLY A N 1
ATOM 2831 C CA . GLY A 1 380 ? -12.421 -15.464 5.205 1.00 97.25 380 GLY A CA 1
ATOM 2832 C C . GLY A 1 380 ? -12.608 -16.056 3.810 1.00 97.25 380 GLY A C 1
ATOM 2833 O O . GLY A 1 380 ? -12.133 -17.159 3.547 1.00 97.25 380 GLY A O 1
ATOM 2834 N N . ALA A 1 381 ? -13.299 -15.350 2.911 1.00 98.25 381 ALA A N 1
ATOM 2835 C CA . ALA A 1 381 ? -13.448 -15.772 1.522 1.00 98.25 381 ALA A CA 1
ATOM 2836 C C . ALA A 1 381 ? -13.702 -14.589 0.582 1.00 98.25 381 ALA A C 1
ATOM 2838 O O . ALA A 1 381 ? -14.255 -13.563 0.981 1.00 98.25 381 ALA A O 1
ATOM 2839 N N . ILE A 1 382 ? -13.341 -14.766 -0.685 1.00 98.62 382 ILE A N 1
ATOM 2840 C CA . ILE A 1 382 ? -13.655 -13.853 -1.785 1.00 98.62 382 ILE A CA 1
ATOM 2841 C C . ILE A 1 382 ? -14.227 -14.682 -2.925 1.00 98.62 382 ILE A C 1
ATOM 2843 O O . ILE A 1 382 ? -13.664 -15.714 -3.278 1.00 98.62 382 ILE A O 1
ATOM 2847 N N . ALA A 1 383 ? -15.335 -14.231 -3.503 1.00 98.44 383 ALA A N 1
ATOM 2848 C CA . ALA A 1 383 ? -15.936 -14.870 -4.663 1.00 98.44 383 ALA A CA 1
ATOM 2849 C C . ALA A 1 383 ? -16.115 -13.861 -5.794 1.00 98.44 383 ALA A C 1
ATOM 2851 O O . ALA A 1 383 ? -16.498 -12.718 -5.559 1.00 98.44 383 ALA A O 1
ATOM 2852 N N . ALA A 1 384 ? -15.844 -14.282 -7.022 1.00 97.75 384 ALA A N 1
ATOM 2853 C CA . ALA A 1 384 ? -15.956 -13.460 -8.212 1.00 97.75 384 ALA A CA 1
ATOM 2854 C C . ALA A 1 384 ? -16.784 -14.174 -9.281 1.00 97.75 384 ALA A C 1
ATOM 2856 O O . ALA A 1 384 ? -16.630 -15.377 -9.496 1.00 97.75 384 ALA A O 1
ATOM 2857 N N . GLN A 1 385 ? -17.646 -13.431 -9.970 1.00 94.56 385 GLN A N 1
ATOM 2858 C CA . GLN A 1 385 ? -18.318 -13.912 -11.172 1.00 94.56 385 GLN A CA 1
ATOM 2859 C C . GLN A 1 385 ? -17.557 -13.414 -12.397 1.00 94.56 385 GLN A C 1
ATOM 2861 O O . GLN A 1 385 ? -17.253 -12.223 -12.515 1.00 94.56 385 GLN A O 1
ATOM 2866 N N . VAL A 1 386 ? -17.288 -14.328 -13.323 1.00 86.62 386 VAL A N 1
ATOM 2867 C CA . VAL A 1 386 ? -16.621 -14.027 -14.581 1.00 86.62 386 VAL A CA 1
ATOM 2868 C C . VAL A 1 386 ? -17.367 -14.652 -15.748 1.00 86.62 386 VAL A C 1
ATOM 2870 O O . VAL A 1 386 ? -17.308 -15.860 -15.976 1.00 86.62 386 VAL A O 1
ATOM 2873 N N . GLY A 1 387 ? -18.111 -13.828 -16.484 1.00 82.81 387 GLY A N 1
ATOM 2874 C CA . GLY A 1 387 ? -19.051 -14.334 -17.478 1.00 82.81 387 GLY A CA 1
ATOM 2875 C C . GLY A 1 387 ? -20.052 -15.294 -16.824 1.00 82.81 387 GLY A C 1
ATOM 2876 O O . GLY A 1 387 ? -20.830 -14.897 -15.950 1.00 82.81 387 GLY A O 1
ATOM 2877 N N . ILE A 1 388 ? -20.017 -16.560 -17.243 1.00 86.88 388 ILE A N 1
ATOM 2878 C CA . ILE A 1 388 ? -20.843 -17.637 -16.673 1.00 86.88 388 ILE A CA 1
ATOM 2879 C C . ILE A 1 388 ? -20.161 -18.392 -15.525 1.00 86.88 388 ILE A C 1
ATOM 2881 O O . ILE A 1 388 ? -20.823 -19.173 -14.847 1.00 86.88 388 ILE A O 1
ATOM 2885 N N . HIS A 1 389 ? -18.862 -18.174 -15.320 1.00 93.06 389 HIS A N 1
ATOM 2886 C CA . HIS A 1 389 ? -18.061 -18.890 -14.338 1.00 93.06 389 HIS A CA 1
ATOM 2887 C C . HIS A 1 389 ? -18.072 -18.182 -12.982 1.00 93.06 389 HIS A C 1
ATOM 2889 O O . HIS A 1 389 ? -18.208 -16.957 -12.897 1.00 93.06 389 HIS A O 1
ATOM 2895 N N . ARG A 1 390 ? -17.884 -18.946 -11.909 1.00 95.88 390 ARG A N 1
ATOM 2896 C CA . ARG A 1 390 ? -17.672 -18.438 -10.549 1.00 95.88 390 ARG A CA 1
ATOM 2897 C C . ARG A 1 390 ? -16.332 -18.923 -10.026 1.00 95.88 390 ARG A C 1
ATOM 2899 O O . ARG A 1 390 ? -16.025 -20.107 -10.137 1.00 95.88 390 ARG A O 1
ATOM 2906 N N . VAL A 1 391 ? -15.565 -18.016 -9.434 1.00 97.75 391 VAL A N 1
ATOM 2907 C CA . VAL A 1 391 ? -14.291 -18.314 -8.775 1.00 97.75 391 VAL A CA 1
ATOM 2908 C C . VAL A 1 391 ? -14.416 -17.977 -7.298 1.00 97.75 391 VAL A C 1
ATOM 2910 O O . VAL A 1 391 ? -14.699 -16.832 -6.964 1.00 97.75 391 VAL A O 1
ATOM 2913 N N . GLY A 1 392 ? -14.192 -18.948 -6.417 1.00 98.12 392 GLY A N 1
ATOM 2914 C CA . GLY A 1 392 ? -14.147 -18.755 -4.967 1.00 98.12 392 GLY A CA 1
ATOM 2915 C C . GLY A 1 392 ? -12.745 -19.002 -4.417 1.00 98.12 392 GLY A C 1
ATOM 2916 O O . GLY A 1 392 ? -12.129 -20.013 -4.743 1.00 98.12 392 GLY A O 1
ATOM 2917 N N . VAL A 1 393 ? -12.248 -18.109 -3.566 1.00 98.25 393 VAL A N 1
ATOM 2918 C CA . VAL A 1 393 ? -10.973 -18.238 -2.847 1.00 98.25 393 VAL A CA 1
ATOM 2919 C C . VAL A 1 393 ? -11.257 -18.180 -1.353 1.00 98.25 393 VAL A C 1
ATOM 2921 O O . VAL A 1 393 ? -11.895 -17.237 -0.887 1.00 98.25 393 VAL A O 1
ATOM 2924 N N . TYR A 1 394 ? -10.790 -19.176 -0.605 1.00 97.44 394 TYR A N 1
ATOM 2925 C CA . TYR A 1 394 ? -11.097 -19.345 0.817 1.00 97.44 394 TYR A CA 1
ATOM 2926 C C . TYR A 1 394 ? -9.814 -19.324 1.648 1.00 97.44 394 TYR A C 1
ATOM 2928 O O . TYR A 1 394 ? -8.771 -19.820 1.218 1.00 97.44 394 TYR A O 1
ATOM 2936 N N . ALA A 1 395 ? -9.889 -18.763 2.856 1.00 95.12 395 ALA A N 1
ATOM 2937 C CA . ALA A 1 395 ? -8.747 -18.636 3.758 1.00 95.12 395 ALA A CA 1
ATOM 2938 C C . ALA A 1 395 ? -8.117 -19.989 4.111 1.00 95.12 395 ALA A C 1
ATOM 2940 O O . ALA A 1 395 ? -6.922 -20.039 4.363 1.00 95.12 395 ALA A O 1
ATOM 2941 N N . ASP A 1 396 ? -8.865 -21.092 4.060 1.00 92.94 396 ASP A N 1
ATOM 2942 C CA . ASP A 1 396 ? -8.344 -22.450 4.269 1.00 92.94 396 ASP A CA 1
ATOM 2943 C C . ASP A 1 396 ? -7.487 -22.991 3.105 1.00 92.94 396 ASP A C 1
ATOM 2945 O O . ASP A 1 396 ? -6.946 -24.089 3.200 1.00 92.94 396 ASP A O 1
ATOM 2949 N N . GLY A 1 397 ? -7.319 -22.222 2.025 1.00 93.06 397 GLY A N 1
ATOM 2950 C CA . GLY A 1 397 ? -6.510 -22.597 0.867 1.00 93.06 397 GLY A CA 1
ATOM 2951 C C . GLY A 1 397 ? -7.304 -23.150 -0.310 1.00 93.06 397 GLY A C 1
ATOM 2952 O O . GLY A 1 397 ? -6.718 -23.377 -1.369 1.00 93.06 397 GLY A O 1
ATOM 2953 N N . ARG A 1 398 ? -8.621 -23.348 -0.178 1.00 94.69 398 ARG A N 1
ATOM 2954 C CA . ARG A 1 398 ? -9.437 -23.804 -1.307 1.00 94.69 398 ARG A CA 1
ATOM 2955 C C . ARG A 1 398 ? -9.543 -22.723 -2.380 1.00 94.69 398 ARG A C 1
ATOM 2957 O O . ARG A 1 398 ? -9.805 -21.553 -2.093 1.00 94.69 398 ARG A O 1
ATOM 2964 N N . VAL A 1 399 ? -9.422 -23.159 -3.631 1.00 95.94 399 VAL A N 1
ATOM 2965 C CA . VAL A 1 399 ? -9.768 -22.383 -4.824 1.00 95.94 399 VAL A CA 1
ATOM 2966 C C . VAL A 1 399 ? -10.803 -23.186 -5.593 1.00 95.94 399 VAL A C 1
ATOM 2968 O O . VAL A 1 399 ? -10.554 -24.334 -5.954 1.00 95.94 399 VAL A O 1
ATOM 2971 N N . MET A 1 400 ? -11.976 -22.605 -5.804 1.00 97.06 400 MET A N 1
ATOM 2972 C CA . MET A 1 400 ? -13.121 -23.264 -6.422 1.00 97.06 400 MET A CA 1
ATOM 2973 C C . MET A 1 400 ? -13.445 -22.576 -7.744 1.00 97.06 400 MET A C 1
ATOM 2975 O O . MET A 1 400 ? -13.496 -21.350 -7.797 1.00 97.06 400 MET A O 1
ATOM 2979 N N . VAL A 1 401 ? -13.681 -23.356 -8.794 1.00 96.62 401 VAL A N 1
ATOM 2980 C CA . VAL A 1 401 ? -14.209 -22.890 -10.079 1.00 96.62 401 VAL A CA 1
ATOM 2981 C C . VAL A 1 401 ? -15.494 -23.660 -10.354 1.00 96.62 401 VAL A C 1
ATOM 2983 O O . VAL A 1 401 ? -15.476 -24.887 -10.444 1.00 96.62 401 VAL A O 1
ATOM 2986 N N . ASP A 1 402 ? -16.618 -22.951 -10.436 1.00 95.56 402 ASP A N 1
ATOM 2987 C CA . ASP A 1 402 ? -17.955 -23.527 -10.649 1.00 95.56 402 ASP A CA 1
ATOM 2988 C C . ASP A 1 402 ? -18.300 -24.671 -9.679 1.00 95.56 402 ASP A C 1
ATOM 2990 O O . ASP A 1 402 ? -18.834 -25.712 -10.066 1.00 95.56 402 ASP A O 1
ATOM 2994 N N . GLY A 1 403 ? -17.971 -24.490 -8.396 1.00 94.56 403 GLY A N 1
ATOM 2995 C CA . GLY A 1 403 ? -18.217 -25.483 -7.348 1.00 94.56 403 GLY A CA 1
ATOM 2996 C C . GLY A 1 403 ? -17.254 -26.671 -7.342 1.00 94.56 403 GLY A C 1
ATOM 2997 O O . GLY A 1 403 ? -17.407 -27.574 -6.520 1.00 94.56 403 GLY A O 1
ATOM 2998 N N . LYS A 1 404 ? -16.238 -26.689 -8.213 1.00 95.38 404 LYS A N 1
ATOM 2999 C CA . LYS A 1 404 ? -15.201 -27.728 -8.245 1.00 95.38 404 LYS A CA 1
ATOM 3000 C C . LYS A 1 404 ? -13.873 -27.176 -7.752 1.00 95.38 404 LYS A C 1
ATOM 3002 O O . LYS A 1 404 ? -13.474 -26.085 -8.144 1.00 95.38 404 LYS A O 1
ATOM 3007 N N . ALA A 1 405 ? -13.170 -27.945 -6.925 1.00 94.19 405 ALA A N 1
ATOM 3008 C CA . ALA A 1 405 ? -11.830 -27.575 -6.491 1.00 94.19 405 ALA A CA 1
ATOM 3009 C C . ALA A 1 405 ? -10.874 -27.531 -7.693 1.00 94.19 405 ALA A C 1
ATOM 3011 O O . ALA A 1 405 ? -10.770 -28.492 -8.465 1.00 94.19 405 ALA A O 1
ATOM 3012 N N . LEU A 1 406 ? -10.178 -26.409 -7.845 1.00 92.50 406 LEU A N 1
ATOM 3013 C CA . LEU A 1 406 ? -9.118 -26.244 -8.823 1.00 92.50 406 LEU A CA 1
ATOM 3014 C C . LEU A 1 406 ? -7.895 -27.037 -8.354 1.00 92.50 406 LEU A C 1
ATOM 3016 O O . LEU A 1 406 ? -7.434 -26.866 -7.228 1.00 92.50 406 LEU A O 1
ATOM 3020 N N . HIS A 1 407 ? -7.376 -27.910 -9.211 1.00 86.50 407 HIS A N 1
ATOM 3021 C CA . HIS A 1 407 ? -6.211 -28.733 -8.894 1.00 86.50 407 HIS A CA 1
ATOM 3022 C C . HIS A 1 407 ? -4.945 -28.073 -9.448 1.00 86.50 407 HIS A C 1
ATOM 3024 O O . HIS A 1 407 ? -4.881 -27.769 -10.638 1.00 86.50 407 HIS A O 1
ATOM 3030 N N . TRP A 1 408 ? -3.919 -27.893 -8.613 1.00 85.62 408 TRP A N 1
ATOM 3031 C CA . TRP A 1 408 ? -2.602 -27.412 -9.041 1.00 85.62 408 TRP A CA 1
ATOM 3032 C C . TRP A 1 408 ? -1.483 -28.213 -8.362 1.00 85.62 408 TRP A C 1
ATOM 3034 O O . TRP A 1 408 ? -1.641 -28.725 -7.260 1.00 85.62 408 TRP A O 1
ATOM 3044 N N . ALA A 1 409 ? -0.334 -28.335 -9.026 1.00 78.88 409 ALA A N 1
ATOM 3045 C CA . ALA A 1 409 ? 0.774 -29.192 -8.591 1.00 78.88 409 ALA A CA 1
ATOM 3046 C C . ALA A 1 409 ? 1.876 -28.423 -7.832 1.00 78.88 409 ALA A C 1
ATOM 3048 O O . ALA A 1 409 ? 3.062 -28.675 -8.036 1.00 78.88 409 ALA A O 1
ATOM 3049 N N . GLY A 1 410 ? 1.503 -27.424 -7.024 1.00 67.75 410 GLY A N 1
ATOM 3050 C CA . GLY A 1 410 ? 2.465 -26.632 -6.239 1.00 67.75 410 GLY A CA 1
ATOM 3051 C C . GLY A 1 410 ? 3.454 -25.793 -7.047 1.00 67.75 410 GLY A C 1
ATOM 3052 O O . GLY A 1 410 ? 4.531 -25.441 -6.573 1.00 67.75 410 GLY A O 1
ATOM 3053 N N . LYS A 1 411 ? 3.089 -25.497 -8.291 1.00 73.38 411 LYS A N 1
ATOM 3054 C CA . LYS A 1 411 ? 3.726 -24.517 -9.169 1.00 73.38 411 LYS A CA 1
ATOM 3055 C C . LYS A 1 411 ? 2.638 -23.599 -9.702 1.00 73.38 411 LYS A C 1
ATOM 3057 O O . LYS A 1 411 ? 1.453 -23.883 -9.514 1.00 73.38 411 LYS A O 1
ATOM 3062 N N . PHE A 1 412 ? 3.043 -22.530 -10.385 1.00 80.00 412 PHE A N 1
ATOM 3063 C CA . PHE A 1 412 ? 2.093 -21.682 -11.088 1.00 80.00 412 PHE A CA 1
ATOM 3064 C C . PHE A 1 412 ? 1.155 -22.528 -11.959 1.00 80.00 412 PHE A C 1
ATOM 3066 O O . PHE A 1 412 ? 1.608 -23.324 -12.785 1.00 80.00 412 PHE A O 1
ATOM 3073 N N . HIS A 1 413 ? -0.143 -22.346 -11.753 1.00 84.06 413 HIS A N 1
ATOM 3074 C CA . HIS A 1 413 ? -1.188 -22.954 -12.554 1.00 84.06 413 HIS A CA 1
ATOM 3075 C C . HIS A 1 413 ? -2.088 -21.865 -13.111 1.00 84.06 413 HIS A C 1
ATOM 3077 O O . HIS A 1 413 ? -2.446 -20.918 -12.412 1.00 84.06 413 HIS A O 1
ATOM 3083 N N . GLN A 1 414 ? -2.467 -22.029 -14.371 1.00 84.75 414 GLN A N 1
ATOM 3084 C CA . GLN A 1 414 ? -3.343 -21.111 -15.065 1.00 84.75 414 GLN A CA 1
ATOM 3085 C C . GLN A 1 414 ? -4.464 -21.877 -15.739 1.00 84.75 414 GLN A C 1
ATOM 3087 O O . GLN A 1 414 ? -4.213 -22.855 -16.444 1.00 84.75 414 GLN A O 1
ATOM 3092 N N . GLN A 1 415 ? -5.682 -21.372 -15.587 1.00 86.50 415 GLN A N 1
ATOM 3093 C CA . GLN A 1 415 ? -6.854 -21.888 -16.269 1.00 86.50 415 GLN A CA 1
ATOM 3094 C C . GLN A 1 415 ? -7.616 -20.735 -16.923 1.00 86.50 415 GLN A C 1
ATOM 3096 O O . GLN A 1 415 ? -7.977 -19.756 -16.270 1.00 86.50 415 GLN A O 1
ATOM 3101 N N . ALA A 1 416 ? -7.871 -20.851 -18.225 1.00 85.94 416 ALA A N 1
ATOM 3102 C CA . ALA A 1 416 ? -8.781 -19.948 -18.918 1.00 85.94 416 ALA A CA 1
ATOM 3103 C C . ALA A 1 416 ? -10.230 -20.223 -18.482 1.00 85.94 416 ALA A C 1
ATOM 3105 O O . ALA A 1 416 ? -10.647 -21.378 -18.375 1.00 85.94 416 ALA A O 1
ATOM 3106 N N . LEU A 1 417 ? -10.997 -19.161 -18.257 1.00 87.38 417 LEU A N 1
ATOM 3107 C CA . LEU A 1 417 ? -12.419 -19.188 -17.919 1.00 87.38 417 LEU A CA 1
ATOM 3108 C C . LEU A 1 417 ? -13.208 -18.663 -19.122 1.00 87.38 417 LEU A C 1
ATOM 3110 O O . LEU A 1 417 ? -13.721 -17.542 -19.134 1.00 87.38 417 LEU A O 1
ATOM 3114 N N . GLY A 1 418 ? -13.220 -19.468 -20.186 1.00 82.50 418 GLY A N 1
ATOM 3115 C CA . GLY A 1 418 ? -13.728 -19.057 -21.493 1.00 82.50 418 GLY A CA 1
ATOM 3116 C C . GLY A 1 418 ? -12.868 -17.963 -22.137 1.00 82.50 418 GLY A C 1
ATOM 3117 O O . GLY A 1 418 ? -11.658 -17.907 -21.926 1.00 82.50 418 GLY A O 1
ATOM 3118 N N . ALA A 1 419 ? -13.500 -17.102 -22.938 1.00 74.38 419 ALA A N 1
ATOM 3119 C CA . ALA A 1 419 ? -12.850 -15.954 -23.582 1.00 74.38 419 ALA A CA 1
ATOM 3120 C C . ALA A 1 419 ? -12.830 -14.686 -22.703 1.00 74.38 419 ALA A C 1
ATOM 3122 O O . ALA A 1 419 ? -12.283 -13.666 -23.112 1.00 74.38 419 ALA A O 1
ATOM 3123 N N . GLU A 1 420 ? -13.455 -14.736 -21.523 1.00 76.25 420 GLU A N 1
ATOM 3124 C CA . GLU A 1 420 ? -13.739 -13.554 -20.702 1.00 76.25 420 GLU A CA 1
ATOM 3125 C C . GLU A 1 420 ? -12.679 -13.297 -19.631 1.00 76.25 420 GLU A C 1
ATOM 3127 O O . GLU A 1 420 ? -12.490 -12.149 -19.231 1.00 76.25 420 GLU A O 1
ATOM 3132 N N . ALA A 1 421 ? -12.000 -14.342 -19.148 1.00 85.00 421 ALA A N 1
ATOM 3133 C CA . ALA A 1 421 ? -10.958 -14.195 -18.140 1.00 85.00 421 ALA A CA 1
ATOM 3134 C C . ALA A 1 421 ? -10.025 -15.388 -18.024 1.00 85.00 421 ALA A C 1
ATOM 3136 O O . ALA A 1 421 ? -10.247 -16.471 -18.568 1.00 85.00 421 ALA A O 1
ATOM 3137 N N . VAL A 1 422 ? -9.011 -15.184 -17.196 1.00 84.44 422 VAL A N 1
ATOM 3138 C CA . VAL A 1 422 ? -8.086 -16.204 -16.736 1.00 84.44 422 VAL A CA 1
ATOM 3139 C C . VAL A 1 422 ? -8.003 -16.188 -15.211 1.00 84.44 422 VAL A C 1
ATOM 3141 O O . VAL A 1 422 ? -8.026 -15.124 -14.590 1.00 84.44 422 VAL A O 1
ATOM 3144 N N . VAL A 1 423 ? -7.898 -17.375 -14.609 1.00 90.50 423 VAL A N 1
ATOM 3145 C CA . VAL A 1 423 ? -7.514 -17.542 -13.204 1.00 90.50 423 VAL A CA 1
ATOM 3146 C C . VAL A 1 423 ? -6.091 -18.091 -13.122 1.00 90.50 423 VAL A C 1
ATOM 3148 O O . VAL A 1 423 ? -5.744 -19.060 -13.800 1.00 90.50 423 VAL A O 1
ATOM 3151 N N . GLY A 1 424 ? -5.261 -17.449 -12.304 1.00 88.06 424 GLY A N 1
ATOM 3152 C CA . GLY A 1 424 ? -3.896 -17.860 -11.991 1.00 88.06 424 GLY A CA 1
ATOM 3153 C C . GLY A 1 424 ? -3.754 -18.200 -10.511 1.00 88.06 424 GLY A C 1
ATOM 3154 O O . GLY A 1 424 ? -4.304 -17.504 -9.658 1.00 88.06 424 GLY A O 1
ATOM 3155 N N . VAL A 1 425 ? -3.005 -19.255 -10.203 1.00 89.56 425 VAL A N 1
ATOM 3156 C CA . VAL A 1 425 ? -2.731 -19.716 -8.837 1.00 89.56 425 VAL A CA 1
ATOM 3157 C C . VAL A 1 425 ? -1.231 -19.904 -8.654 1.00 89.56 425 VAL A C 1
ATOM 3159 O O . VAL A 1 425 ? -0.578 -20.548 -9.474 1.00 89.56 425 VAL A O 1
ATOM 3162 N N . TRP A 1 426 ? -0.692 -19.362 -7.563 1.00 86.69 426 TRP A N 1
ATOM 3163 C CA . TRP A 1 426 ? 0.701 -19.508 -7.141 1.00 86.69 426 TRP A CA 1
ATOM 3164 C C . TRP A 1 426 ? 0.755 -20.091 -5.732 1.00 86.69 426 TRP A C 1
ATOM 3166 O O . TRP A 1 426 ? -0.146 -19.857 -4.929 1.00 86.69 426 TRP A O 1
ATOM 3176 N N . GLY A 1 427 ? 1.842 -20.787 -5.409 1.00 83.81 427 GLY A N 1
ATOM 3177 C CA . GLY A 1 427 ? 2.099 -21.332 -4.077 1.00 83.81 427 GLY A CA 1
ATOM 3178 C C . GLY A 1 427 ? 2.573 -22.778 -4.123 1.00 83.81 427 GLY A C 1
ATOM 3179 O O . GLY A 1 427 ? 2.881 -23.303 -5.193 1.00 83.81 427 GLY A O 1
ATOM 3180 N N . ALA A 1 428 ? 2.627 -23.402 -2.950 1.00 82.19 428 ALA A N 1
ATOM 3181 C CA . ALA A 1 428 ? 2.996 -24.803 -2.792 1.00 82.19 428 ALA A CA 1
ATOM 3182 C C . ALA A 1 428 ? 1.807 -25.727 -3.099 1.00 82.19 428 ALA A C 1
ATOM 3184 O O . ALA A 1 428 ? 0.679 -25.266 -3.285 1.00 82.19 428 ALA A O 1
ATOM 3185 N N . SER A 1 429 ? 2.053 -27.034 -3.200 1.00 76.56 429 SER A N 1
ATOM 3186 C CA . SER A 1 429 ? 1.023 -28.033 -3.531 1.00 76.56 429 SER A CA 1
ATOM 3187 C C . SER A 1 429 ? -0.041 -28.150 -2.452 1.00 76.56 429 SER A C 1
ATOM 3189 O O . SER A 1 429 ? -1.174 -28.513 -2.746 1.00 76.56 429 SER A O 1
ATOM 3191 N N . GLU A 1 430 ? 0.317 -27.832 -1.211 1.00 81.56 430 GLU A N 1
ATOM 3192 C CA . GLU A 1 430 ? -0.579 -27.941 -0.067 1.00 81.56 430 GLU A CA 1
ATOM 3193 C C . GLU A 1 430 ? -1.472 -26.707 0.086 1.00 81.56 430 GLU A C 1
ATOM 3195 O O . GLU A 1 430 ? -2.565 -26.808 0.642 1.00 81.56 430 GLU A O 1
ATOM 3200 N N . ARG A 1 431 ? -1.013 -25.529 -0.365 1.00 87.31 431 ARG A N 1
ATOM 3201 C CA . ARG A 1 431 ? -1.739 -24.266 -0.187 1.00 87.31 431 ARG A CA 1
ATOM 3202 C C . ARG A 1 431 ? -1.271 -23.183 -1.165 1.00 87.31 431 ARG A C 1
ATOM 3204 O O . ARG A 1 431 ? -0.061 -22.970 -1.301 1.00 87.31 431 ARG A O 1
ATOM 3211 N N . PRO A 1 432 ? -2.197 -22.436 -1.790 1.00 90.62 432 PRO A N 1
ATOM 3212 C CA . PRO A 1 432 ? -1.817 -21.305 -2.611 1.00 90.62 432 PRO A CA 1
ATOM 3213 C C . PRO A 1 432 ? -1.374 -20.137 -1.725 1.00 90.62 432 PRO A C 1
ATOM 3215 O O . PRO A 1 432 ? -1.909 -19.923 -0.640 1.00 90.62 432 PRO A O 1
ATOM 3218 N N . SER A 1 433 ? -0.397 -19.367 -2.191 1.00 88.25 433 SER A N 1
ATOM 3219 C CA . SER A 1 433 ? 0.015 -18.096 -1.585 1.00 88.25 433 SER A CA 1
ATOM 3220 C C . SER A 1 433 ? -0.691 -16.904 -2.236 1.00 88.25 433 SER A C 1
ATOM 3222 O O . SER A 1 433 ? -0.903 -15.873 -1.595 1.00 88.25 433 SER A O 1
ATOM 3224 N N . GLN A 1 434 ? -1.078 -17.041 -3.507 1.00 90.56 434 GLN A N 1
ATOM 3225 C CA . GLN A 1 434 ? -1.777 -16.011 -4.263 1.00 90.56 434 GLN A CA 1
ATOM 3226 C C . GLN A 1 434 ? -2.724 -16.643 -5.285 1.00 90.56 434 GLN A C 1
ATOM 3228 O O . GLN A 1 434 ? -2.391 -17.645 -5.921 1.00 90.56 434 GLN A O 1
ATOM 3233 N N . VAL A 1 435 ? -3.868 -16.001 -5.494 1.00 92.44 435 VAL A N 1
ATOM 3234 C CA . VAL A 1 435 ? -4.785 -16.264 -6.607 1.00 92.44 435 VAL A CA 1
ATOM 3235 C C . VAL A 1 435 ? -5.056 -14.949 -7.328 1.00 92.44 435 VAL A C 1
ATOM 3237 O O . VAL A 1 435 ? -5.190 -13.912 -6.684 1.00 92.44 435 VAL A O 1
ATOM 3240 N N . ALA A 1 436 ? -5.124 -14.969 -8.654 1.00 90.31 436 ALA A N 1
ATOM 3241 C CA . ALA A 1 436 ? -5.504 -13.810 -9.449 1.00 90.31 436 ALA A CA 1
ATOM 3242 C C . ALA A 1 436 ? -6.598 -14.178 -10.447 1.00 90.31 436 ALA A C 1
ATOM 3244 O O . ALA A 1 436 ? -6.544 -15.244 -11.053 1.00 90.31 436 ALA A O 1
ATOM 3245 N N . VAL A 1 437 ? -7.556 -13.279 -10.636 1.00 90.38 437 VAL A N 1
ATOM 3246 C CA . VAL A 1 437 ? -8.548 -13.317 -11.709 1.00 90.38 437 VAL A CA 1
ATOM 3247 C C . VAL A 1 437 ? -8.338 -12.070 -12.555 1.00 90.38 437 VAL A C 1
ATOM 3249 O O . VAL A 1 437 ? -8.293 -10.962 -12.018 1.00 90.38 437 VAL A O 1
ATOM 3252 N N . ILE A 1 438 ? -8.182 -12.249 -13.862 1.00 82.56 438 ILE A N 1
ATOM 3253 C CA . ILE A 1 438 ? -8.001 -11.146 -14.808 1.00 82.56 438 ILE A CA 1
ATOM 3254 C C . ILE A 1 438 ? -9.090 -11.235 -15.855 1.00 82.56 438 ILE A C 1
ATOM 3256 O O . ILE A 1 438 ? -9.162 -12.219 -16.588 1.00 82.56 438 ILE A O 1
ATOM 3260 N N . TRP A 1 439 ? -9.927 -10.206 -15.898 1.00 83.94 439 TRP A N 1
ATOM 3261 C CA . TRP A 1 439 ? -10.976 -10.056 -16.891 1.00 83.94 439 TRP A CA 1
ATOM 3262 C C . TRP A 1 439 ? -10.403 -9.424 -18.154 1.00 83.94 439 TRP A C 1
ATOM 3264 O O . TRP A 1 439 ? -9.499 -8.589 -18.107 1.00 83.94 439 TRP A O 1
ATOM 3274 N N . ARG A 1 440 ? -10.995 -9.764 -19.296 1.00 75.88 440 ARG A N 1
ATOM 3275 C CA . ARG A 1 440 ? -10.603 -9.234 -20.603 1.00 75.88 440 ARG A CA 1
ATOM 3276 C C . ARG A 1 440 ? -10.744 -7.712 -20.711 1.00 75.88 440 ARG A C 1
ATOM 3278 O O . ARG A 1 440 ? -10.016 -7.085 -21.469 1.00 75.88 440 ARG A O 1
ATOM 3285 N N . ASN A 1 441 ? -11.636 -7.104 -19.927 1.00 72.19 441 ASN A N 1
ATOM 3286 C CA . ASN A 1 441 ? -11.778 -5.645 -19.835 1.00 72.19 441 ASN A CA 1
ATOM 3287 C C . ASN A 1 441 ? -10.598 -4.951 -19.114 1.00 72.19 441 ASN A C 1
ATOM 3289 O O . ASN A 1 441 ? -10.621 -3.734 -18.949 1.00 72.19 441 ASN A O 1
ATOM 3293 N N . GLY A 1 442 ? -9.582 -5.697 -18.665 1.00 70.38 442 GLY A N 1
ATOM 3294 C CA . GLY A 1 442 ? -8.412 -5.165 -17.968 1.00 70.38 442 GLY A CA 1
ATOM 3295 C C . GLY A 1 442 ? -8.606 -4.989 -16.461 1.00 70.38 442 GLY A C 1
ATOM 3296 O O . GLY A 1 442 ? -7.696 -4.504 -15.787 1.00 70.38 442 GLY A O 1
ATOM 3297 N N . ARG A 1 443 ? -9.755 -5.388 -15.897 1.00 81.12 443 ARG A N 1
ATOM 3298 C CA . ARG A 1 443 ? -9.905 -5.476 -14.441 1.00 81.12 443 ARG A CA 1
ATOM 3299 C C . ARG A 1 443 ? -9.136 -6.671 -13.902 1.00 81.12 443 ARG A C 1
ATOM 3301 O O . ARG A 1 443 ? -9.126 -7.747 -14.501 1.00 81.12 443 ARG A O 1
ATOM 3308 N N . THR A 1 444 ? -8.549 -6.499 -12.724 1.00 83.38 444 THR A N 1
ATOM 3309 C CA . THR A 1 444 ? -7.893 -7.589 -12.005 1.00 83.38 444 THR A CA 1
ATOM 3310 C C . THR A 1 444 ? -8.405 -7.690 -10.577 1.00 83.38 444 THR A C 1
ATOM 3312 O O . THR A 1 444 ? -8.787 -6.697 -9.956 1.00 83.38 444 THR A O 1
ATOM 3315 N N . LEU A 1 445 ? -8.408 -8.910 -10.056 1.00 91.12 445 LEU A N 1
ATOM 3316 C CA . LEU A 1 445 ? -8.583 -9.238 -8.651 1.00 91.12 445 LEU A CA 1
ATOM 3317 C C . LEU A 1 445 ? -7.402 -10.109 -8.253 1.00 91.12 445 LEU A C 1
ATOM 3319 O O . LEU A 1 445 ? -7.199 -11.172 -8.829 1.00 91.12 445 LEU A O 1
ATOM 3323 N N . ARG A 1 446 ? -6.643 -9.688 -7.253 1.00 90.88 446 ARG A N 1
ATOM 3324 C CA . ARG A 1 446 ? -5.580 -10.463 -6.622 1.00 90.88 446 ARG A CA 1
ATOM 3325 C C . ARG A 1 446 ? -5.981 -10.738 -5.189 1.00 90.88 446 ARG A C 1
ATOM 3327 O O . ARG A 1 446 ? -6.384 -9.830 -4.473 1.00 90.88 446 ARG A O 1
ATOM 3334 N N . VAL A 1 447 ? -5.858 -11.990 -4.785 1.00 95.25 447 VAL A N 1
ATOM 3335 C CA . VAL A 1 447 ? -6.137 -12.463 -3.435 1.00 95.25 447 VAL A CA 1
ATOM 3336 C C . VAL A 1 447 ? -4.857 -13.062 -2.880 1.00 95.25 447 VAL A C 1
ATOM 3338 O O . VAL A 1 447 ? -4.276 -13.966 -3.483 1.00 95.25 447 VAL A O 1
ATOM 3341 N N . HIS A 1 448 ? -4.412 -12.550 -1.741 1.00 92.38 448 HIS A N 1
ATOM 3342 C CA . HIS A 1 448 ? -3.249 -13.041 -1.020 1.00 92.38 448 HIS A CA 1
ATOM 3343 C C . HIS A 1 448 ? -3.720 -13.877 0.159 1.00 92.38 448 HIS A C 1
ATOM 3345 O O . HIS A 1 448 ? -4.441 -13.389 1.028 1.00 92.38 448 HIS A O 1
ATOM 3351 N N . LEU A 1 449 ? -3.303 -15.139 0.191 1.00 93.00 449 LEU A N 1
ATOM 3352 C CA . LEU A 1 449 ? -3.627 -16.025 1.297 1.00 93.00 449 LEU A CA 1
ATOM 3353 C C . LEU A 1 449 ? -2.600 -15.811 2.407 1.00 93.00 449 LEU A C 1
ATOM 3355 O O . LEU A 1 449 ? -1.395 -15.970 2.195 1.00 93.00 449 LEU A O 1
ATOM 3359 N N . ARG A 1 450 ? -3.080 -15.428 3.591 1.00 91.88 450 ARG A N 1
ATOM 3360 C CA . ARG A 1 450 ? -2.270 -15.306 4.810 1.00 91.88 450 ARG A CA 1
ATOM 3361 C C . ARG A 1 450 ? -2.415 -16.564 5.655 1.00 91.88 450 ARG A C 1
ATOM 3363 O O . ARG A 1 450 ? -2.944 -17.565 5.184 1.00 91.88 450 ARG A O 1
ATOM 3370 N N . SER A 1 451 ? -1.934 -16.557 6.896 1.00 86.75 451 SER A N 1
ATOM 3371 C CA . SER A 1 451 ? -1.995 -17.742 7.761 1.00 86.75 451 SER A CA 1
ATOM 3372 C C . SER A 1 451 ? -3.441 -18.212 7.980 1.00 86.75 451 SER A C 1
ATOM 3374 O O . SER A 1 451 ? -3.721 -19.401 7.808 1.00 86.75 451 SER A O 1
ATOM 3376 N N . SER A 1 452 ? -4.367 -17.285 8.256 1.00 89.88 452 SER A N 1
ATOM 3377 C CA . SER A 1 452 ? -5.770 -17.571 8.609 1.00 89.88 452 SER A CA 1
ATOM 3378 C C . SER A 1 452 ? -6.808 -16.587 8.038 1.00 89.88 452 SER A C 1
ATOM 3380 O O . SER A 1 452 ? -7.989 -16.693 8.361 1.00 89.88 452 SER A O 1
ATOM 3382 N N . TRP A 1 453 ? -6.398 -15.653 7.177 1.00 95.12 453 TRP A N 1
ATOM 3383 C CA . TRP A 1 453 ? -7.278 -14.693 6.500 1.00 95.12 453 TRP A CA 1
ATOM 3384 C C . TRP A 1 453 ? -6.801 -14.431 5.067 1.00 95.12 453 TRP A C 1
ATOM 3386 O O . TRP A 1 453 ? -5.784 -14.975 4.623 1.00 95.12 453 TRP A O 1
ATOM 3396 N N . LEU A 1 454 ? -7.547 -13.604 4.344 1.00 96.75 454 LEU A N 1
ATOM 3397 C CA . LEU A 1 454 ? -7.226 -13.153 2.998 1.00 96.75 454 LEU A CA 1
ATOM 3398 C C . LEU A 1 454 ? -6.983 -11.644 2.987 1.00 96.75 454 LEU A C 1
ATOM 3400 O O . LEU A 1 454 ? -7.724 -10.897 3.615 1.00 96.75 454 LEU A O 1
ATOM 3404 N N . ASP A 1 455 ? -6.016 -11.200 2.194 1.00 94.81 455 ASP A N 1
ATOM 3405 C CA . ASP A 1 455 ? -6.000 -9.824 1.699 1.00 94.81 455 ASP A CA 1
ATOM 3406 C C . ASP A 1 455 ? -6.386 -9.822 0.221 1.00 94.81 455 ASP A C 1
ATOM 3408 O O . ASP A 1 455 ? -6.262 -10.835 -0.476 1.00 94.81 455 ASP A O 1
ATOM 3412 N N . MET A 1 456 ? -6.811 -8.673 -0.289 1.00 92.94 456 MET A N 1
ATOM 3413 C CA . MET A 1 456 ? -7.104 -8.506 -1.700 1.00 92.94 456 MET A CA 1
ATOM 3414 C C . MET A 1 456 ? -6.746 -7.135 -2.240 1.00 92.94 456 MET A C 1
ATOM 3416 O O . MET A 1 456 ? -6.739 -6.130 -1.532 1.00 92.94 456 MET A O 1
ATOM 3420 N N . GLU A 1 457 ? -6.488 -7.125 -3.537 1.00 88.69 457 GLU A N 1
ATOM 3421 C CA . GLU A 1 457 ? -6.324 -5.939 -4.356 1.00 88.69 457 GLU A CA 1
ATOM 3422 C C . GLU A 1 457 ? -7.188 -6.133 -5.599 1.00 88.69 457 GLU A C 1
ATOM 3424 O O . GLU A 1 457 ? -7.134 -7.178 -6.245 1.00 88.69 457 GLU A O 1
ATOM 3429 N N . THR A 1 458 ? -7.989 -5.136 -5.950 1.00 86.50 458 THR A N 1
ATOM 3430 C CA . THR A 1 458 ? -8.595 -5.059 -7.274 1.00 86.50 458 THR A CA 1
ATOM 3431 C C . THR A 1 458 ? -8.148 -3.786 -7.959 1.00 86.50 458 THR A C 1
ATOM 3433 O O . THR A 1 458 ? -8.083 -2.723 -7.341 1.00 86.50 458 THR A O 1
ATOM 3436 N N . THR A 1 459 ? -7.802 -3.909 -9.232 1.00 80.50 459 THR A N 1
ATOM 3437 C CA . THR A 1 459 ? -7.377 -2.792 -10.068 1.00 80.50 459 THR A CA 1
ATOM 3438 C C . THR A 1 459 ? -8.227 -2.744 -11.321 1.00 80.50 459 THR A C 1
ATOM 3440 O O . THR A 1 459 ? -8.760 -3.759 -11.778 1.00 80.50 459 THR A O 1
ATOM 3443 N N . TRP A 1 460 ? -8.343 -1.554 -11.889 1.00 77.62 460 TRP A N 1
ATOM 3444 C CA . TRP A 1 460 ? -8.921 -1.356 -13.206 1.00 77.62 460 TRP A CA 1
ATOM 3445 C C . TRP A 1 460 ? -8.058 -0.394 -14.002 1.00 77.62 460 TRP A C 1
ATOM 3447 O O . TRP A 1 460 ? -7.420 0.522 -13.470 1.00 77.62 460 TRP A O 1
ATOM 3457 N N . THR A 1 461 ? -8.046 -0.619 -15.307 1.00 64.56 461 THR A N 1
ATOM 3458 C CA . THR A 1 461 ? -7.361 0.259 -16.241 1.00 64.56 461 THR A CA 1
ATOM 3459 C C . THR A 1 461 ? -8.038 1.621 -16.253 1.00 64.56 461 THR A C 1
ATOM 3461 O O . THR A 1 461 ? -9.249 1.767 -16.042 1.00 64.56 461 THR A O 1
ATOM 3464 N N . ARG A 1 462 ? -7.241 2.658 -16.482 1.00 57.84 462 ARG A N 1
ATOM 3465 C CA . ARG A 1 462 ? -7.771 4.004 -16.653 1.00 57.84 462 ARG A CA 1
ATOM 3466 C C . ARG A 1 462 ? -8.619 4.061 -17.933 1.00 57.84 462 ARG A C 1
ATOM 3468 O O . ARG A 1 462 ? -8.364 3.311 -18.869 1.00 57.84 462 ARG A O 1
ATOM 3475 N N . GLY A 1 463 ? -9.686 4.858 -17.916 1.00 54.53 463 GLY A N 1
ATOM 3476 C CA . GLY A 1 463 ? -10.731 4.826 -18.949 1.00 54.53 463 GLY A CA 1
ATOM 3477 C C . GLY A 1 463 ? -11.827 3.780 -18.699 1.00 54.53 463 GLY A C 1
ATOM 3478 O O . GLY A 1 463 ? -12.908 3.890 -19.272 1.00 54.53 463 GLY A O 1
ATOM 3479 N N . THR A 1 464 ? -11.624 2.824 -17.779 1.00 70.00 464 THR A N 1
ATOM 3480 C CA . THR A 1 464 ? -12.720 1.953 -17.324 1.00 70.00 464 THR A CA 1
ATOM 3481 C C . THR A 1 464 ? -13.812 2.808 -16.681 1.00 70.00 464 THR A C 1
ATOM 3483 O O . THR A 1 464 ? -13.562 3.545 -15.722 1.00 70.00 464 THR A O 1
ATOM 3486 N N . ALA A 1 465 ? -15.036 2.713 -17.201 1.00 72.44 465 ALA A N 1
ATOM 3487 C CA . ALA A 1 465 ? -16.189 3.424 -16.667 1.00 72.44 465 ALA A CA 1
ATOM 3488 C C . ALA A 1 465 ? -16.586 2.849 -15.299 1.00 72.44 465 ALA A C 1
ATOM 3490 O O . ALA A 1 465 ? -17.371 1.910 -15.206 1.00 72.44 465 ALA A O 1
ATOM 3491 N N . VAL A 1 466 ? -16.044 3.441 -14.236 1.00 81.31 466 VAL A N 1
ATOM 3492 C CA . VAL A 1 466 ? -16.262 3.010 -12.845 1.00 81.31 466 VAL A CA 1
ATOM 3493 C C . VAL A 1 466 ? -17.296 3.843 -12.090 1.00 81.31 466 VAL A C 1
ATOM 3495 O O . VAL A 1 466 ? -17.702 3.471 -10.996 1.00 81.31 466 VAL A O 1
ATOM 3498 N N . ALA A 1 467 ? -17.790 4.937 -12.679 1.00 83.25 467 ALA A N 1
ATOM 3499 C CA . ALA A 1 467 ? -18.698 5.880 -12.012 1.00 83.25 467 ALA A CA 1
ATOM 3500 C C . ALA A 1 467 ? -20.003 5.240 -11.505 1.00 83.25 467 ALA A C 1
ATOM 3502 O O . ALA A 1 467 ? -20.624 5.764 -10.586 1.00 83.25 467 ALA A O 1
ATOM 3503 N N . ASN A 1 468 ? -20.402 4.114 -12.101 1.00 89.12 468 ASN A N 1
ATOM 3504 C CA . ASN A 1 468 ? -21.604 3.361 -11.753 1.00 89.12 468 ASN A CA 1
ATOM 3505 C C . ASN A 1 468 ? -21.308 2.083 -10.949 1.00 89.12 468 ASN A C 1
ATOM 3507 O O . ASN A 1 468 ? -22.237 1.322 -10.679 1.00 89.12 468 ASN A O 1
ATOM 3511 N N . ASP A 1 469 ? -20.049 1.838 -10.576 1.00 91.88 469 ASP A N 1
ATOM 3512 C CA . ASP A 1 469 ? -19.650 0.682 -9.776 1.00 91.88 469 ASP A CA 1
ATOM 3513 C C . ASP A 1 469 ? -20.235 0.793 -8.368 1.00 91.88 469 ASP A C 1
ATOM 3515 O O . ASP A 1 469 ? -20.070 1.804 -7.679 1.00 91.88 469 ASP A O 1
ATOM 3519 N N . LYS A 1 470 ? -20.906 -0.266 -7.926 1.00 94.81 470 LYS A N 1
ATOM 3520 C CA . LYS A 1 470 ? -21.607 -0.342 -6.641 1.00 94.81 470 LYS A CA 1
ATOM 3521 C C . LYS A 1 470 ? -20.938 -1.343 -5.704 1.00 94.81 470 LYS A C 1
ATOM 3523 O O . LYS A 1 470 ? -20.198 -2.204 -6.163 1.00 94.81 470 LYS A O 1
ATOM 3528 N N . GLY A 1 471 ? -21.212 -1.253 -4.406 1.00 95.12 471 GLY A N 1
ATOM 3529 C CA . GLY A 1 471 ? -20.651 -2.149 -3.389 1.00 95.12 471 GLY A CA 1
ATOM 3530 C C . GLY A 1 471 ? -19.759 -1.421 -2.391 1.00 95.12 471 GLY A C 1
ATOM 3531 O O . GLY A 1 471 ? -19.592 -0.204 -2.462 1.00 95.12 471 GLY A O 1
ATOM 3532 N N . LEU A 1 472 ? -19.156 -2.172 -1.469 1.00 95.31 472 LEU A N 1
ATOM 3533 C CA . LEU A 1 472 ? -18.294 -1.609 -0.422 1.00 95.31 472 LEU A CA 1
ATOM 3534 C C . LEU A 1 472 ? -17.129 -0.772 -0.974 1.00 95.31 472 LEU A C 1
ATOM 3536 O O . LEU A 1 472 ? -16.735 0.190 -0.326 1.00 95.31 472 LEU A O 1
ATOM 3540 N N . ILE A 1 473 ? -16.603 -1.116 -2.155 1.00 91.75 473 ILE A N 1
ATOM 3541 C CA . ILE A 1 473 ? -15.501 -0.396 -2.823 1.00 91.75 473 ILE A CA 1
ATOM 3542 C C . ILE A 1 473 ? -15.923 0.262 -4.147 1.00 91.75 473 ILE A C 1
ATOM 3544 O O . ILE A 1 473 ? -15.072 0.674 -4.932 1.00 91.75 473 ILE A O 1
ATOM 3548 N N . GLY A 1 474 ? -17.225 0.345 -4.432 1.00 85.94 474 GLY A N 1
ATOM 3549 C CA . GLY A 1 474 ? -17.731 0.941 -5.668 1.00 85.94 474 GLY A CA 1
ATOM 3550 C C . GLY A 1 474 ? -17.616 2.469 -5.673 1.00 85.94 474 GLY A C 1
ATOM 3551 O O . GLY A 1 474 ? -17.887 3.124 -4.661 1.00 85.94 474 GLY A O 1
ATOM 3552 N N . GLN A 1 475 ? -17.270 3.068 -6.818 1.00 84.12 475 GLN A N 1
ATOM 3553 C CA . GLN A 1 475 ? -17.189 4.530 -6.929 1.00 84.12 475 GLN A CA 1
ATOM 3554 C C . GLN A 1 475 ? -18.566 5.198 -6.799 1.00 84.12 475 GLN A C 1
ATOM 3556 O O . GLN A 1 475 ? -18.674 6.254 -6.190 1.00 84.12 475 GLN A O 1
ATOM 3561 N N . ALA A 1 476 ? -19.645 4.577 -7.283 1.00 83.38 476 ALA A N 1
ATOM 3562 C CA . ALA A 1 476 ? -21.000 5.099 -7.077 1.00 83.38 476 ALA A CA 1
ATOM 3563 C C . ALA A 1 476 ? -21.423 5.068 -5.598 1.00 83.38 476 ALA A C 1
ATOM 3565 O O . ALA A 1 476 ? -22.432 5.658 -5.226 1.00 83.38 476 ALA A O 1
ATOM 3566 N N . SER A 1 477 ? -20.681 4.334 -4.765 1.00 85.88 477 SER A N 1
ATOM 3567 C CA . SER A 1 477 ? -20.976 4.122 -3.347 1.00 85.88 477 SER A CA 1
ATOM 3568 C C . SER A 1 477 ? -20.107 4.986 -2.431 1.00 85.88 477 SER A C 1
ATOM 3570 O O . SER A 1 477 ? -20.323 4.966 -1.221 1.00 85.88 477 SER A O 1
ATOM 3572 N N . SER A 1 478 ? -19.134 5.736 -2.969 1.00 83.50 478 SER A N 1
ATOM 3573 C CA . SER A 1 478 ? -18.212 6.543 -2.165 1.00 83.50 478 SER A CA 1
ATOM 3574 C C . SER A 1 478 ? -17.588 7.726 -2.917 1.00 83.50 478 SER A C 1
ATOM 3576 O O . SER A 1 478 ? -17.365 7.673 -4.123 1.00 83.50 478 SER A O 1
ATOM 3578 N N . THR A 1 479 ? -17.261 8.806 -2.203 1.00 77.31 479 THR A N 1
ATOM 3579 C CA . THR A 1 479 ? -16.562 9.977 -2.764 1.00 77.31 479 THR A CA 1
ATOM 3580 C C . THR A 1 479 ? -15.209 10.212 -2.094 1.00 77.31 479 THR A C 1
ATOM 3582 O O . THR A 1 479 ? -14.959 9.734 -0.989 1.00 77.31 479 THR A O 1
ATOM 3585 N N . VAL A 1 480 ? -14.359 11.042 -2.713 1.00 70.00 480 VAL A N 1
ATOM 3586 C CA . VAL A 1 480 ? -13.065 11.475 -2.139 1.00 70.00 480 VAL A CA 1
ATOM 3587 C C . VAL A 1 480 ? -13.238 12.262 -0.822 1.00 70.00 480 VAL A C 1
ATOM 3589 O O . VAL A 1 480 ? -12.315 12.383 -0.023 1.00 70.00 480 VAL A O 1
ATOM 3592 N N . ALA A 1 481 ? -14.437 12.779 -0.543 1.00 75.19 481 ALA A N 1
ATOM 3593 C CA . ALA A 1 481 ? -14.741 13.442 0.725 1.00 75.19 481 ALA A CA 1
ATOM 3594 C C . ALA A 1 481 ? -15.180 12.459 1.832 1.00 75.19 481 ALA A C 1
ATOM 3596 O O . ALA A 1 481 ? -15.545 12.890 2.922 1.00 75.19 481 ALA A O 1
ATOM 3597 N N . GLY A 1 482 ? -15.188 11.147 1.561 1.00 77.06 482 GLY A N 1
ATOM 3598 C CA . GLY A 1 482 ? -15.637 10.128 2.511 1.00 77.06 482 GLY A CA 1
ATOM 3599 C C . GLY A 1 482 ? -17.156 10.061 2.692 1.00 77.06 482 GLY A C 1
ATOM 3600 O O . GLY A 1 482 ? -17.624 9.438 3.646 1.00 77.06 482 GLY A O 1
ATOM 3601 N N . ALA A 1 483 ? -17.927 10.680 1.791 1.00 87.19 483 ALA A N 1
ATOM 3602 C CA . ALA A 1 483 ? -19.365 10.450 1.711 1.00 87.19 483 ALA A CA 1
ATOM 3603 C C . ALA A 1 483 ? -19.619 9.055 1.133 1.00 87.19 483 ALA A C 1
ATOM 3605 O O . ALA A 1 483 ? -18.933 8.639 0.200 1.00 87.19 483 ALA A O 1
ATOM 3606 N N . LEU A 1 484 ? -20.606 8.358 1.682 1.00 93.44 484 LEU A N 1
ATOM 3607 C CA . LEU A 1 484 ? -20.980 6.994 1.328 1.00 93.44 484 LEU A CA 1
ATOM 3608 C C . LEU A 1 484 ? -22.421 6.963 0.819 1.00 93.44 484 LEU A C 1
ATOM 3610 O O . LEU A 1 484 ? -23.247 7.759 1.260 1.00 93.44 484 LEU A O 1
ATOM 3614 N N . ILE A 1 485 ? -22.740 6.025 -0.069 1.00 93.50 485 ILE A N 1
ATOM 3615 C CA . ILE A 1 485 ? -24.109 5.783 -0.538 1.00 93.50 485 ILE A CA 1
ATOM 3616 C C . ILE A 1 485 ? -24.418 4.301 -0.356 1.00 93.50 485 ILE A C 1
ATOM 3618 O O . ILE A 1 485 ? -23.840 3.444 -1.025 1.00 93.50 485 ILE A O 1
ATOM 3622 N N . GLY A 1 486 ? -25.309 3.997 0.587 1.00 93.56 486 GLY A N 1
ATOM 3623 C CA . GLY A 1 486 ? -25.752 2.637 0.864 1.00 93.56 486 GLY A CA 1
ATOM 3624 C C . GLY A 1 486 ? -26.495 2.015 -0.317 1.00 93.56 486 GLY A C 1
ATOM 3625 O O . GLY A 1 486 ? -26.931 2.697 -1.247 1.00 93.56 486 GLY A O 1
ATOM 3626 N N . ARG A 1 487 ? -26.690 0.697 -0.263 1.00 94.25 487 ARG A N 1
ATOM 3627 C CA . ARG A 1 487 ? -27.379 -0.071 -1.313 1.00 94.25 487 ARG A CA 1
ATOM 3628 C C . ARG A 1 487 ? -28.801 0.429 -1.603 1.00 94.25 487 ARG A C 1
ATOM 3630 O O . ARG A 1 487 ? -29.279 0.307 -2.728 1.00 94.25 487 ARG A O 1
ATOM 3637 N N . ASP A 1 488 ? -29.467 0.979 -0.593 1.00 89.81 488 ASP A N 1
ATOM 3638 C CA . ASP A 1 488 ? -30.808 1.570 -0.662 1.00 89.81 488 ASP A CA 1
ATOM 3639 C C . ASP A 1 488 ? -30.810 3.048 -1.102 1.00 89.81 488 ASP A C 1
ATOM 3641 O O . ASP A 1 488 ? -31.861 3.687 -1.122 1.00 89.81 488 ASP A O 1
ATOM 3645 N N . GLY A 1 489 ? -29.644 3.596 -1.457 1.00 90.94 489 GLY A N 1
ATOM 3646 C CA . GLY A 1 489 ? -29.460 4.989 -1.854 1.00 90.94 489 GLY A CA 1
ATOM 3647 C C . GLY A 1 489 ? -29.316 5.963 -0.684 1.00 90.94 489 GLY A C 1
ATOM 3648 O O . GLY A 1 489 ? -29.181 7.164 -0.921 1.00 90.94 489 GLY A O 1
ATOM 3649 N N . ARG A 1 490 ? -29.339 5.497 0.574 1.00 91.94 490 ARG A N 1
ATOM 3650 C CA . ARG A 1 490 ? -29.188 6.393 1.727 1.00 91.94 490 ARG A CA 1
ATOM 3651 C C . ARG A 1 490 ? -27.753 6.910 1.846 1.00 91.94 490 ARG A C 1
ATOM 3653 O O . ARG A 1 490 ? -26.816 6.113 1.762 1.00 91.94 490 ARG A O 1
ATOM 3660 N N . PRO A 1 491 ? -27.563 8.218 2.084 1.00 91.94 491 PRO A N 1
ATOM 3661 C CA . PRO A 1 491 ? -26.238 8.770 2.311 1.00 91.94 491 PRO A CA 1
ATOM 3662 C C . PRO A 1 491 ? -25.691 8.360 3.686 1.00 91.94 491 PRO A C 1
ATOM 3664 O O . PRO A 1 491 ? -26.438 8.217 4.655 1.00 91.94 491 PRO A O 1
ATOM 3667 N N . GLY A 1 492 ? -24.372 8.228 3.772 1.00 91.81 492 GLY A N 1
ATOM 3668 C CA . GLY A 1 492 ? -23.607 8.020 4.997 1.00 91.81 492 GLY A CA 1
ATOM 3669 C C . GLY A 1 492 ? -22.260 8.740 4.937 1.00 91.81 492 GLY A C 1
ATOM 3670 O O . GLY A 1 492 ? -21.935 9.399 3.948 1.00 91.81 492 GLY A O 1
ATOM 3671 N N . SER A 1 493 ? -21.461 8.616 5.993 1.00 92.12 493 SER A N 1
ATOM 3672 C CA . SER A 1 493 ? -20.151 9.260 6.095 1.00 92.12 493 SER A CA 1
ATOM 3673 C C . SER A 1 493 ? -19.165 8.373 6.840 1.00 92.12 493 SER A C 1
ATOM 3675 O O . SER A 1 493 ? -19.497 7.840 7.895 1.00 92.12 493 SER A O 1
ATOM 3677 N N . LEU A 1 494 ? -17.933 8.273 6.333 1.00 89.62 494 LEU A N 1
ATOM 3678 C CA . LEU A 1 494 ? -16.828 7.605 7.031 1.00 89.62 494 LEU A CA 1
ATOM 3679 C C . LEU A 1 494 ? -16.458 8.284 8.355 1.00 89.62 494 LEU A C 1
ATOM 3681 O O . LEU A 1 494 ? -15.941 7.629 9.254 1.00 89.62 494 LEU A O 1
ATOM 3685 N N . ALA A 1 495 ? -16.728 9.586 8.493 1.00 88.88 495 ALA A N 1
ATOM 3686 C CA . ALA A 1 495 ? -16.447 10.325 9.723 1.00 88.88 495 ALA A CA 1
ATOM 3687 C C . ALA A 1 495 ? -17.409 9.965 10.870 1.00 88.88 495 ALA A C 1
ATOM 3689 O O . ALA A 1 495 ? -17.148 10.309 12.021 1.00 88.88 495 ALA A O 1
ATOM 3690 N N . ASN A 1 496 ? -18.526 9.293 10.567 1.00 92.38 496 ASN A N 1
ATOM 3691 C CA . ASN A 1 496 ? -19.498 8.841 11.550 1.00 92.38 496 ASN A CA 1
ATOM 3692 C C . ASN A 1 496 ? -19.517 7.299 11.589 1.00 92.38 496 ASN A C 1
ATOM 3694 O O . ASN A 1 496 ? -20.029 6.681 10.652 1.00 92.38 496 ASN A O 1
ATOM 3698 N N . PRO A 1 497 ? -19.012 6.670 12.668 1.00 89.38 497 PRO A N 1
ATOM 3699 C CA . PRO A 1 497 ? -18.934 5.214 12.772 1.00 89.38 497 PRO A CA 1
ATOM 3700 C C . PRO A 1 497 ? -20.271 4.496 12.566 1.00 89.38 497 PRO A C 1
ATOM 3702 O O . PRO A 1 497 ? -20.310 3.496 11.858 1.00 89.38 497 PRO A O 1
ATOM 3705 N N . ASP A 1 498 ? -21.375 5.027 13.100 1.00 90.88 498 ASP A N 1
ATOM 3706 C CA . ASP A 1 498 ? -22.699 4.405 12.969 1.00 90.88 498 ASP A CA 1
ATOM 3707 C C . ASP A 1 498 ? -23.205 4.452 11.519 1.00 90.88 498 ASP A C 1
ATOM 3709 O O . ASP A 1 498 ? -23.835 3.508 11.036 1.00 90.88 498 ASP A O 1
ATOM 3713 N N . GLN A 1 499 ? -22.908 5.536 10.794 1.00 94.38 499 GLN A N 1
ATOM 3714 C CA . GLN A 1 499 ? -23.262 5.660 9.378 1.00 94.38 499 GLN A CA 1
ATOM 3715 C C . GLN A 1 499 ? -22.390 4.771 8.486 1.00 94.38 499 GLN A C 1
ATOM 3717 O O . GLN A 1 499 ? -22.907 4.179 7.539 1.00 94.38 499 GLN A O 1
ATOM 3722 N N . ALA A 1 500 ? -21.093 4.652 8.783 1.00 92.56 500 ALA A N 1
ATOM 3723 C CA . ALA A 1 500 ? -20.197 3.728 8.091 1.00 92.56 500 ALA A CA 1
ATOM 3724 C C . ALA A 1 500 ? -20.632 2.267 8.307 1.00 92.56 500 ALA A C 1
ATOM 3726 O O . ALA A 1 500 ? -20.699 1.484 7.358 1.00 92.56 500 ALA A O 1
ATOM 3727 N N . ASP A 1 501 ? -21.030 1.918 9.530 1.00 92.12 501 ASP A N 1
ATOM 3728 C CA . ASP A 1 501 ? -21.571 0.602 9.862 1.00 92.12 501 ASP A CA 1
ATOM 3729 C C . ASP A 1 501 ? -22.895 0.312 9.144 1.00 92.12 501 ASP A C 1
ATOM 3731 O O . ASP A 1 501 ? -23.079 -0.774 8.585 1.00 92.12 501 ASP A O 1
ATOM 3735 N N . ALA A 1 502 ? -23.816 1.280 9.121 1.00 93.88 502 ALA A N 1
ATOM 3736 C CA . ALA A 1 502 ? -25.074 1.164 8.389 1.00 93.88 502 ALA A CA 1
ATOM 3737 C C . ALA A 1 502 ? -24.839 1.004 6.877 1.00 93.88 502 ALA A C 1
ATOM 3739 O O . ALA A 1 502 ? -25.505 0.189 6.231 1.00 93.88 502 ALA A O 1
ATOM 3740 N N . PHE A 1 503 ? -23.859 1.724 6.321 1.00 96.25 503 PHE A N 1
ATOM 3741 C CA . PHE A 1 503 ? -23.424 1.565 4.936 1.00 96.25 503 PHE A CA 1
ATOM 3742 C C . PHE A 1 503 ? -22.964 0.129 4.661 1.00 96.25 503 PHE A C 1
ATOM 3744 O O . PHE A 1 503 ? -23.504 -0.509 3.756 1.00 96.25 503 PHE A O 1
ATOM 3751 N N . VAL A 1 504 ? -22.043 -0.417 5.465 1.00 96.00 504 VAL A N 1
ATOM 3752 C CA . VAL A 1 504 ? -21.555 -1.799 5.297 1.00 96.00 504 VAL A CA 1
ATOM 3753 C C . VAL A 1 504 ? -22.708 -2.797 5.389 1.00 96.00 504 VAL A C 1
ATOM 3755 O O . VAL A 1 504 ? -22.853 -3.667 4.529 1.00 96.00 504 VAL A O 1
ATOM 3758 N N . ALA A 1 505 ? -23.578 -2.643 6.391 1.00 95.81 505 ALA A N 1
ATOM 3759 C CA . ALA A 1 505 ? -24.735 -3.510 6.582 1.00 95.81 505 ALA A CA 1
ATOM 3760 C C . ALA A 1 505 ? -25.698 -3.492 5.381 1.00 95.81 505 ALA A C 1
ATOM 3762 O O . ALA A 1 505 ? -26.258 -4.536 5.039 1.00 95.81 505 ALA A O 1
ATOM 3763 N N . SER A 1 506 ? -25.862 -2.342 4.717 1.00 96.81 506 SER A N 1
ATOM 3764 C CA . SER A 1 506 ? -26.732 -2.208 3.540 1.00 96.81 506 SER A CA 1
ATOM 3765 C C . SER A 1 506 ? -26.262 -3.044 2.342 1.00 96.81 506 SER A C 1
ATOM 3767 O O . SER A 1 506 ? -27.085 -3.498 1.547 1.00 96.81 506 SER A O 1
ATOM 3769 N N . TRP A 1 507 ? -24.955 -3.303 2.231 1.00 97.56 507 TRP A N 1
ATOM 3770 C CA . TRP A 1 507 ? -24.348 -4.066 1.134 1.00 97.56 507 TRP A CA 1
ATOM 3771 C C . TRP A 1 507 ? -24.331 -5.577 1.354 1.00 97.56 507 TRP A C 1
ATOM 3773 O O . TRP A 1 507 ? -23.792 -6.316 0.526 1.00 97.56 507 TRP A O 1
ATOM 3783 N N . ARG A 1 508 ? -24.939 -6.060 2.440 1.00 97.44 508 ARG A N 1
ATOM 3784 C CA . ARG A 1 508 ? -25.098 -7.491 2.694 1.00 97.44 508 ARG A CA 1
ATOM 3785 C C . ARG A 1 508 ? -25.835 -8.163 1.533 1.00 97.44 508 ARG A C 1
ATOM 3787 O O . ARG A 1 508 ? -26.811 -7.623 0.997 1.00 97.44 508 ARG A O 1
ATOM 3794 N N . ILE A 1 509 ? -25.356 -9.336 1.135 1.00 96.88 509 ILE A N 1
ATOM 3795 C CA . ILE A 1 509 ? -25.968 -10.099 0.047 1.00 96.88 509 ILE A CA 1
ATOM 3796 C C . ILE A 1 509 ? -27.207 -10.850 0.531 1.00 96.88 509 ILE A C 1
ATOM 3798 O O . ILE A 1 509 ? -27.343 -11.197 1.705 1.00 96.88 509 ILE A O 1
ATOM 3802 N N . GLN A 1 510 ? -28.114 -11.136 -0.395 1.00 94.19 510 GLN A N 1
ATOM 3803 C CA . GLN A 1 510 ? -29.203 -12.085 -0.176 1.00 94.19 510 GLN A CA 1
ATOM 3804 C C . GLN A 1 510 ? -28.758 -13.500 -0.564 1.00 94.19 510 GLN A C 1
ATOM 3806 O O . GLN A 1 510 ? -27.895 -13.669 -1.418 1.00 94.19 510 GLN A O 1
ATOM 3811 N N . ALA A 1 511 ? -29.402 -14.536 -0.017 1.00 93.12 511 ALA A N 1
ATOM 3812 C CA . ALA A 1 511 ? -29.033 -15.932 -0.289 1.00 93.12 511 ALA A CA 1
ATO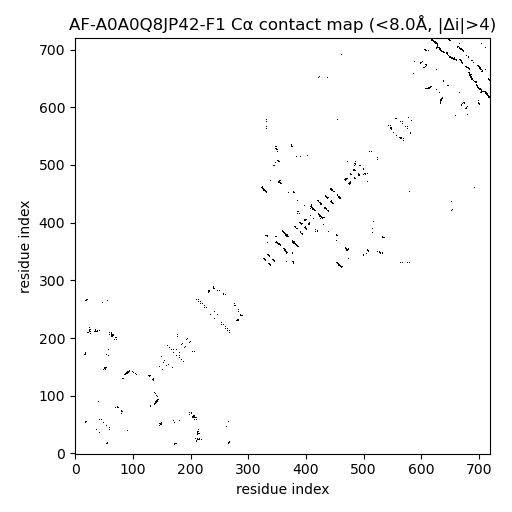M 3813 C C . ALA A 1 511 ? -28.965 -16.276 -1.793 1.00 93.12 511 ALA A C 1
ATOM 3815 O O . ALA A 1 511 ? -28.036 -16.943 -2.235 1.00 93.12 511 ALA A O 1
ATOM 3816 N N . LYS A 1 512 ? -29.909 -15.761 -2.594 1.00 95.31 512 LYS A N 1
ATOM 3817 C CA . LYS A 1 512 ? -29.954 -15.958 -4.058 1.00 95.31 512 LYS A CA 1
ATOM 3818 C C . LYS A 1 512 ? -28.845 -15.235 -4.831 1.00 95.31 512 LYS A C 1
ATOM 3820 O O . LYS A 1 512 ? -28.682 -15.468 -6.021 1.00 95.31 512 LYS A O 1
ATOM 3825 N N . GLU A 1 513 ? -28.162 -14.299 -4.184 1.00 95.69 513 GLU A N 1
ATOM 3826 C CA . GLU A 1 513 ? -27.105 -13.486 -4.784 1.00 95.69 513 GLU A CA 1
ATOM 3827 C C . GLU A 1 513 ? -25.730 -14.120 -4.593 1.00 95.69 513 GLU A C 1
ATOM 3829 O O . GLU A 1 513 ? -24.777 -13.666 -5.218 1.00 95.69 513 GLU A O 1
ATOM 3834 N N . SER A 1 514 ? -25.613 -15.135 -3.731 1.00 97.19 514 SER A N 1
ATOM 3835 C CA . SER A 1 514 ? -24.318 -15.674 -3.337 1.00 97.19 514 SER A CA 1
ATOM 3836 C C . SER A 1 514 ? -23.539 -16.271 -4.502 1.00 97.19 514 SER A C 1
ATOM 3838 O O . SER A 1 514 ? -24.025 -17.113 -5.262 1.00 97.19 514 SER A O 1
ATOM 3840 N N . LEU A 1 515 ? -22.288 -15.831 -4.599 1.00 97.75 515 LEU A N 1
ATOM 3841 C CA . LEU A 1 515 ? -21.276 -16.382 -5.487 1.00 97.75 515 LEU A CA 1
ATOM 3842 C C . LEU A 1 515 ? -20.414 -17.440 -4.786 1.00 97.75 515 LEU A C 1
ATOM 3844 O O . LEU A 1 515 ? -19.598 -18.073 -5.450 1.00 97.75 515 LEU A O 1
ATOM 3848 N N . PHE A 1 516 ? -20.583 -17.632 -3.476 1.00 98.25 516 PHE A N 1
ATOM 3849 C CA . PHE A 1 516 ? -19.782 -18.567 -2.698 1.00 98.25 516 PHE A CA 1
ATOM 3850 C C . PHE A 1 516 ? -20.239 -20.015 -2.878 1.00 98.25 516 PHE A C 1
ATOM 3852 O O . PHE A 1 516 ? -21.413 -20.322 -3.093 1.00 98.25 516 PHE A O 1
ATOM 3859 N N . ASP A 1 517 ? -19.278 -20.911 -2.712 1.00 97.19 517 ASP A N 1
ATOM 3860 C CA . ASP A 1 517 ? -19.485 -22.333 -2.508 1.00 97.19 517 ASP A CA 1
ATOM 3861 C C . ASP A 1 517 ? -19.488 -22.611 -1.002 1.00 97.19 517 ASP A C 1
ATOM 3863 O O . ASP A 1 517 ? -18.667 -22.091 -0.237 1.00 97.19 517 ASP A O 1
ATOM 3867 N N . TYR A 1 518 ? -20.434 -23.437 -0.577 1.00 95.50 518 TYR A N 1
ATOM 3868 C CA . TYR A 1 518 ? -20.662 -23.771 0.823 1.00 95.50 518 TYR A CA 1
ATOM 3869 C C . TYR A 1 518 ? -20.256 -25.221 1.070 1.00 95.50 518 TYR A C 1
ATOM 3871 O O . TYR A 1 518 ? -20.560 -26.101 0.261 1.00 95.50 518 TYR A O 1
ATOM 3879 N N . GLN A 1 519 ? -19.549 -25.473 2.171 1.00 92.50 519 GLN A N 1
ATOM 3880 C CA . GLN A 1 519 ? -19.264 -26.835 2.606 1.00 92.50 519 GLN A CA 1
ATOM 3881 C C . GLN A 1 519 ? -20.538 -27.541 3.087 1.00 92.50 519 GLN A C 1
ATOM 3883 O O . GLN A 1 519 ? -21.613 -26.953 3.226 1.00 92.50 519 GLN A O 1
ATOM 3888 N N . GLN A 1 520 ? -20.414 -28.836 3.374 1.00 93.38 520 GLN A N 1
ATOM 3889 C CA . GLN A 1 520 ? -21.495 -29.588 3.993 1.00 93.38 520 GLN A CA 1
ATOM 3890 C C . GLN A 1 520 ? -21.906 -28.938 5.324 1.00 93.38 520 GLN A C 1
ATOM 3892 O O . GLN A 1 520 ? -21.084 -28.759 6.216 1.00 93.38 520 GLN A O 1
ATOM 3897 N N . GLY A 1 521 ? -23.192 -28.604 5.453 1.00 93.19 521 GLY A N 1
ATOM 3898 C CA . GLY A 1 521 ? -23.739 -27.930 6.636 1.00 93.19 521 GLY A CA 1
ATOM 3899 C C . GLY A 1 521 ? -23.589 -26.405 6.628 1.00 93.19 521 GLY A C 1
ATOM 3900 O O . GLY A 1 521 ? -24.147 -25.740 7.500 1.00 93.19 521 GLY A O 1
ATOM 3901 N N . GLU A 1 522 ? -22.903 -25.835 5.638 1.00 94.81 522 GLU A N 1
ATOM 3902 C CA . GLU A 1 522 ? -22.847 -24.394 5.432 1.00 94.81 522 GLU A CA 1
ATOM 3903 C C . GLU A 1 522 ? -23.926 -23.927 4.450 1.00 94.81 522 GLU A C 1
ATOM 3905 O O . GLU A 1 522 ? -24.379 -24.647 3.560 1.00 94.81 522 GLU A O 1
ATOM 3910 N N . SER A 1 523 ? -24.340 -22.677 4.608 1.00 93.38 523 SER A N 1
ATOM 3911 C CA . SER A 1 523 ? -25.270 -21.989 3.719 1.00 93.38 523 SER A CA 1
ATOM 3912 C C . SER A 1 523 ? -25.069 -20.477 3.857 1.00 93.38 523 SER A C 1
ATOM 3914 O O . SER A 1 523 ? -24.401 -20.047 4.803 1.00 93.38 523 SER A O 1
ATOM 3916 N N . PRO A 1 524 ? -25.694 -19.639 3.009 1.00 93.06 524 PRO A N 1
ATOM 3917 C CA . PRO A 1 524 ? -25.691 -18.194 3.234 1.00 93.06 524 PRO A CA 1
ATOM 3918 C C . PRO A 1 524 ? -26.175 -17.808 4.645 1.00 93.06 524 PRO A C 1
ATOM 3920 O O . PRO A 1 524 ? -25.672 -16.857 5.235 1.00 93.06 524 PRO A O 1
ATOM 3923 N N . ALA A 1 525 ? -27.105 -18.577 5.231 1.00 91.94 525 ALA A N 1
ATOM 3924 C CA . ALA A 1 525 ? -27.610 -18.330 6.582 1.00 91.94 525 ALA A CA 1
ATOM 3925 C C . ALA A 1 525 ? -26.539 -18.533 7.668 1.00 91.94 525 ALA A C 1
ATOM 3927 O O . ALA A 1 525 ? -26.535 -17.806 8.658 1.00 91.94 525 ALA A O 1
ATOM 3928 N N . THR A 1 526 ? -25.597 -19.460 7.465 1.00 94.69 526 THR A N 1
ATOM 3929 C CA . THR A 1 526 ? -24.461 -19.698 8.376 1.00 94.69 526 THR A CA 1
ATOM 3930 C C . THR A 1 526 ? -23.578 -18.456 8.511 1.00 94.69 526 THR A C 1
ATOM 3932 O O . THR A 1 526 ? -22.978 -18.229 9.559 1.00 94.69 526 THR A O 1
ATOM 3935 N N . PHE A 1 527 ? -23.533 -17.628 7.466 1.00 96.25 527 PHE A N 1
ATOM 3936 C CA . PHE A 1 527 ? -22.745 -16.404 7.427 1.00 96.25 527 PHE A CA 1
ATOM 3937 C C . PHE A 1 527 ? -23.599 -15.136 7.581 1.00 96.25 527 PHE A C 1
ATOM 3939 O O . PHE A 1 527 ? -23.055 -14.039 7.495 1.00 96.25 527 PHE A O 1
ATOM 3946 N N . ASP A 1 528 ? -24.903 -15.215 7.885 1.00 93.00 528 ASP A N 1
ATOM 3947 C CA . ASP A 1 528 ? -25.714 -14.019 8.178 1.00 93.00 528 ASP A CA 1
ATOM 3948 C C . ASP A 1 528 ? -25.505 -13.510 9.623 1.00 93.00 528 ASP A C 1
ATOM 3950 O O . ASP A 1 528 ? -26.414 -13.461 10.452 1.00 93.00 528 ASP A O 1
ATOM 3954 N N . LEU A 1 529 ? -24.269 -13.122 9.943 1.00 95.25 529 LEU A N 1
ATOM 3955 C CA . LEU A 1 529 ? -23.820 -12.759 11.292 1.00 95.25 529 LEU A CA 1
ATOM 3956 C C . LEU A 1 529 ? -24.138 -11.298 11.672 1.00 95.25 529 LEU A C 1
ATOM 3958 O O . LEU A 1 529 ? -23.254 -10.513 12.005 1.00 95.25 529 LEU A O 1
ATOM 3962 N N . ARG A 1 530 ? -25.417 -10.905 11.643 1.00 94.62 530 ARG A N 1
ATOM 3963 C CA . ARG A 1 530 ? -25.843 -9.504 11.884 1.00 94.62 530 ARG A CA 1
ATOM 3964 C C . ARG A 1 530 ? -25.503 -8.960 13.272 1.00 94.62 530 ARG A C 1
ATOM 3966 O O . ARG A 1 530 ? -25.333 -7.753 13.426 1.00 94.62 530 ARG A O 1
ATOM 3973 N N . GLY A 1 531 ? -25.436 -9.844 14.267 1.00 92.94 531 GLY A N 1
ATOM 3974 C CA . GLY A 1 531 ? -25.100 -9.501 15.650 1.00 92.94 531 GLY A CA 1
ATOM 3975 C C . GLY A 1 531 ? -23.602 -9.343 15.914 1.00 92.94 531 GLY A C 1
ATOM 3976 O O . GLY A 1 531 ? -23.232 -9.085 17.052 1.00 92.94 531 GLY A O 1
ATOM 3977 N N . PHE A 1 532 ? -22.747 -9.524 14.904 1.00 95.75 532 PHE A N 1
ATOM 3978 C CA . PHE A 1 532 ? -21.305 -9.379 15.049 1.00 95.75 532 PHE A CA 1
ATOM 3979 C C . PHE A 1 532 ? -20.846 -7.958 14.649 1.00 95.75 532 PHE A C 1
ATOM 3981 O O . PHE A 1 532 ? -21.325 -7.429 13.636 1.00 95.75 532 PHE A O 1
ATOM 3988 N N . PRO A 1 533 ? -19.908 -7.344 15.393 1.00 94.62 533 PRO A N 1
ATOM 3989 C CA . PRO A 1 533 ? -19.298 -7.859 16.625 1.00 94.62 533 PRO A CA 1
ATOM 3990 C C . PRO A 1 533 ? -20.278 -7.824 17.810 1.00 94.62 533 PRO A C 1
ATOM 3992 O O . PRO A 1 533 ? -21.117 -6.931 17.886 1.00 94.62 533 PRO A O 1
ATOM 3995 N N . GLU A 1 534 ? -20.152 -8.762 18.762 1.00 93.69 534 GLU A N 1
ATOM 3996 C CA . GLU A 1 534 ? -20.995 -8.767 19.979 1.00 93.69 534 GLU A CA 1
ATOM 3997 C C . GLU A 1 534 ? -20.760 -7.501 20.818 1.00 93.69 534 GLU A C 1
ATOM 3999 O O . GLU A 1 534 ? -21.653 -6.997 21.499 1.00 93.69 534 GLU A O 1
ATOM 4004 N N . LYS A 1 535 ? -19.527 -6.988 20.770 1.00 89.00 535 LYS A N 1
ATOM 4005 C CA . LYS A 1 535 ? -19.116 -5.710 21.344 1.00 89.00 535 LYS A CA 1
ATOM 4006 C C . LYS A 1 535 ? -17.972 -5.119 20.515 1.00 89.00 535 LYS A C 1
ATOM 4008 O O . LYS A 1 535 ? -17.116 -5.885 20.070 1.00 89.00 535 LYS A O 1
ATOM 4013 N N . PRO A 1 536 ? -17.906 -3.790 20.333 1.00 88.00 536 PRO A N 1
ATOM 4014 C CA . PRO A 1 536 ? -16.790 -3.168 19.632 1.00 88.00 536 PRO A CA 1
ATOM 4015 C C . PRO A 1 536 ? -15.462 -3.448 20.340 1.00 88.00 536 PRO A C 1
ATOM 4017 O O . PRO A 1 536 ? -15.386 -3.326 21.568 1.00 88.00 536 PRO A O 1
ATOM 4020 N N . ALA A 1 537 ? -14.420 -3.769 19.573 1.00 88.69 537 ALA A N 1
ATOM 4021 C CA . ALA A 1 537 ? -13.063 -3.811 20.097 1.00 88.69 537 ALA A CA 1
ATOM 4022 C C . ALA A 1 537 ? -12.633 -2.402 20.535 1.00 88.69 537 ALA A C 1
ATOM 4024 O O . ALA A 1 537 ? -12.809 -1.424 19.807 1.00 88.69 537 ALA A O 1
ATOM 4025 N N . LYS A 1 538 ? -12.104 -2.293 21.755 1.00 88.94 538 LYS A N 1
ATOM 4026 C CA . LYS A 1 538 ? -11.640 -1.031 22.347 1.00 88.94 538 LYS A CA 1
ATOM 4027 C C . LYS A 1 538 ? -10.242 -1.232 22.931 1.00 88.94 538 LYS A C 1
ATOM 4029 O O . LYS A 1 538 ? -10.129 -1.448 24.141 1.00 88.94 538 LYS A O 1
ATOM 4034 N N . PRO A 1 539 ? -9.195 -1.242 22.090 1.00 91.00 539 PRO A N 1
ATOM 4035 C CA . PRO A 1 539 ? -7.827 -1.314 22.584 1.00 91.00 539 PRO A CA 1
ATOM 4036 C C . PRO A 1 539 ? -7.525 -0.095 23.465 1.00 91.00 539 PRO A C 1
ATOM 4038 O O . PRO A 1 539 ? -8.090 0.986 23.277 1.00 91.00 539 PRO A O 1
ATOM 4041 N N . THR A 1 540 ? -6.664 -0.272 24.468 1.00 93.56 540 THR A N 1
ATOM 4042 C CA . THR A 1 540 ? -6.244 0.844 25.323 1.00 93.56 540 THR A CA 1
ATOM 4043 C C . THR A 1 540 ? -5.385 1.824 24.516 1.00 93.56 540 THR A C 1
ATOM 4045 O O . THR A 1 540 ? -4.729 1.406 23.559 1.00 93.56 540 THR A O 1
ATOM 4048 N N . PRO A 1 541 ? -5.326 3.112 24.902 1.00 93.88 541 PRO A N 1
ATOM 4049 C CA . PRO A 1 541 ? -4.422 4.065 24.258 1.00 93.88 541 PRO A CA 1
ATOM 4050 C C . PRO A 1 541 ? -2.966 3.577 24.246 1.00 93.88 541 PRO A C 1
ATOM 4052 O O . PRO A 1 541 ? -2.293 3.678 23.233 1.00 93.88 541 PRO A O 1
ATOM 4055 N N . GLU A 1 542 ? -2.507 2.955 25.334 1.00 92.00 542 GLU A N 1
ATOM 4056 C CA . GLU A 1 542 ? -1.160 2.377 25.430 1.00 92.00 542 GLU A CA 1
ATOM 4057 C C . GLU A 1 542 ? -0.924 1.234 24.429 1.00 92.00 542 GLU A C 1
ATOM 4059 O O . GLU A 1 542 ? 0.135 1.169 23.798 1.00 92.00 542 GLU A O 1
ATOM 4064 N N . ALA A 1 543 ? -1.911 0.350 24.247 1.00 92.88 543 ALA A N 1
ATOM 4065 C CA . ALA A 1 543 ? -1.827 -0.731 23.269 1.00 92.88 543 ALA A CA 1
ATOM 4066 C C . ALA A 1 543 ? -1.789 -0.182 21.837 1.00 92.88 543 ALA A C 1
ATOM 4068 O O . ALA A 1 543 ? -0.992 -0.657 21.031 1.00 92.88 543 ALA A O 1
ATOM 4069 N N . LEU A 1 544 ? -2.597 0.843 21.538 1.00 93.88 544 LEU A N 1
ATOM 4070 C CA . LEU A 1 544 ? -2.595 1.518 20.238 1.00 93.88 544 LEU A CA 1
ATOM 4071 C C . LEU A 1 544 ? -1.267 2.221 19.956 1.00 93.88 544 LEU A C 1
ATOM 4073 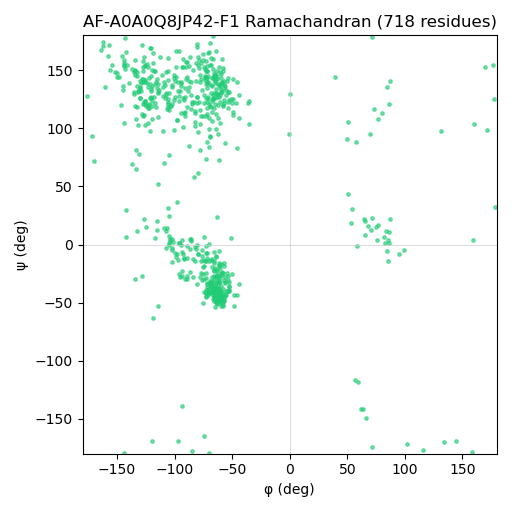O O . LEU A 1 544 ? -0.728 2.041 18.872 1.00 93.88 544 LEU A O 1
ATOM 4077 N N . GLU A 1 545 ? -0.707 2.963 20.912 1.00 93.31 545 GLU A N 1
ATOM 4078 C CA . GLU A 1 545 ? 0.589 3.636 20.742 1.00 93.31 545 GLU A CA 1
ATOM 4079 C C . GLU A 1 545 ? 1.726 2.628 20.526 1.00 93.31 545 GLU A C 1
ATOM 4081 O O . GLU A 1 545 ? 2.546 2.777 19.616 1.00 93.31 545 GLU A O 1
ATOM 4086 N N . THR A 1 546 ? 1.739 1.544 21.309 1.00 92.94 546 THR A N 1
ATOM 4087 C CA . THR A 1 546 ? 2.718 0.456 21.159 1.00 92.94 546 THR A CA 1
ATOM 4088 C C . THR A 1 546 ? 2.606 -0.202 19.784 1.00 92.94 546 THR A C 1
ATOM 4090 O O . THR A 1 546 ? 3.610 -0.407 19.097 1.00 92.94 546 THR A O 1
ATOM 4093 N N . ALA A 1 547 ? 1.381 -0.511 19.359 1.00 94.81 547 ALA A N 1
ATOM 4094 C CA . ALA A 1 547 ? 1.113 -1.113 18.063 1.00 94.81 547 ALA A CA 1
ATOM 4095 C C . ALA A 1 547 ? 1.457 -0.167 16.903 1.00 94.81 547 ALA A C 1
ATOM 4097 O O . ALA A 1 547 ? 2.074 -0.586 15.926 1.00 94.81 547 ALA A O 1
ATOM 4098 N N . HIS A 1 548 ? 1.139 1.120 17.033 1.00 95.69 548 HIS A N 1
ATOM 4099 C CA . HIS A 1 548 ? 1.469 2.155 16.060 1.00 95.69 548 HIS A CA 1
ATOM 4100 C C . HIS A 1 548 ? 2.984 2.284 15.874 1.00 95.69 548 HIS A C 1
ATOM 4102 O O . HIS A 1 548 ? 3.471 2.283 14.742 1.00 95.69 548 HIS A O 1
ATOM 4108 N N . ALA A 1 549 ? 3.751 2.307 16.969 1.00 92.31 549 ALA A N 1
ATOM 4109 C CA . ALA A 1 549 ? 5.210 2.308 16.917 1.00 92.31 549 ALA A CA 1
ATOM 4110 C C . ALA A 1 549 ? 5.766 1.051 16.222 1.00 92.31 549 ALA A C 1
ATOM 4112 O O . ALA A 1 549 ? 6.671 1.157 15.392 1.00 92.31 549 ALA A O 1
ATOM 4113 N N . ALA A 1 550 ? 5.205 -0.129 16.505 1.00 91.00 550 ALA A N 1
ATOM 4114 C CA . ALA A 1 550 ? 5.604 -1.377 15.854 1.00 91.00 550 ALA A CA 1
ATOM 4115 C C . ALA A 1 550 ? 5.301 -1.374 14.344 1.00 91.00 550 ALA A C 1
ATOM 4117 O O . ALA A 1 550 ? 6.163 -1.737 13.542 1.00 91.00 550 ALA A O 1
ATOM 4118 N N . CYS A 1 551 ? 4.118 -0.906 13.942 1.00 91.50 551 CYS A N 1
ATOM 4119 C CA . CYS A 1 551 ? 3.742 -0.758 12.537 1.00 91.50 551 CYS A CA 1
ATOM 4120 C C . CYS A 1 551 ? 4.641 0.244 11.800 1.00 91.50 551 CYS A C 1
ATOM 4122 O O . CYS A 1 551 ? 5.117 -0.041 10.699 1.00 91.50 551 CYS A O 1
ATOM 4124 N N . ALA A 1 552 ? 4.948 1.384 12.423 1.00 91.81 552 ALA A N 1
ATOM 4125 C CA . ALA A 1 552 ? 5.850 2.380 11.851 1.00 91.81 552 ALA A CA 1
ATOM 4126 C C . ALA A 1 552 ? 7.265 1.805 11.677 1.00 91.81 552 ALA A C 1
ATOM 4128 O O . ALA A 1 552 ? 7.873 1.950 10.618 1.00 91.81 552 ALA A O 1
ATOM 4129 N N . ALA A 1 553 ? 7.766 1.079 12.683 1.00 88.38 553 ALA A N 1
ATOM 4130 C CA . ALA A 1 553 ? 9.068 0.417 12.634 1.00 88.38 553 ALA A CA 1
ATOM 4131 C C . ALA A 1 553 ? 9.149 -0.691 11.567 1.00 88.38 553 ALA A C 1
ATOM 4133 O O . ALA A 1 553 ? 10.239 -0.960 11.051 1.00 88.38 553 ALA A O 1
ATOM 4134 N N . ALA A 1 554 ? 8.015 -1.311 11.227 1.00 83.88 554 ALA A N 1
ATOM 4135 C CA . ALA A 1 554 ? 7.906 -2.291 10.151 1.00 83.88 554 ALA A CA 1
ATOM 4136 C C . ALA A 1 554 ? 7.894 -1.655 8.746 1.00 83.88 554 ALA A C 1
ATOM 4138 O O . ALA A 1 554 ? 8.040 -2.372 7.762 1.00 83.88 554 ALA A O 1
ATOM 4139 N N . GLY A 1 555 ? 7.771 -0.327 8.632 1.00 86.50 555 GLY A N 1
ATOM 4140 C CA . GLY A 1 555 ? 7.719 0.377 7.346 1.00 86.50 555 GLY A CA 1
ATOM 4141 C C . GLY A 1 555 ? 6.312 0.480 6.757 1.00 86.50 555 GLY A C 1
ATOM 4142 O O . GLY A 1 555 ? 6.159 0.661 5.547 1.00 86.50 555 GLY A O 1
ATOM 4143 N N . VAL A 1 556 ? 5.276 0.360 7.592 1.00 85.06 556 VAL A N 1
ATOM 4144 C CA . VAL A 1 556 ? 3.889 0.583 7.173 1.00 85.06 556 VAL A CA 1
ATOM 4145 C C . VAL A 1 556 ? 3.699 2.057 6.783 1.00 85.06 556 VAL A C 1
ATOM 4147 O O . VAL A 1 556 ? 4.013 2.942 7.582 1.00 85.06 556 VAL A O 1
ATOM 4150 N N . PRO A 1 557 ? 3.185 2.356 5.575 1.00 81.12 557 PRO A N 1
ATOM 4151 C CA . PRO A 1 557 ? 2.956 3.730 5.141 1.00 81.12 557 PRO A CA 1
ATOM 4152 C C . PRO A 1 557 ? 1.925 4.467 6.004 1.00 81.12 557 PRO A C 1
ATOM 4154 O O . PRO A 1 557 ? 0.974 3.873 6.512 1.00 81.12 557 PRO A O 1
ATOM 4157 N N . ALA A 1 558 ? 2.090 5.788 6.122 1.00 80.12 558 ALA A N 1
ATOM 4158 C CA . ALA A 1 558 ? 1.277 6.633 6.999 1.00 80.12 558 ALA A CA 1
ATOM 4159 C C . ALA A 1 558 ? -0.237 6.530 6.735 1.00 80.12 558 ALA A C 1
ATOM 4161 O O . ALA A 1 558 ? -1.029 6.591 7.671 1.00 80.12 558 ALA A O 1
ATOM 4162 N N . ASP A 1 559 ? -0.646 6.317 5.480 1.00 73.44 559 ASP A N 1
ATOM 4163 C CA . ASP A 1 559 ? -2.054 6.233 5.071 1.00 73.44 559 ASP A CA 1
ATOM 4164 C C . ASP A 1 559 ? -2.801 4.994 5.600 1.00 73.44 559 ASP A C 1
ATOM 4166 O O . ASP A 1 559 ? -4.029 4.950 5.564 1.00 73.44 559 ASP A O 1
ATOM 4170 N N . ARG A 1 560 ? -2.080 4.002 6.128 1.00 82.25 560 ARG A N 1
ATOM 4171 C CA . ARG A 1 560 ? -2.637 2.768 6.711 1.00 82.25 560 ARG A CA 1
ATOM 4172 C C . ARG A 1 560 ? -2.031 2.408 8.063 1.00 82.25 560 ARG A C 1
ATOM 4174 O O . ARG A 1 560 ? -2.268 1.327 8.595 1.00 82.25 560 ARG A O 1
ATOM 4181 N N . LEU A 1 561 ? -1.280 3.335 8.648 1.00 88.69 561 LEU A N 1
ATOM 4182 C CA . LEU A 1 561 ? -0.600 3.126 9.917 1.00 88.69 561 LEU A CA 1
ATOM 4183 C C . LEU A 1 561 ? -1.590 2.944 11.076 1.00 88.69 561 LEU A C 1
ATOM 4185 O O . LEU A 1 561 ? -1.413 2.047 11.893 1.00 88.69 561 LEU A O 1
ATOM 4189 N N . ASN A 1 562 ? -2.678 3.720 11.090 1.00 89.88 562 ASN A N 1
ATOM 4190 C CA . ASN A 1 562 ? -3.741 3.593 12.093 1.00 89.88 562 ASN A CA 1
ATOM 4191 C C . ASN A 1 562 ? -4.498 2.262 11.992 1.00 89.88 562 ASN A C 1
ATOM 4193 O O . ASN A 1 562 ? -4.857 1.692 13.016 1.00 89.88 562 ASN A O 1
ATOM 4197 N N . ALA A 1 563 ? -4.722 1.773 10.770 1.00 89.06 563 ALA A N 1
ATOM 4198 C CA . ALA A 1 563 ? -5.332 0.469 10.531 1.00 89.06 563 ALA A CA 1
ATOM 4199 C C . ALA A 1 563 ? -4.432 -0.643 11.086 1.00 89.06 563 ALA A C 1
ATOM 4201 O O . ALA A 1 563 ? -4.841 -1.398 11.954 1.00 89.06 563 ALA A O 1
ATOM 4202 N N . CYS A 1 564 ? -3.151 -0.632 10.715 1.00 92.50 564 CYS A N 1
ATOM 4203 C CA . CYS A 1 564 ? -2.173 -1.567 11.261 1.00 92.50 564 CYS A CA 1
ATOM 4204 C C . CYS A 1 564 ? -2.078 -1.537 12.794 1.00 92.50 564 CYS A C 1
ATOM 4206 O O . CYS A 1 564 ? -2.014 -2.586 13.437 1.00 92.50 564 CYS A O 1
ATOM 4208 N N . ALA A 1 565 ? -2.052 -0.339 13.385 1.00 93.69 565 ALA A N 1
ATOM 4209 C CA . ALA A 1 565 ? -1.992 -0.177 14.832 1.00 93.69 565 ALA A CA 1
ATOM 4210 C C . ALA A 1 565 ? -3.220 -0.794 15.509 1.00 93.69 565 ALA A C 1
ATOM 4212 O O . ALA A 1 565 ? -3.090 -1.444 16.544 1.00 93.69 565 ALA A O 1
ATOM 4213 N N . PHE A 1 566 ? -4.399 -0.611 14.915 1.00 92.50 566 PHE A N 1
ATOM 4214 C CA . PHE A 1 566 ? -5.635 -1.204 15.398 1.00 92.50 566 PHE A CA 1
ATOM 4215 C C . PHE A 1 566 ? -5.579 -2.738 15.300 1.00 92.50 566 PHE A C 1
ATOM 4217 O O . PHE A 1 566 ? -5.661 -3.368 16.356 1.00 92.50 566 PHE A O 1
ATOM 4224 N N . ASP A 1 567 ? -5.271 -3.313 14.124 1.00 91.81 567 ASP A N 1
ATOM 4225 C CA . ASP A 1 567 ? -5.117 -4.766 13.918 1.00 91.81 567 ASP A CA 1
ATOM 4226 C C . ASP A 1 567 ? -4.221 -5.389 14.982 1.00 91.81 567 ASP A C 1
ATOM 4228 O O . ASP A 1 567 ? -4.589 -6.358 15.648 1.00 91.81 567 ASP A O 1
ATOM 4232 N N . LEU A 1 568 ? -3.023 -4.833 15.162 1.00 92.94 568 LEU A N 1
ATOM 4233 C CA . LEU A 1 568 ? -2.041 -5.370 16.093 1.00 92.94 568 LEU A CA 1
ATOM 4234 C C . LEU A 1 568 ? -2.487 -5.190 17.551 1.00 92.94 568 LEU A C 1
ATOM 4236 O O . LEU A 1 568 ? -2.298 -6.103 18.356 1.00 92.94 568 LEU A O 1
ATOM 4240 N N . ALA A 1 569 ? -3.113 -4.063 17.898 1.00 93.19 569 ALA A N 1
ATOM 4241 C CA . ALA A 1 569 ? -3.581 -3.811 19.257 1.00 93.19 569 ALA A CA 1
ATOM 4242 C C . ALA A 1 569 ? -4.758 -4.712 19.662 1.00 93.19 569 ALA A C 1
ATOM 4244 O O . ALA A 1 569 ? -4.849 -5.095 20.830 1.00 93.19 569 ALA A O 1
ATOM 4245 N N . VAL A 1 570 ? -5.659 -5.058 18.735 1.00 90.25 570 VAL A N 1
ATOM 4246 C CA . VAL A 1 570 ? -6.835 -5.889 19.051 1.00 90.25 570 VAL A CA 1
ATOM 4247 C C . VAL A 1 570 ? -6.589 -7.382 18.862 1.00 90.25 570 VAL A C 1
ATOM 4249 O O . VAL A 1 570 ? -7.198 -8.189 19.566 1.00 90.25 570 VAL A O 1
ATOM 4252 N N . SER A 1 571 ? -5.703 -7.763 17.938 1.00 87.19 571 SER A N 1
ATOM 4253 C CA . SER A 1 571 ? -5.365 -9.167 17.682 1.00 87.19 571 SER A CA 1
ATOM 4254 C C . SER A 1 571 ? -4.206 -9.669 18.543 1.00 87.19 571 SER A C 1
ATOM 4256 O O . SER A 1 571 ? -4.126 -10.866 18.821 1.00 87.19 571 SER A O 1
ATOM 4258 N N . GLY A 1 572 ? -3.281 -8.781 18.928 1.00 87.75 572 GLY A N 1
ATOM 4259 C CA . GLY A 1 572 ? -1.992 -9.144 19.522 1.00 87.75 572 GLY A CA 1
ATOM 4260 C C . GLY A 1 572 ? -1.055 -9.898 18.569 1.00 87.75 572 GLY A C 1
ATOM 4261 O O . GLY A 1 572 ? -0.021 -10.399 19.009 1.00 87.75 572 GLY A O 1
ATOM 4262 N N . SER A 1 573 ? -1.400 -10.014 17.282 1.00 86.12 573 SER A N 1
ATOM 4263 C CA . SER A 1 573 ? -0.656 -10.805 16.303 1.00 86.12 573 SER A CA 1
ATOM 4264 C C . SER A 1 573 ? 0.128 -9.913 15.349 1.00 86.12 573 SER A C 1
ATOM 4266 O O . SER A 1 573 ? -0.430 -9.150 14.562 1.00 86.12 573 SER A O 1
ATOM 4268 N N . THR A 1 574 ? 1.451 -10.067 15.362 1.00 86.94 574 THR A N 1
ATOM 4269 C CA . THR A 1 574 ? 2.351 -9.394 14.417 1.00 86.94 574 THR A CA 1
ATOM 4270 C C . THR A 1 574 ? 2.188 -9.898 12.986 1.00 86.94 574 THR A C 1
ATOM 4272 O O . THR A 1 574 ? 2.663 -9.243 12.061 1.00 86.94 574 THR A O 1
ATOM 4275 N N . GLU A 1 575 ? 1.489 -11.015 12.761 1.00 85.00 575 GLU A N 1
ATOM 4276 C CA . GLU A 1 575 ? 1.243 -11.510 11.407 1.00 85.00 575 GLU A CA 1
ATOM 4277 C C . GLU A 1 575 ? 0.405 -10.524 10.580 1.00 85.00 575 GLU A C 1
ATOM 4279 O O . GLU A 1 575 ? 0.585 -10.470 9.368 1.00 85.00 575 GLU A O 1
ATOM 4284 N N . PHE A 1 576 ? -0.437 -9.690 11.205 1.00 85.75 576 PHE A N 1
ATOM 4285 C CA . PHE A 1 576 ? -1.217 -8.662 10.502 1.00 85.75 576 PHE A CA 1
ATOM 4286 C C . PHE A 1 576 ? -0.363 -7.538 9.907 1.00 85.75 576 PHE A C 1
ATOM 4288 O O . PHE A 1 576 ? -0.799 -6.885 8.959 1.00 85.75 576 PHE A O 1
ATOM 4295 N N . LEU A 1 577 ? 0.877 -7.344 10.380 1.00 86.44 577 LEU A N 1
ATOM 4296 C CA . LEU A 1 577 ? 1.795 -6.346 9.815 1.00 86.44 577 LEU A CA 1
ATOM 4297 C C . LEU A 1 577 ? 1.941 -6.535 8.301 1.00 86.44 577 LEU A C 1
ATOM 4299 O O . LEU A 1 577 ? 1.916 -5.564 7.549 1.00 86.44 577 LEU A O 1
ATOM 4303 N N . VAL A 1 578 ? 2.019 -7.788 7.837 1.00 84.81 578 VAL A N 1
ATOM 4304 C CA . VAL A 1 578 ? 2.235 -8.126 6.422 1.00 84.81 578 VAL A CA 1
ATOM 4305 C C . VAL A 1 578 ? 1.104 -7.655 5.497 1.00 84.81 578 VAL A C 1
ATOM 4307 O O . VAL A 1 578 ? 1.332 -7.489 4.297 1.00 84.81 578 VAL A O 1
ATOM 4310 N N . SER A 1 579 ? -0.098 -7.441 6.039 1.00 85.81 579 SER A N 1
ATOM 4311 C CA . SER A 1 579 ? -1.268 -6.934 5.312 1.00 85.81 579 SER A CA 1
ATOM 4312 C C . SER A 1 579 ? -1.149 -5.437 5.020 1.00 85.81 579 SER A C 1
ATOM 4314 O O . SER A 1 579 ? -1.654 -4.951 4.010 1.00 85.81 579 SER A O 1
ATOM 4316 N N . HIS A 1 580 ? -0.441 -4.708 5.888 1.00 85.75 580 HIS A N 1
ATOM 4317 C CA . HIS A 1 580 ? -0.293 -3.250 5.829 1.00 85.75 580 HIS A CA 1
ATOM 4318 C C . HIS A 1 580 ? 1.048 -2.801 5.266 1.00 85.75 580 HIS A C 1
ATOM 4320 O O . HIS A 1 580 ? 1.203 -1.644 4.866 1.00 85.75 580 HIS A O 1
ATOM 4326 N N . LEU A 1 581 ? 2.018 -3.706 5.185 1.00 82.00 581 LEU A N 1
ATOM 4327 C CA . LEU A 1 581 ? 3.238 -3.430 4.451 1.00 82.00 581 LEU A CA 1
ATOM 4328 C C . LEU A 1 581 ? 2.900 -3.087 2.996 1.00 82.00 581 LEU A C 1
ATOM 4330 O O . LEU A 1 581 ? 1.917 -3.586 2.429 1.00 82.00 581 LEU A O 1
ATOM 4334 N N . PRO A 1 582 ? 3.706 -2.237 2.342 1.00 63.38 582 PRO A N 1
ATOM 4335 C CA . PRO A 1 582 ? 3.729 -2.255 0.894 1.00 63.38 582 PRO A CA 1
ATOM 4336 C C . PRO A 1 582 ? 3.943 -3.719 0.519 1.00 63.38 582 PRO A C 1
ATOM 4338 O O . PRO A 1 582 ? 4.878 -4.344 1.026 1.00 63.38 582 PRO A O 1
ATOM 4341 N N . ALA A 1 583 ? 3.066 -4.294 -0.312 1.00 52.12 583 ALA A N 1
ATOM 4342 C CA . ALA A 1 583 ? 3.393 -5.575 -0.913 1.00 52.12 583 ALA A CA 1
ATOM 4343 C C . ALA A 1 583 ? 4.838 -5.458 -1.418 1.00 52.12 583 ALA A C 1
ATOM 4345 O O . ALA A 1 583 ? 5.205 -4.391 -1.930 1.00 52.12 583 ALA A O 1
ATOM 4346 N N . LEU A 1 584 ? 5.651 -6.508 -1.258 1.00 35.91 584 LEU A N 1
ATOM 4347 C CA . LEU A 1 584 ? 6.871 -6.672 -2.046 1.00 35.91 584 LEU A CA 1
ATOM 4348 C C . LEU A 1 584 ? 6.418 -6.769 -3.506 1.00 35.91 584 LEU A C 1
ATOM 4350 O O . LEU A 1 584 ? 6.338 -7.832 -4.111 1.00 35.91 584 LEU A O 1
ATOM 4354 N N . ARG A 1 585 ? 5.994 -5.634 -4.051 1.00 32.97 585 ARG A N 1
ATOM 4355 C CA . ARG A 1 585 ? 5.880 -5.390 -5.458 1.00 32.97 585 ARG A CA 1
ATOM 4356 C C . ARG A 1 585 ? 7.334 -5.495 -5.879 1.00 32.97 585 ARG A C 1
ATOM 4358 O O . ARG A 1 585 ? 8.136 -4.635 -5.518 1.00 32.97 585 ARG A O 1
ATOM 4365 N N . ALA A 1 586 ? 7.666 -6.532 -6.646 1.00 28.34 586 ALA A N 1
ATOM 4366 C CA . ALA A 1 586 ? 8.546 -6.276 -7.773 1.00 28.34 586 ALA A CA 1
ATOM 4367 C C . ALA A 1 586 ? 7.998 -4.992 -8.397 1.00 28.34 586 ALA A C 1
ATOM 4369 O O . ALA A 1 586 ? 6.829 -4.943 -8.804 1.00 28.34 586 ALA A O 1
ATOM 4370 N N . SER A 1 587 ? 8.747 -3.906 -8.233 1.00 24.34 587 SER A N 1
ATOM 4371 C CA . SER A 1 587 ? 8.242 -2.577 -8.533 1.00 24.34 587 SER A CA 1
ATOM 4372 C C . SER A 1 587 ? 7.757 -2.585 -9.987 1.00 24.34 587 SER A C 1
ATOM 4374 O O . SER A 1 587 ? 8.379 -3.149 -10.886 1.00 24.34 587 SER A O 1
ATOM 4376 N N . PRO A 1 588 ? 6.557 -2.049 -10.206 1.00 27.52 588 PRO A N 1
ATOM 4377 C CA . PRO A 1 588 ? 6.520 -0.623 -10.377 1.00 27.52 588 PRO A CA 1
ATOM 4378 C C . PRO A 1 588 ? 5.533 -0.038 -9.384 1.00 27.52 588 PRO A C 1
ATOM 4380 O O . PRO A 1 588 ? 4.346 -0.357 -9.371 1.00 27.52 588 PRO A O 1
ATOM 4383 N N . THR A 1 589 ? 6.030 0.839 -8.531 1.00 27.11 589 THR A N 1
ATOM 4384 C CA . THR A 1 589 ? 5.204 1.863 -7.910 1.00 27.11 589 THR A CA 1
ATOM 4385 C C . THR A 1 589 ? 4.421 2.574 -9.023 1.00 27.11 589 THR A C 1
ATOM 4387 O O . THR A 1 589 ? 5.047 3.144 -9.919 1.00 27.11 589 THR A O 1
ATOM 4390 N N . PRO A 1 590 ? 3.076 2.601 -8.996 1.00 28.45 590 PRO A N 1
ATOM 4391 C CA . PRO A 1 590 ? 2.367 3.730 -9.553 1.00 28.45 590 PRO A CA 1
ATOM 4392 C C . PRO A 1 590 ? 2.683 4.880 -8.602 1.00 28.45 590 PRO A C 1
ATOM 4394 O O . PRO A 1 590 ? 2.073 5.025 -7.543 1.00 28.45 590 PRO A O 1
ATOM 4397 N N . SER A 1 591 ? 3.722 5.645 -8.927 1.00 27.02 591 SER A N 1
ATOM 4398 C CA . SER A 1 591 ? 3.787 7.016 -8.452 1.00 27.02 591 SER A CA 1
ATOM 4399 C C . SER A 1 591 ? 2.476 7.672 -8.864 1.00 27.02 591 SER A C 1
ATOM 4401 O O . SER A 1 591 ? 2.076 7.559 -10.026 1.00 27.02 591 SER A O 1
ATOM 4403 N N . GLU A 1 592 ? 1.821 8.345 -7.925 1.00 25.89 592 GLU A N 1
ATOM 4404 C CA . GLU A 1 592 ? 0.886 9.418 -8.240 1.00 25.89 592 GLU A CA 1
ATOM 4405 C C . GLU A 1 592 ? 1.422 10.166 -9.474 1.00 25.89 592 GLU A C 1
ATOM 4407 O O . GLU A 1 592 ? 2.596 10.565 -9.455 1.00 25.89 592 GLU A O 1
ATOM 4412 N N . PRO A 1 593 ? 0.660 10.287 -10.578 1.00 31.08 593 PRO A N 1
ATOM 4413 C CA . PRO A 1 593 ? 1.115 11.066 -11.702 1.00 31.08 593 PRO A CA 1
ATOM 4414 C C . PRO A 1 593 ? 1.064 12.527 -11.253 1.00 31.08 593 PRO A C 1
ATOM 4416 O O . PRO A 1 593 ? 0.167 13.282 -11.608 1.00 31.08 593 PRO A O 1
ATOM 4419 N N . LYS A 1 594 ? 2.123 12.978 -10.568 1.00 28.09 594 LYS A N 1
ATOM 4420 C CA . LYS A 1 594 ? 2.767 14.189 -11.057 1.00 28.09 594 LYS A CA 1
ATOM 4421 C C . LYS A 1 594 ? 2.907 13.930 -12.537 1.00 28.09 594 LYS A C 1
ATOM 4423 O O . LYS A 1 594 ? 3.444 12.886 -12.899 1.00 28.09 594 LYS A O 1
ATOM 4428 N N . SER A 1 595 ? 2.334 14.802 -13.348 1.00 31.09 595 SER A N 1
ATOM 4429 C CA . SER A 1 595 ? 2.575 14.902 -14.776 1.00 31.09 595 SER A CA 1
ATOM 4430 C C . SER A 1 595 ? 4.083 14.842 -15.006 1.00 31.09 595 SER A C 1
ATOM 4432 O O . SER A 1 595 ? 4.777 15.853 -15.064 1.00 31.09 595 SER A O 1
ATOM 4434 N N . ALA A 1 596 ? 4.613 13.621 -15.041 1.00 32.97 596 ALA A N 1
ATOM 4435 C CA . ALA A 1 596 ? 5.994 13.354 -15.304 1.00 32.97 596 ALA A CA 1
ATOM 4436 C C . ALA A 1 596 ? 6.106 13.745 -16.767 1.00 32.97 596 ALA A C 1
ATOM 4438 O O . ALA A 1 596 ? 5.359 13.203 -17.593 1.00 32.97 596 ALA A O 1
ATOM 4439 N N . PRO A 1 597 ? 6.938 14.737 -17.110 1.00 36.44 597 PRO A N 1
ATOM 4440 C CA . PRO A 1 597 ? 7.185 15.006 -18.510 1.00 36.44 597 PRO A CA 1
ATOM 4441 C C . PRO A 1 597 ? 7.604 13.670 -19.125 1.00 36.44 597 PRO A C 1
ATOM 4443 O O . PRO A 1 597 ? 8.499 13.029 -18.579 1.00 36.44 597 PRO A O 1
ATOM 4446 N N . LEU A 1 598 ? 6.900 13.218 -20.176 1.00 42.28 598 LEU A N 1
ATOM 4447 C CA . LEU A 1 598 ? 7.195 11.980 -20.913 1.00 42.28 598 LEU A CA 1
ATOM 4448 C C . LEU A 1 598 ? 8.722 11.780 -20.973 1.00 42.28 598 LEU A C 1
ATOM 4450 O O . LEU A 1 598 ? 9.384 12.525 -21.698 1.00 42.28 598 LEU A O 1
ATOM 4454 N N . GLY A 1 599 ? 9.296 10.872 -20.174 1.00 37.94 599 GLY A N 1
ATOM 4455 C CA . GLY A 1 599 ? 10.759 10.770 -20.093 1.00 37.94 599 GLY A CA 1
ATOM 4456 C C . GLY A 1 599 ? 11.424 10.101 -18.883 1.00 37.94 599 GLY A C 1
ATOM 4457 O O . GLY A 1 599 ? 12.648 10.111 -18.859 1.00 37.94 599 GLY A O 1
ATOM 4458 N N . ALA A 1 600 ? 10.716 9.524 -17.903 1.00 54.12 600 ALA A N 1
ATOM 4459 C CA . ALA A 1 600 ? 11.361 8.968 -16.696 1.00 54.12 600 ALA A CA 1
ATOM 4460 C C . ALA A 1 600 ? 11.241 7.438 -16.516 1.00 54.12 600 ALA A C 1
ATOM 4462 O O . ALA A 1 600 ? 11.415 6.949 -15.403 1.00 54.12 600 ALA A O 1
ATOM 4463 N N . TYR A 1 601 ? 10.962 6.671 -17.577 1.00 73.00 601 TYR A N 1
ATOM 4464 C CA . TYR A 1 601 ? 11.096 5.209 -17.524 1.00 73.00 601 TYR A CA 1
ATOM 4465 C C . TYR A 1 601 ? 12.465 4.792 -18.074 1.00 73.00 601 TYR A C 1
ATOM 4467 O O . TYR A 1 601 ? 12.843 5.263 -19.152 1.00 73.00 601 TYR A O 1
ATOM 4475 N N . PRO A 1 602 ? 13.216 3.914 -17.385 1.00 80.94 602 PRO A N 1
ATOM 4476 C CA . PRO A 1 602 ? 14.455 3.381 -17.933 1.00 80.94 602 PRO A CA 1
ATOM 4477 C C . PRO A 1 602 ? 14.141 2.540 -19.176 1.00 80.94 602 PRO A C 1
ATOM 4479 O O . PRO A 1 602 ? 13.383 1.570 -19.119 1.00 80.94 602 PRO A O 1
ATOM 4482 N N . ALA A 1 603 ? 14.715 2.918 -20.317 1.00 89.00 603 ALA A N 1
ATOM 4483 C CA . ALA A 1 603 ? 14.617 2.140 -21.545 1.00 89.00 603 ALA A CA 1
ATOM 4484 C C . ALA A 1 603 ? 15.544 0.920 -21.445 1.00 89.00 603 ALA A C 1
ATOM 4486 O O . ALA A 1 603 ? 16.765 1.071 -21.449 1.00 89.00 603 ALA A O 1
ATOM 4487 N N . LEU A 1 604 ? 14.972 -0.284 -21.349 1.00 92.25 604 LEU A N 1
ATOM 4488 C CA . LEU A 1 604 ? 15.743 -1.530 -21.439 1.00 92.25 604 LEU A CA 1
ATOM 4489 C C . LEU A 1 604 ? 15.910 -1.989 -22.891 1.00 92.25 604 LEU A C 1
ATOM 4491 O O . LEU A 1 604 ? 16.845 -2.731 -23.200 1.00 92.25 604 LEU A O 1
ATOM 4495 N N . PHE A 1 605 ? 15.003 -1.561 -23.773 1.00 94.69 605 PHE A N 1
ATOM 4496 C CA . PHE A 1 605 ? 14.991 -1.890 -25.199 1.00 94.69 605 PHE A CA 1
ATOM 4497 C C . PHE A 1 605 ? 15.087 -0.625 -26.062 1.00 94.69 605 PHE A C 1
ATOM 4499 O O . PHE A 1 605 ? 14.957 0.493 -25.561 1.00 94.69 605 PHE A O 1
ATOM 4506 N N . THR A 1 606 ? 15.316 -0.792 -27.366 1.00 94.12 606 THR A N 1
ATOM 4507 C CA . THR A 1 606 ? 15.474 0.331 -28.308 1.00 94.12 606 THR A CA 1
ATOM 4508 C C . THR A 1 606 ? 14.512 0.170 -29.484 1.00 94.12 606 THR A C 1
ATOM 4510 O O . THR A 1 606 ? 14.710 -0.751 -30.264 1.00 94.12 606 THR A O 1
ATOM 4513 N N . PRO A 1 607 ? 13.479 1.007 -29.658 1.00 95.62 607 PRO A N 1
ATOM 4514 C CA . PRO A 1 607 ? 12.495 0.807 -30.723 1.00 95.62 607 PRO A CA 1
ATOM 4515 C C . PRO A 1 607 ? 13.059 1.132 -32.117 1.00 95.62 607 PRO A C 1
ATOM 4517 O O . PRO A 1 607 ? 13.705 2.163 -32.296 1.00 95.62 607 PRO A O 1
ATOM 4520 N N . ASP A 1 608 ? 12.750 0.301 -33.119 1.00 95.19 608 ASP A N 1
ATOM 4521 C CA . ASP A 1 608 ? 12.913 0.645 -34.540 1.00 95.19 608 ASP A CA 1
ATOM 4522 C C . ASP A 1 608 ? 11.644 1.345 -35.042 1.00 95.19 608 ASP A C 1
ATOM 4524 O O . ASP A 1 608 ? 10.705 0.730 -35.549 1.00 95.19 608 ASP A O 1
ATOM 4528 N N . ILE A 1 609 ? 11.595 2.657 -34.817 1.00 93.25 609 ILE A N 1
ATOM 4529 C CA . ILE A 1 609 ? 10.449 3.508 -35.173 1.00 93.25 609 ILE A CA 1
ATOM 4530 C C . ILE A 1 609 ? 10.355 3.721 -36.685 1.00 93.25 609 ILE A C 1
ATOM 4532 O O . ILE A 1 609 ? 9.263 3.928 -37.209 1.00 93.25 609 ILE A O 1
ATOM 4536 N N . ALA A 1 610 ? 11.489 3.687 -37.388 1.00 91.69 610 ALA A N 1
ATOM 4537 C CA . ALA A 1 610 ? 11.520 3.906 -38.827 1.00 91.69 610 ALA A CA 1
ATOM 4538 C C . ALA A 1 610 ? 10.926 2.713 -39.586 1.00 91.69 610 ALA A C 1
ATOM 4540 O O . ALA A 1 610 ? 10.300 2.908 -40.626 1.00 91.69 610 ALA A O 1
ATOM 4541 N N . ASN A 1 611 ? 11.094 1.497 -39.053 1.00 93.12 611 ASN A N 1
ATOM 4542 C CA . ASN A 1 611 ? 10.666 0.265 -39.707 1.00 93.12 611 ASN A CA 1
ATOM 4543 C C . ASN A 1 611 ? 9.914 -0.663 -38.732 1.00 93.12 611 ASN A C 1
ATOM 4545 O O . ASN A 1 611 ? 10.390 -1.762 -38.431 1.00 93.12 611 ASN A O 1
ATOM 4549 N N . PRO A 1 612 ? 8.728 -0.267 -38.222 1.00 92.56 612 PRO A N 1
ATOM 4550 C CA . PRO A 1 612 ? 7.919 -1.173 -37.420 1.00 92.56 612 PRO A CA 1
ATOM 4551 C C . PRO A 1 612 ? 7.465 -2.356 -38.282 1.00 92.56 612 PRO A C 1
ATOM 4553 O O . PRO A 1 612 ? 7.101 -2.191 -39.445 1.00 92.56 612 PRO A O 1
ATOM 4556 N N . VAL A 1 613 ? 7.426 -3.549 -37.688 1.00 93.38 613 VAL A N 1
ATOM 4557 C CA . VAL A 1 613 ? 7.006 -4.789 -38.358 1.00 93.38 613 VAL A CA 1
ATOM 4558 C C . VAL A 1 613 ? 5.598 -4.647 -38.935 1.00 93.38 613 VAL A C 1
ATOM 4560 O O . VAL A 1 613 ? 5.352 -5.011 -40.080 1.00 93.38 613 VAL A O 1
ATOM 4563 N N . GLN A 1 614 ? 4.671 -4.129 -38.126 1.00 93.12 614 GLN A N 1
ATOM 4564 C CA . GLN A 1 614 ? 3.293 -3.834 -38.511 1.00 93.12 614 GLN A CA 1
ATOM 4565 C C . GLN A 1 614 ? 2.635 -2.904 -37.486 1.00 93.12 614 GLN A C 1
ATOM 4567 O O . GLN A 1 614 ? 3.136 -2.742 -36.367 1.00 93.12 614 GLN A O 1
ATOM 4572 N N . THR A 1 615 ? 1.477 -2.351 -37.846 1.00 92.06 615 THR A N 1
ATOM 4573 C CA . THR A 1 615 ? 0.553 -1.720 -36.894 1.00 92.06 615 THR A CA 1
ATOM 4574 C C . THR A 1 615 ? -0.358 -2.782 -36.285 1.00 92.06 615 THR A C 1
ATOM 4576 O O . THR A 1 615 ? -0.973 -3.562 -37.010 1.00 92.06 615 THR A O 1
ATOM 4579 N N . LEU A 1 616 ? -0.443 -2.819 -34.957 1.00 88.69 616 LEU A N 1
ATOM 4580 C CA . LEU A 1 616 ? -1.276 -3.756 -34.219 1.00 88.69 616 LEU A CA 1
ATOM 4581 C C . LEU A 1 616 ? -2.752 -3.338 -34.283 1.00 88.69 616 LEU A C 1
ATOM 4583 O O . LEU A 1 616 ? -3.064 -2.167 -34.051 1.00 88.69 616 LEU A O 1
ATOM 4587 N N . PRO A 1 617 ? -3.666 -4.277 -34.571 1.00 80.25 617 PRO A N 1
ATOM 4588 C CA . PRO A 1 617 ? -5.095 -4.025 -34.472 1.00 80.25 617 PRO A CA 1
ATOM 4589 C C . PRO A 1 617 ? -5.516 -3.842 -33.005 1.00 80.25 617 PRO A C 1
ATOM 4591 O O . PRO A 1 617 ? -5.189 -4.660 -32.147 1.00 80.25 617 PRO A O 1
ATOM 4594 N N . ASN A 1 618 ? -6.258 -2.766 -32.728 1.00 80.31 618 ASN A N 1
ATOM 4595 C CA . ASN A 1 618 ? -6.714 -2.423 -31.380 1.00 80.31 618 ASN A CA 1
ATOM 4596 C C . ASN A 1 618 ? -7.629 -3.517 -30.794 1.00 80.31 618 ASN A C 1
ATOM 4598 O O . ASN A 1 618 ? -8.612 -3.897 -31.435 1.00 80.31 618 ASN A O 1
ATOM 4602 N N . GLY A 1 619 ? -7.315 -4.017 -29.595 1.00 71.94 619 GLY A N 1
ATOM 4603 C CA . GLY A 1 619 ? -8.106 -5.035 -28.887 1.00 71.94 619 GLY A CA 1
ATOM 4604 C C . GLY A 1 619 ? -8.156 -6.402 -29.582 1.00 71.94 619 GLY A C 1
ATOM 4605 O O . GLY A 1 619 ? -9.080 -7.190 -29.367 1.00 71.94 619 GLY A O 1
ATOM 4606 N N . GLN A 1 620 ? -7.199 -6.682 -30.469 1.00 79.44 620 GLN A N 1
ATOM 4607 C CA . GLN A 1 620 ? -7.066 -7.981 -31.120 1.00 79.44 620 GLN A CA 1
ATOM 4608 C C . GLN A 1 620 ? -5.773 -8.667 -30.693 1.00 79.44 620 GLN A C 1
ATOM 4610 O O . GLN A 1 620 ? -4.706 -8.056 -30.598 1.00 79.44 620 GLN A O 1
ATOM 4615 N N . ARG A 1 621 ? -5.886 -9.973 -30.445 1.00 81.94 621 ARG A N 1
ATOM 4616 C CA . ARG A 1 621 ? -4.744 -10.828 -30.138 1.00 81.94 621 ARG A CA 1
ATOM 4617 C C . ARG A 1 621 ? -3.847 -10.959 -31.367 1.00 81.94 621 ARG A C 1
ATOM 4619 O O . ARG A 1 621 ? -4.340 -11.194 -32.469 1.00 81.94 621 ARG A O 1
ATOM 4626 N N . PHE A 1 622 ? -2.541 -10.868 -31.159 1.00 86.12 622 PHE A N 1
ATOM 4627 C CA . PHE A 1 622 ? -1.523 -11.130 -32.167 1.00 86.12 622 PHE A CA 1
ATOM 4628 C C . PHE A 1 622 ? -0.433 -12.037 -31.593 1.00 86.12 622 PHE A C 1
ATOM 4630 O O . PHE A 1 622 ? -0.088 -11.950 -30.412 1.00 86.12 622 PHE A O 1
ATOM 4637 N N . ASP A 1 623 ? 0.101 -12.906 -32.448 1.00 89.44 623 ASP A N 1
ATOM 4638 C CA . ASP A 1 623 ? 1.122 -13.884 -32.089 1.00 89.44 623 ASP A CA 1
ATOM 4639 C C . ASP A 1 623 ? 2.470 -13.503 -32.711 1.00 89.44 623 ASP A C 1
ATOM 4641 O O . ASP A 1 623 ? 2.553 -13.030 -33.848 1.00 89.44 623 ASP A O 1
ATOM 4645 N N . VAL A 1 624 ? 3.542 -13.691 -31.945 1.00 90.00 624 VAL A N 1
ATOM 4646 C CA . VAL A 1 624 ? 4.905 -13.315 -32.309 1.00 90.00 624 VAL A CA 1
ATOM 4647 C C . VAL A 1 624 ? 5.858 -14.449 -31.981 1.00 90.00 624 VAL A C 1
ATOM 4649 O O . VAL A 1 624 ? 6.073 -14.772 -30.815 1.00 90.00 624 VAL A O 1
ATOM 4652 N N . ARG A 1 625 ? 6.527 -14.966 -33.011 1.00 93.81 625 ARG A N 1
ATOM 4653 C CA . ARG A 1 625 ? 7.716 -15.800 -32.848 1.00 93.81 625 ARG A CA 1
ATOM 4654 C C . ARG A 1 625 ? 8.956 -14.916 -32.738 1.00 93.81 625 ARG A C 1
ATOM 4656 O O . ARG A 1 625 ? 9.276 -14.222 -33.702 1.00 93.81 625 ARG A O 1
ATOM 4663 N N . ILE A 1 626 ? 9.649 -14.944 -31.601 1.00 95.50 626 ILE A N 1
ATOM 4664 C CA . ILE A 1 626 ? 10.838 -14.121 -31.324 1.00 95.50 626 ILE A CA 1
ATOM 4665 C C . ILE A 1 626 ? 12.041 -15.000 -30.949 1.00 95.50 626 ILE A C 1
ATOM 4667 O O . ILE A 1 626 ? 11.993 -15.774 -29.995 1.00 95.50 626 ILE A O 1
ATOM 4671 N N . GLY A 1 627 ? 13.122 -14.914 -31.722 1.00 95.44 627 GLY A N 1
ATOM 4672 C CA . GLY A 1 627 ? 14.385 -15.610 -31.476 1.00 95.44 627 GLY A CA 1
ATOM 4673 C C . GLY A 1 627 ? 15.165 -15.050 -30.284 1.00 95.44 627 GLY A C 1
ATOM 4674 O O . GLY A 1 627 ? 14.913 -13.940 -29.811 1.00 95.44 627 GLY A O 1
ATOM 4675 N N . ALA A 1 628 ? 16.156 -15.800 -29.797 1.00 93.88 628 ALA A N 1
ATOM 4676 C CA . ALA A 1 628 ? 17.030 -15.327 -28.726 1.00 93.88 628 ALA A CA 1
ATOM 4677 C C . ALA A 1 628 ? 17.773 -14.044 -29.136 1.00 93.88 628 ALA A C 1
ATOM 4679 O O . ALA A 1 628 ? 18.352 -13.966 -30.218 1.00 93.88 628 ALA A O 1
ATOM 4680 N N . ARG A 1 629 ? 17.750 -13.035 -28.255 1.00 92.44 629 ARG A N 1
ATOM 4681 C CA . ARG A 1 629 ? 18.265 -11.665 -28.452 1.00 92.44 629 ARG A CA 1
ATOM 4682 C C . ARG A 1 629 ? 17.645 -10.899 -29.623 1.00 92.44 629 ARG A C 1
ATOM 4684 O O . ARG A 1 629 ? 17.994 -9.734 -29.810 1.00 92.44 629 ARG A O 1
ATOM 4691 N N . GLU A 1 630 ? 16.738 -11.514 -30.378 1.00 96.38 630 GLU A N 1
ATOM 4692 C CA . GLU A 1 630 ? 15.979 -10.844 -31.422 1.00 96.38 630 GLU A CA 1
ATOM 4693 C C . GLU A 1 630 ? 15.086 -9.786 -30.779 1.00 96.38 630 GLU A C 1
ATOM 4695 O O . GLU A 1 630 ? 14.581 -9.956 -29.665 1.00 96.38 630 GLU A O 1
ATOM 4700 N N . GLN A 1 631 ? 14.891 -8.684 -31.490 1.00 96.50 631 GLN A N 1
ATOM 4701 C CA . GLN A 1 631 ? 14.007 -7.619 -31.073 1.00 96.50 631 GLN A CA 1
ATOM 4702 C C . GLN A 1 631 ? 13.118 -7.217 -32.245 1.00 96.50 631 GLN A C 1
ATOM 4704 O O . GLN A 1 631 ? 13.599 -7.059 -33.365 1.00 96.50 631 GLN A O 1
ATOM 4709 N N . ARG A 1 632 ? 11.827 -7.028 -31.981 1.00 97.12 632 ARG A N 1
ATOM 4710 C CA . ARG A 1 632 ? 10.841 -6.567 -32.962 1.00 97.12 632 ARG A CA 1
ATOM 4711 C C . ARG A 1 632 ? 10.066 -5.384 -32.418 1.00 97.12 632 ARG A C 1
ATOM 4713 O O . ARG A 1 632 ? 9.737 -5.345 -31.23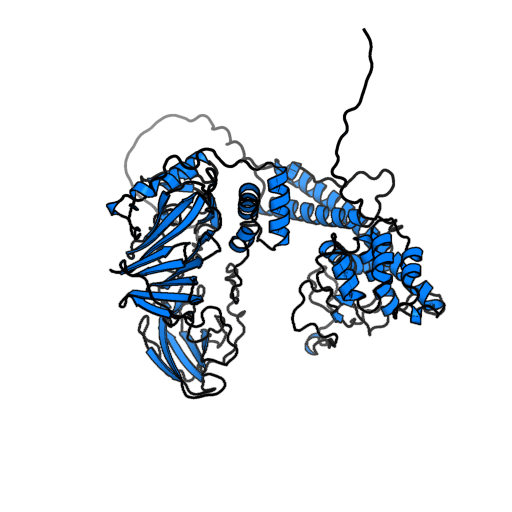3 1.00 97.12 632 ARG A O 1
ATOM 4720 N N . THR A 1 633 ? 9.770 -4.431 -33.291 1.00 97.56 633 THR A N 1
ATOM 4721 C CA . THR A 1 633 ? 9.006 -3.228 -32.959 1.00 97.56 633 THR A CA 1
ATOM 4722 C C . THR A 1 633 ? 7.678 -3.241 -33.698 1.00 97.56 633 THR A C 1
ATOM 4724 O O . THR A 1 633 ? 7.632 -3.461 -34.903 1.00 97.56 633 THR A O 1
ATOM 4727 N N . TYR A 1 634 ? 6.596 -3.006 -32.967 1.00 96.06 634 TYR A N 1
ATOM 4728 C CA . TYR A 1 634 ? 5.229 -2.978 -33.469 1.00 96.06 634 TYR A CA 1
ATOM 4729 C C . TYR A 1 634 ? 4.619 -1.616 -33.180 1.00 96.06 634 TYR A C 1
ATOM 4731 O O . TYR A 1 634 ? 4.807 -1.084 -32.089 1.00 96.06 634 TYR A O 1
ATOM 4739 N N . ARG A 1 635 ? 3.879 -1.055 -34.132 1.00 94.62 635 ARG A N 1
ATOM 4740 C CA . ARG A 1 635 ? 3.198 0.229 -33.957 1.00 94.62 635 ARG A CA 1
ATOM 4741 C C . ARG A 1 635 ? 1.818 0.014 -33.337 1.00 94.62 635 ARG A C 1
ATOM 4743 O O . ARG A 1 635 ? 1.112 -0.912 -33.715 1.00 94.62 635 ARG A O 1
ATOM 4750 N N . ILE A 1 636 ? 1.411 0.884 -32.426 1.00 90.88 636 ILE A N 1
ATOM 4751 C CA . ILE A 1 636 ? 0.055 0.985 -31.888 1.00 90.88 636 ILE A CA 1
ATOM 4752 C C . ILE A 1 636 ? -0.482 2.353 -32.310 1.00 90.88 636 ILE A C 1
ATOM 4754 O O . ILE A 1 636 ? 0.103 3.381 -31.967 1.00 90.88 636 ILE A O 1
ATOM 4758 N N . ASP A 1 637 ? -1.564 2.352 -33.090 1.00 87.06 637 ASP A N 1
ATOM 4759 C CA . ASP A 1 637 ? -2.268 3.567 -33.507 1.00 87.06 637 ASP A CA 1
ATOM 4760 C C . ASP A 1 637 ? -3.226 3.996 -32.391 1.00 87.06 637 ASP A C 1
ATOM 4762 O O . ASP A 1 637 ? -4.298 3.414 -32.216 1.00 87.06 637 ASP A O 1
ATOM 4766 N N . ALA A 1 638 ? -2.819 5.011 -31.633 1.00 82.38 638 ALA A N 1
ATOM 4767 C CA . ALA A 1 638 ? -3.582 5.572 -30.528 1.00 82.38 638 ALA A CA 1
ATOM 4768 C C . ALA A 1 638 ? -4.213 6.927 -30.912 1.00 82.38 638 ALA A C 1
ATOM 4770 O O . ALA A 1 638 ? -4.462 7.770 -30.056 1.00 82.38 638 ALA A O 1
ATOM 4771 N N . SER A 1 639 ? -4.439 7.168 -32.210 1.00 77.00 639 SER A N 1
ATOM 4772 C CA . SER A 1 639 ? -5.060 8.400 -32.731 1.00 77.00 639 SER A CA 1
ATOM 4773 C C . SER A 1 639 ? -6.590 8.338 -32.835 1.00 77.00 639 SER A C 1
ATOM 4775 O O . SER A 1 639 ? -7.223 9.298 -33.263 1.00 77.00 639 SER A O 1
ATOM 4777 N N . ARG A 1 640 ? -7.198 7.200 -32.478 1.00 62.38 640 ARG A N 1
ATOM 4778 C CA . ARG A 1 640 ? -8.627 6.919 -32.706 1.00 62.38 640 ARG A CA 1
ATOM 4779 C C . ARG A 1 640 ? -9.509 7.012 -31.452 1.00 62.38 640 ARG A C 1
ATOM 4781 O O . ARG A 1 640 ? -10.696 6.719 -31.560 1.00 62.38 640 ARG A O 1
ATOM 4788 N N . GLY A 1 641 ? -8.942 7.364 -30.295 1.00 54.94 641 GLY A N 1
ATOM 4789 C CA . GLY A 1 641 ? -9.656 7.492 -29.017 1.00 54.94 641 GLY A CA 1
ATOM 4790 C C . GLY A 1 641 ? -9.870 8.953 -28.613 1.00 54.94 641 GLY A C 1
ATOM 4791 O O . GLY A 1 641 ? -9.045 9.807 -28.938 1.00 54.94 641 GLY A O 1
ATOM 4792 N N . ASP A 1 642 ? -10.963 9.239 -27.901 1.00 54.12 642 ASP A N 1
ATOM 4793 C CA . ASP A 1 642 ? -11.160 10.544 -27.262 1.00 54.12 642 ASP A CA 1
ATOM 4794 C C . ASP A 1 642 ? -10.111 10.707 -26.143 1.00 54.12 642 ASP A C 1
ATOM 4796 O O . ASP A 1 642 ? -10.020 9.845 -25.270 1.00 54.12 642 ASP A O 1
ATOM 4800 N N . PRO A 1 643 ? -9.300 11.780 -26.122 1.00 54.16 643 PRO A N 1
ATOM 4801 C CA . PRO A 1 643 ? -8.267 11.943 -25.107 1.00 54.16 643 PRO A CA 1
ATOM 4802 C C . PRO A 1 643 ? -8.867 12.053 -23.693 1.00 54.16 643 PRO A C 1
ATOM 4804 O O . PRO A 1 643 ? -9.871 12.749 -23.504 1.00 54.16 643 PRO A O 1
ATOM 4807 N N . PRO A 1 644 ? -8.215 11.475 -22.665 1.00 52.22 644 PRO A N 1
ATOM 4808 C CA . PRO A 1 644 ? -6.892 10.828 -22.676 1.00 52.22 644 PRO A CA 1
ATOM 4809 C C . PRO A 1 644 ? -6.880 9.407 -23.263 1.00 52.22 644 PRO A C 1
ATOM 4811 O O . PRO A 1 644 ? -7.816 8.652 -23.042 1.00 52.22 644 PRO A O 1
ATOM 4814 N N . VAL A 1 645 ? -5.777 9.041 -23.935 1.00 60.84 645 VAL A N 1
ATOM 4815 C CA . VAL A 1 645 ? -5.597 7.717 -24.553 1.00 60.84 645 VAL A CA 1
ATOM 4816 C C . VAL A 1 645 ? -4.803 6.784 -23.629 1.00 60.84 645 VAL A C 1
ATOM 4818 O O . VAL A 1 645 ? -3.825 7.208 -23.004 1.00 60.84 645 VAL A O 1
ATOM 4821 N N . PHE A 1 646 ? -5.193 5.510 -23.554 1.00 64.19 646 PHE A N 1
ATOM 4822 C CA . PHE A 1 646 ? -4.618 4.488 -22.670 1.00 64.19 646 PHE A CA 1
ATOM 4823 C C . PHE A 1 646 ? -4.047 3.302 -23.416 1.00 64.19 646 PHE A C 1
ATOM 4825 O O . PHE A 1 646 ? -4.771 2.646 -24.159 1.00 64.19 646 PHE A O 1
ATOM 4832 N N . LEU A 1 647 ? -2.784 2.965 -23.137 1.00 72.94 647 LEU A N 1
ATOM 4833 C CA . LEU A 1 647 ? -2.123 1.812 -23.735 1.00 72.94 647 LEU A CA 1
ATOM 4834 C C . LEU A 1 647 ? -2.046 0.641 -22.760 1.00 72.94 647 LEU A C 1
ATOM 4836 O O . LEU A 1 647 ? -1.396 0.723 -21.715 1.00 72.94 647 LEU A O 1
ATOM 4840 N N . ASN A 1 648 ? -2.659 -0.478 -23.139 1.00 74.62 648 ASN A N 1
ATOM 4841 C CA . ASN A 1 648 ? -2.568 -1.732 -22.395 1.00 74.62 648 ASN A CA 1
ATOM 4842 C C . ASN A 1 648 ? -2.007 -2.828 -23.290 1.00 74.62 648 ASN A C 1
ATOM 4844 O O . ASN A 1 648 ? -2.339 -2.891 -24.470 1.00 74.62 648 ASN A O 1
ATOM 4848 N N . VAL A 1 649 ? -1.189 -3.708 -22.724 1.00 80.88 649 VAL A N 1
ATOM 4849 C CA . VAL A 1 649 ? -0.701 -4.914 -23.392 1.00 80.88 649 VAL A CA 1
ATOM 4850 C C . VAL A 1 649 ? -0.972 -6.098 -22.472 1.00 80.88 649 VAL A C 1
ATOM 4852 O O . VAL A 1 649 ? -0.396 -6.200 -21.390 1.00 80.88 649 VAL A O 1
ATOM 4855 N N . ILE A 1 650 ? -1.886 -6.967 -22.896 1.00 78.44 650 ILE A N 1
ATOM 4856 C CA . ILE A 1 650 ? -2.365 -8.116 -22.127 1.00 78.44 650 ILE A CA 1
ATOM 4857 C C . ILE A 1 650 ? -1.763 -9.385 -22.724 1.00 78.44 650 ILE A C 1
ATOM 4859 O O . ILE A 1 650 ? -1.942 -9.674 -23.905 1.00 78.44 650 ILE A O 1
ATOM 4863 N N . SER A 1 651 ? -1.057 -10.151 -21.900 1.00 79.00 651 SER A N 1
ATOM 4864 C CA . SER A 1 651 ? -0.451 -11.433 -22.266 1.00 79.00 651 SER A CA 1
ATOM 4865 C C . SER A 1 651 ? -1.380 -12.622 -22.043 1.00 79.00 651 SER A C 1
ATOM 4867 O O . SER A 1 651 ? -1.233 -13.659 -22.690 1.00 79.00 651 SER A O 1
ATOM 4869 N N . ASN A 1 652 ? -2.323 -12.500 -21.100 1.00 71.00 652 ASN A N 1
ATOM 4870 C CA . ASN A 1 652 ? -3.107 -13.620 -20.568 1.00 71.00 652 ASN A CA 1
ATOM 4871 C C . ASN A 1 652 ? -2.238 -14.788 -20.065 1.00 71.00 652 ASN A C 1
ATOM 4873 O O . ASN A 1 652 ? -2.736 -15.903 -19.930 1.00 71.00 652 ASN A O 1
ATOM 4877 N N . ASN A 1 653 ? -0.950 -14.568 -19.803 1.00 74.81 653 ASN A N 1
ATOM 4878 C CA . ASN A 1 653 ? -0.046 -15.527 -19.189 1.00 74.81 653 ASN A CA 1
ATOM 4879 C C . ASN A 1 653 ? 0.455 -14.896 -17.900 1.00 74.81 653 ASN A C 1
ATOM 4881 O O . ASN A 1 653 ? 1.078 -13.849 -17.947 1.00 74.81 653 ASN A O 1
ATOM 4885 N N . LEU A 1 654 ? 0.183 -15.518 -16.757 1.00 70.94 654 LEU A N 1
ATOM 4886 C CA . LEU A 1 654 ? 0.509 -14.948 -15.449 1.00 70.94 654 LEU A CA 1
ATOM 4887 C C . LEU A 1 654 ? 1.652 -15.676 -14.749 1.00 70.94 654 LEU A C 1
ATOM 4889 O O . LEU A 1 654 ? 1.889 -15.480 -13.562 1.00 70.94 654 LEU A O 1
ATOM 4893 N N . SER A 1 655 ? 2.401 -16.508 -15.466 1.00 73.81 655 SER A N 1
ATOM 4894 C CA . SER A 1 655 ? 3.417 -17.353 -14.834 1.00 73.81 655 SER A CA 1
ATOM 4895 C C . SER A 1 655 ? 4.530 -16.590 -14.120 1.00 73.81 655 SER A C 1
ATOM 4897 O O . SER A 1 655 ? 5.182 -17.176 -13.259 1.00 73.81 655 SER A O 1
ATOM 4899 N N . CYS A 1 656 ? 4.714 -15.298 -14.407 1.00 68.38 656 CYS A N 1
ATOM 4900 C CA . CYS A 1 656 ? 5.826 -14.515 -13.882 1.00 68.38 656 CYS A CA 1
ATOM 4901 C C . CYS A 1 656 ? 5.461 -13.065 -13.517 1.00 68.38 656 CYS A C 1
ATOM 4903 O O . CYS A 1 656 ? 6.310 -12.182 -13.567 1.00 68.38 656 CYS A O 1
ATOM 4905 N N . VAL A 1 657 ? 4.214 -12.793 -13.116 1.00 64.25 657 VAL A N 1
ATOM 4906 C CA . VAL A 1 657 ? 3.742 -11.423 -12.792 1.00 64.25 657 VAL A CA 1
ATOM 4907 C C . VAL A 1 657 ? 4.616 -10.699 -11.752 1.00 64.25 657 VAL A C 1
ATOM 4909 O O . VAL A 1 657 ? 4.689 -9.470 -11.757 1.00 64.25 657 VAL A O 1
ATOM 4912 N N . ALA A 1 658 ? 5.285 -11.446 -10.868 1.00 57.84 658 ALA A N 1
ATOM 4913 C CA . ALA A 1 658 ? 6.177 -10.913 -9.838 1.00 57.84 658 ALA A CA 1
ATOM 4914 C C . ALA A 1 658 ? 7.668 -10.899 -10.233 1.00 57.84 658 ALA A C 1
ATOM 4916 O O . ALA A 1 658 ? 8.498 -10.523 -9.414 1.00 57.84 658 ALA A O 1
ATOM 4917 N N . GLU A 1 659 ? 8.024 -11.332 -11.442 1.00 71.81 659 GLU A N 1
ATOM 4918 C CA . GLU A 1 659 ? 9.414 -11.372 -11.898 1.00 71.81 659 GLU A CA 1
ATOM 4919 C C . GLU A 1 659 ? 9.816 -10.052 -12.574 1.00 71.81 659 GLU A C 1
ATOM 4921 O O . GLU A 1 659 ? 9.024 -9.408 -13.272 1.00 71.81 659 GLU A O 1
ATOM 4926 N N . GLU A 1 660 ? 11.071 -9.655 -12.377 1.00 78.06 660 GLU A N 1
ATOM 4927 C CA . GLU A 1 660 ? 11.691 -8.550 -13.107 1.00 78.06 660 GLU A CA 1
ATOM 4928 C C . GLU A 1 660 ? 12.306 -9.044 -14.422 1.00 78.06 660 GLU A C 1
ATOM 4930 O O . GLU A 1 660 ? 12.556 -10.233 -14.618 1.00 78.06 660 GLU A O 1
ATOM 4935 N N . VAL A 1 661 ? 12.549 -8.122 -15.354 1.00 84.62 661 VAL A N 1
ATOM 4936 C CA . VAL A 1 661 ? 13.197 -8.459 -16.624 1.00 84.62 661 VAL A CA 1
ATOM 4937 C C . VAL A 1 661 ? 14.702 -8.608 -16.403 1.00 84.62 661 VAL A C 1
ATOM 4939 O O . VAL A 1 661 ? 15.422 -7.619 -16.320 1.00 84.62 661 VAL A O 1
ATOM 4942 N N . ASP A 1 662 ? 15.178 -9.850 -16.369 1.00 86.81 662 ASP A N 1
ATOM 4943 C CA . ASP A 1 662 ? 16.600 -10.214 -16.244 1.00 86.81 662 ASP A CA 1
ATOM 4944 C C . ASP A 1 662 ? 17.206 -10.766 -17.556 1.00 86.81 662 ASP A C 1
ATOM 4946 O O . ASP A 1 662 ? 18.399 -11.065 -17.647 1.00 86.81 662 ASP A O 1
ATOM 4950 N N . GLY A 1 663 ? 16.377 -10.895 -18.598 1.00 87.56 663 GLY A N 1
ATOM 4951 C CA . GLY A 1 663 ? 16.747 -11.442 -19.902 1.00 87.56 663 GLY A CA 1
ATOM 4952 C C . GLY A 1 663 ? 16.753 -12.972 -19.980 1.00 87.56 663 GLY A C 1
ATOM 4953 O O . GLY A 1 663 ? 17.143 -13.514 -21.012 1.00 87.56 663 GLY A O 1
ATOM 4954 N N . SER A 1 664 ? 16.305 -13.686 -18.945 1.00 88.19 664 SER A N 1
ATOM 4955 C CA . SER A 1 664 ? 16.096 -15.141 -18.993 1.00 88.19 664 SER A CA 1
ATOM 4956 C C . SER A 1 664 ? 14.869 -15.542 -19.823 1.00 88.19 664 SER A C 1
ATOM 4958 O O . SER A 1 664 ? 14.817 -16.646 -20.363 1.00 88.19 664 SER A O 1
ATOM 4960 N N . LYS A 1 665 ? 13.895 -14.635 -19.963 1.00 89.00 665 LYS A N 1
ATOM 4961 C CA . LYS A 1 665 ? 12.639 -14.822 -20.702 1.00 89.00 665 LYS A CA 1
ATOM 4962 C C . LYS A 1 665 ? 12.430 -13.691 -21.714 1.00 89.00 665 LYS A C 1
ATOM 4964 O O . LYS A 1 665 ? 12.984 -12.603 -21.532 1.00 89.00 665 LYS A O 1
ATOM 4969 N N . PRO A 1 666 ? 11.609 -13.905 -22.758 1.00 93.88 666 PRO A N 1
ATOM 4970 C CA . PRO A 1 666 ? 11.168 -12.818 -23.618 1.00 93.88 666 PRO A CA 1
ATOM 4971 C C . PRO A 1 666 ? 10.399 -11.768 -22.816 1.00 93.88 666 PRO A C 1
ATOM 4973 O O . PRO A 1 666 ? 9.616 -12.103 -21.921 1.00 93.88 666 PRO A O 1
ATOM 4976 N N . ALA A 1 667 ? 10.588 -10.504 -23.165 1.00 94.69 667 ALA A N 1
ATOM 4977 C CA . ALA A 1 667 ? 10.017 -9.357 -22.473 1.00 94.69 667 ALA A CA 1
ATOM 4978 C C . ALA A 1 667 ? 9.606 -8.270 -23.468 1.00 94.69 667 ALA A C 1
ATOM 4980 O O . ALA A 1 667 ? 9.996 -8.299 -24.634 1.00 94.69 667 ALA A O 1
ATOM 4981 N N . TYR A 1 668 ? 8.811 -7.307 -23.015 1.00 94.94 668 TYR A N 1
ATOM 4982 C CA . TYR A 1 668 ? 8.331 -6.218 -23.850 1.00 94.94 668 TYR A CA 1
ATOM 4983 C C . TYR A 1 668 ? 8.228 -4.885 -23.095 1.00 94.94 668 TYR A C 1
ATOM 4985 O O . TYR A 1 668 ? 8.164 -4.855 -21.865 1.00 94.94 668 TYR A O 1
ATOM 4993 N N . GLN A 1 669 ? 8.281 -3.773 -23.830 1.00 94.44 669 GLN A N 1
ATOM 4994 C CA . GLN A 1 669 ? 8.243 -2.405 -23.295 1.00 94.44 669 GLN A CA 1
ATOM 4995 C C . GLN A 1 669 ? 7.597 -1.449 -24.312 1.00 94.44 669 GLN A C 1
ATOM 4997 O O . GLN A 1 669 ? 7.742 -1.647 -25.520 1.00 94.44 669 GLN A O 1
ATOM 5002 N N . LEU A 1 670 ? 6.894 -0.418 -23.831 1.00 93.31 670 LEU A N 1
ATOM 5003 C CA . LEU A 1 670 ? 6.244 0.596 -24.666 1.00 93.31 670 LEU A CA 1
ATOM 5004 C C . LEU A 1 670 ? 7.073 1.880 -24.784 1.00 93.31 670 LEU A C 1
ATOM 5006 O O . LEU A 1 670 ? 7.681 2.342 -23.813 1.00 93.31 670 LEU A O 1
ATOM 5010 N N . PHE A 1 671 ? 7.025 2.486 -25.970 1.00 93.75 671 PHE A N 1
ATOM 5011 C CA . PHE A 1 671 ? 7.742 3.703 -26.343 1.00 93.75 671 PHE A CA 1
ATOM 5012 C C . PHE A 1 671 ? 6.827 4.691 -27.071 1.00 93.75 671 PHE A C 1
ATOM 5014 O O . PHE A 1 671 ? 5.895 4.291 -27.768 1.00 93.75 671 PHE A O 1
ATOM 5021 N N . ASP A 1 672 ? 7.109 5.985 -26.931 1.00 92.06 672 ASP A N 1
ATOM 5022 C CA . ASP A 1 672 ? 6.475 7.030 -27.740 1.00 92.06 672 ASP A CA 1
ATOM 5023 C C . ASP A 1 672 ? 7.127 7.167 -29.131 1.00 92.06 672 ASP A C 1
ATOM 5025 O O . ASP A 1 672 ? 8.181 6.589 -29.409 1.00 92.06 672 ASP A O 1
ATOM 5029 N N . ALA A 1 673 ? 6.535 7.984 -30.008 1.00 90.44 673 ALA A N 1
ATOM 5030 C CA . ALA A 1 673 ? 7.072 8.277 -31.343 1.00 90.44 673 ALA A CA 1
ATOM 5031 C C . ALA A 1 673 ? 8.457 8.957 -31.367 1.00 90.44 673 ALA A C 1
ATOM 5033 O O . ALA A 1 673 ? 9.027 9.144 -32.439 1.00 90.44 673 ALA A O 1
ATOM 5034 N N . ARG A 1 674 ? 9.015 9.337 -30.209 1.00 89.81 674 ARG A N 1
ATOM 5035 C CA . ARG A 1 674 ? 10.381 9.871 -30.075 1.00 89.81 674 ARG A CA 1
ATOM 5036 C C . ARG A 1 674 ? 11.363 8.823 -29.545 1.00 89.81 674 ARG A C 1
ATOM 5038 O O . ARG A 1 674 ? 12.510 9.164 -29.271 1.00 89.81 674 ARG A O 1
ATOM 5045 N N . GLY A 1 675 ? 10.924 7.579 -29.362 1.00 89.19 675 GLY A N 1
ATOM 5046 C CA . GLY A 1 675 ? 11.744 6.486 -28.846 1.00 89.19 675 GLY A CA 1
ATOM 5047 C C . GLY A 1 675 ? 11.977 6.540 -27.342 1.00 89.19 675 GLY A C 1
ATOM 5048 O O . GLY A 1 675 ? 12.875 5.866 -26.843 1.00 89.19 675 GLY A O 1
ATOM 5049 N N . ARG A 1 676 ? 11.187 7.321 -26.597 1.00 90.25 676 ARG A N 1
ATOM 5050 C CA . ARG A 1 676 ? 11.286 7.384 -25.135 1.00 90.25 676 ARG A CA 1
ATOM 5051 C C . ARG A 1 676 ? 10.397 6.315 -24.522 1.00 90.25 676 ARG A C 1
ATOM 5053 O O . ARG A 1 676 ? 9.231 6.202 -24.895 1.00 90.25 676 ARG A O 1
ATOM 5060 N N . ALA A 1 677 ? 10.934 5.560 -23.568 1.00 89.38 677 ALA A N 1
ATOM 5061 C CA . ALA A 1 677 ? 10.152 4.574 -22.836 1.00 89.38 677 ALA A CA 1
ATOM 5062 C C . ALA A 1 677 ? 9.041 5.263 -22.026 1.00 89.38 677 ALA A C 1
ATOM 5064 O O . ALA A 1 677 ? 9.276 6.261 -21.339 1.00 89.38 677 ALA A O 1
ATOM 5065 N N . ILE A 1 678 ? 7.834 4.706 -22.104 1.00 85.94 678 ILE A N 1
ATOM 5066 C CA . ILE A 1 678 ? 6.640 5.170 -21.375 1.00 85.94 678 ILE A CA 1
ATOM 5067 C C . ILE A 1 678 ? 6.105 4.114 -20.396 1.00 85.94 678 ILE A C 1
ATOM 5069 O O . ILE A 1 678 ? 5.057 4.300 -19.781 1.00 85.94 678 ILE A O 1
ATOM 5073 N N . SER A 1 679 ? 6.828 3.004 -20.252 1.00 83.06 679 SER A N 1
ATOM 5074 C CA . SER A 1 679 ? 6.535 1.930 -19.310 1.00 83.06 679 SER A CA 1
ATOM 5075 C C . SER A 1 679 ? 7.827 1.310 -18.786 1.00 83.06 679 SER A C 1
ATOM 5077 O O . SER A 1 679 ? 8.876 1.398 -19.425 1.00 83.06 679 SER A O 1
ATOM 5079 N N . ASN A 1 680 ? 7.747 0.592 -17.666 1.00 84.12 680 ASN A N 1
ATOM 5080 C CA . ASN A 1 680 ? 8.770 -0.403 -17.336 1.00 84.12 680 ASN A CA 1
ATOM 5081 C C . ASN A 1 680 ? 8.668 -1.589 -18.303 1.00 84.12 680 ASN A C 1
ATOM 5083 O O . ASN A 1 680 ? 7.594 -1.846 -18.857 1.00 84.12 680 ASN A O 1
ATOM 5087 N N . ALA A 1 681 ? 9.770 -2.305 -18.514 1.00 88.50 681 ALA A N 1
ATOM 5088 C CA . ALA A 1 681 ? 9.722 -3.558 -19.251 1.00 88.50 681 ALA A CA 1
ATOM 5089 C C . ALA A 1 681 ? 9.031 -4.640 -18.410 1.00 88.50 681 ALA A C 1
ATOM 5091 O O . ALA A 1 681 ? 9.181 -4.679 -17.184 1.00 88.50 681 ALA A O 1
ATOM 5092 N N . LYS A 1 682 ? 8.290 -5.529 -19.070 1.00 88.00 682 LYS A N 1
ATOM 5093 C CA . LYS A 1 682 ? 7.630 -6.676 -18.446 1.00 88.00 682 LYS A CA 1
ATOM 5094 C C . LYS A 1 682 ? 8.001 -7.963 -19.169 1.00 88.00 682 LYS A C 1
ATOM 5096 O O . LYS A 1 682 ? 8.074 -7.953 -20.398 1.00 88.00 682 LYS A O 1
ATOM 5101 N N . PRO A 1 683 ? 8.236 -9.074 -18.454 1.00 89.38 683 PRO A N 1
ATOM 5102 C CA . PRO A 1 683 ? 8.293 -10.370 -19.106 1.00 89.38 683 PRO A CA 1
ATOM 5103 C C . PRO A 1 683 ? 6.976 -10.648 -19.848 1.00 89.38 683 PRO A C 1
ATOM 5105 O O . PRO A 1 683 ? 5.910 -10.195 -19.441 1.00 89.38 683 PRO A O 1
ATOM 5108 N N . THR A 1 684 ? 7.035 -11.443 -20.910 1.00 88.81 684 THR A N 1
ATOM 5109 C CA . THR A 1 684 ? 5.868 -11.815 -21.740 1.00 88.81 684 THR A CA 1
ATOM 5110 C C . THR A 1 684 ? 4.813 -12.663 -21.023 1.00 88.81 684 THR A C 1
ATOM 5112 O O . THR A 1 684 ? 3.746 -12.900 -21.574 1.00 88.81 684 THR A O 1
ATOM 5115 N N . CYS A 1 685 ? 5.089 -13.088 -19.789 1.00 80.12 685 CYS A N 1
ATOM 5116 C CA . CYS A 1 685 ? 4.162 -13.750 -18.870 1.00 80.12 685 CYS A CA 1
ATOM 5117 C C . CYS A 1 685 ? 3.680 -12.830 -17.730 1.00 80.12 685 CYS A C 1
ATOM 5119 O O . CYS A 1 685 ? 3.433 -13.275 -16.600 1.00 80.12 685 CYS A O 1
ATOM 5121 N N . ALA A 1 686 ? 3.593 -11.536 -18.029 1.00 76.25 686 ALA A N 1
ATOM 5122 C CA . ALA A 1 686 ? 2.973 -10.514 -17.209 1.00 76.25 686 ALA A CA 1
ATOM 5123 C C . ALA A 1 686 ? 2.272 -9.497 -18.118 1.00 76.25 686 ALA A C 1
ATOM 5125 O O . ALA A 1 686 ? 2.679 -9.307 -19.266 1.00 76.25 686 ALA A O 1
ATOM 5126 N N . ASP A 1 687 ? 1.255 -8.818 -17.593 1.00 78.81 687 ASP A N 1
ATOM 5127 C CA . ASP A 1 687 ? 0.550 -7.740 -18.294 1.00 78.81 687 ASP A CA 1
ATOM 5128 C C . ASP A 1 687 ? 1.196 -6.372 -18.012 1.00 78.81 687 ASP A C 1
ATOM 5130 O O . ASP A 1 687 ? 1.875 -6.170 -16.995 1.00 78.81 687 ASP A O 1
ATOM 5134 N N . LEU A 1 688 ? 0.976 -5.418 -18.916 1.00 78.38 688 LEU A N 1
ATOM 5135 C CA . LEU A 1 688 ? 1.530 -4.069 -18.860 1.00 78.38 688 LEU A CA 1
ATOM 5136 C C . LEU A 1 688 ? 0.434 -3.035 -19.102 1.00 78.38 688 LEU A C 1
ATOM 5138 O O . LEU A 1 688 ? -0.311 -3.107 -20.077 1.00 78.38 688 LEU A O 1
ATOM 5142 N N . PHE A 1 689 ? 0.402 -2.025 -18.238 1.00 69.25 689 PHE A N 1
ATOM 5143 C CA . PHE A 1 689 ? -0.563 -0.930 -18.282 1.00 69.25 689 PHE A CA 1
ATOM 5144 C C . PHE A 1 689 ? 0.188 0.406 -18.196 1.00 69.25 689 PHE A C 1
ATOM 5146 O O . PHE A 1 689 ? 1.112 0.530 -17.383 1.00 69.25 689 PHE A O 1
ATOM 5153 N N . THR A 1 690 ? -0.172 1.397 -19.018 1.00 63.03 690 THR A N 1
ATOM 5154 C CA . THR A 1 690 ? 0.405 2.756 -18.953 1.00 63.03 690 THR A CA 1
ATOM 5155 C C . THR A 1 690 ? -0.492 3.743 -18.203 1.00 63.03 690 THR A C 1
ATOM 5157 O O . THR A 1 690 ? -1.670 3.492 -17.960 1.00 63.03 690 THR A O 1
ATOM 5160 N N . GLY A 1 691 ? 0.070 4.909 -17.859 1.00 56.44 691 GLY A N 1
ATOM 5161 C CA . GLY A 1 691 ? -0.710 6.098 -17.489 1.00 56.44 691 GLY A CA 1
ATOM 5162 C C . GLY A 1 691 ? -1.372 6.773 -18.702 1.00 56.44 691 GLY A C 1
ATOM 5163 O O . GLY A 1 691 ? -1.433 6.179 -19.777 1.00 56.44 691 GLY A O 1
ATOM 5164 N N . ASP A 1 692 ? -1.838 8.022 -18.526 1.00 61.62 692 ASP A N 1
ATOM 5165 C CA . ASP A 1 692 ? -2.374 8.838 -19.635 1.00 61.62 692 ASP A CA 1
ATOM 5166 C C . ASP A 1 692 ? -1.277 9.043 -20.671 1.00 61.62 692 ASP A C 1
ATOM 5168 O O . ASP A 1 692 ? -0.187 9.526 -20.340 1.00 61.62 692 ASP A O 1
ATOM 5172 N N . VAL A 1 693 ? -1.585 8.745 -21.925 1.00 70.31 693 VAL A N 1
ATOM 5173 C CA . VAL A 1 693 ? -0.741 9.131 -23.043 1.00 70.31 693 VAL A CA 1
ATOM 5174 C C . VAL A 1 693 ? -1.519 10.058 -23.976 1.00 70.31 693 VAL A C 1
ATOM 5176 O O . VAL A 1 693 ? -2.750 10.121 -23.960 1.00 70.31 693 VAL A O 1
ATOM 5179 N N . LYS A 1 694 ? -0.793 10.869 -24.746 1.00 78.69 694 LYS A N 1
ATOM 5180 C CA . LYS A 1 694 ? -1.423 11.737 -25.749 1.00 78.69 694 LYS A CA 1
ATOM 5181 C C . LYS A 1 694 ? -1.901 10.889 -26.923 1.00 78.69 694 LYS A C 1
ATOM 5183 O O . LYS A 1 694 ? -1.345 9.821 -27.162 1.00 78.69 694 LYS A O 1
ATOM 5188 N N . GLU A 1 695 ? -2.857 11.384 -27.693 1.00 82.94 695 GLU A N 1
ATOM 5189 C CA . GLU A 1 695 ? -3.123 10.805 -29.010 1.00 82.94 695 GLU A CA 1
ATOM 5190 C C . GLU A 1 695 ? -1.833 10.756 -29.850 1.00 82.94 695 GLU A C 1
ATOM 5192 O O . GLU A 1 695 ? -0.969 11.638 -29.751 1.00 82.94 695 GLU A O 1
ATOM 5197 N N . GLY A 1 696 ? -1.680 9.701 -30.646 1.00 87.44 696 GLY A N 1
ATOM 5198 C CA . GLY A 1 696 ? -0.537 9.543 -31.540 1.00 87.44 696 GLY A CA 1
ATOM 5199 C C . GLY A 1 696 ? -0.064 8.105 -31.688 1.00 87.44 696 GLY A C 1
ATOM 5200 O O . GLY A 1 696 ? -0.729 7.158 -31.272 1.00 87.44 696 GLY A O 1
ATOM 5201 N N . ASP A 1 697 ? 1.106 7.957 -32.303 1.00 91.12 697 ASP A N 1
ATOM 5202 C CA . ASP A 1 697 ? 1.732 6.658 -32.522 1.00 91.12 697 ASP A CA 1
ATOM 5203 C C . ASP A 1 697 ? 2.602 6.240 -31.338 1.00 91.12 697 ASP A C 1
ATOM 5205 O O . ASP A 1 697 ? 3.437 7.004 -30.838 1.00 91.12 697 ASP A O 1
ATOM 5209 N N . TYR A 1 698 ? 2.446 4.977 -30.956 1.00 93.12 698 TYR A N 1
ATOM 5210 C CA . TYR A 1 698 ? 3.245 4.323 -29.931 1.00 93.12 698 TYR A CA 1
ATOM 5211 C C . TYR A 1 698 ? 3.847 3.036 -30.456 1.00 93.12 698 TYR A C 1
ATOM 5213 O O . TYR A 1 698 ? 3.413 2.494 -31.470 1.00 93.12 698 TYR A O 1
ATOM 5221 N N . TYR A 1 699 ? 4.873 2.553 -29.768 1.00 95.12 699 TYR A N 1
ATOM 5222 C CA . TYR A 1 699 ? 5.681 1.445 -30.242 1.00 95.12 699 TYR A CA 1
ATOM 5223 C C . TYR A 1 699 ? 5.878 0.422 -29.130 1.00 95.12 699 TYR A C 1
ATOM 5225 O O . TYR A 1 699 ? 6.453 0.720 -28.086 1.00 95.12 699 TYR A O 1
ATOM 5233 N N . LEU A 1 700 ? 5.401 -0.797 -29.363 1.00 96.25 700 LEU A N 1
ATOM 5234 C CA . LEU A 1 700 ? 5.667 -1.960 -28.530 1.00 96.25 700 LEU A CA 1
ATOM 5235 C C . LEU A 1 700 ? 6.928 -2.649 -29.034 1.00 96.25 700 LEU A C 1
ATOM 5237 O O . LEU A 1 700 ? 6.975 -3.133 -30.164 1.00 96.25 700 LEU A O 1
ATOM 5241 N N . VAL A 1 701 ? 7.944 -2.720 -28.184 1.00 97.00 701 VAL A N 1
ATOM 5242 C CA . VAL A 1 701 ? 9.155 -3.487 -28.461 1.00 97.00 701 VAL A CA 1
ATOM 5243 C C . VAL A 1 701 ? 9.073 -4.805 -27.721 1.00 97.00 701 VAL A C 1
ATOM 5245 O O . VAL A 1 701 ? 8.921 -4.802 -26.504 1.00 97.00 701 VAL A O 1
ATOM 5248 N N . ILE A 1 702 ? 9.201 -5.914 -28.446 1.00 96.44 702 ILE A N 1
ATOM 5249 C CA . ILE A 1 702 ? 9.304 -7.267 -27.893 1.00 96.44 702 ILE A CA 1
ATOM 5250 C C . ILE A 1 702 ? 10.732 -7.751 -28.124 1.00 96.44 702 ILE A C 1
ATOM 5252 O O . ILE A 1 702 ? 11.227 -7.699 -29.250 1.00 96.44 702 ILE A O 1
ATOM 5256 N N . LYS A 1 703 ? 11.391 -8.224 -27.067 1.00 96.38 703 LYS A N 1
ATOM 5257 C CA . LYS A 1 703 ? 12.750 -8.766 -27.096 1.00 96.38 703 LYS A CA 1
ATOM 5258 C C . LYS A 1 703 ? 12.745 -10.213 -26.613 1.00 96.38 703 LYS A C 1
ATOM 5260 O O . LYS A 1 703 ? 12.159 -10.512 -25.574 1.00 96.38 703 LYS A O 1
ATOM 5265 N N . GLY A 1 704 ? 13.397 -11.105 -27.352 1.00 95.56 704 GLY A N 1
ATOM 5266 C CA . GLY A 1 704 ? 13.593 -12.496 -26.949 1.00 95.56 704 GLY A CA 1
ATOM 5267 C C . GLY A 1 704 ? 14.578 -12.640 -25.785 1.00 95.56 704 GLY A C 1
ATOM 5268 O O . GLY A 1 704 ? 15.330 -11.718 -25.466 1.00 95.56 704 GLY A O 1
ATOM 5269 N N . ALA A 1 705 ? 14.594 -13.818 -25.158 1.00 93.12 705 ALA A N 1
ATOM 5270 C CA . ALA A 1 705 ? 15.543 -14.139 -24.090 1.00 93.12 705 ALA A CA 1
ATOM 5271 C C . ALA A 1 705 ? 17.006 -14.033 -24.567 1.00 93.12 705 ALA A C 1
ATOM 5273 O O . ALA A 1 705 ? 17.301 -14.126 -25.757 1.00 93.12 705 ALA A O 1
ATOM 5274 N N . ASN A 1 706 ? 17.956 -13.882 -23.644 1.00 92.94 706 ASN A N 1
ATOM 5275 C CA . ASN A 1 706 ? 19.384 -13.749 -23.949 1.00 92.94 706 ASN A CA 1
ATOM 5276 C C . ASN A 1 706 ? 20.010 -15.014 -24.573 1.00 92.94 706 ASN A C 1
ATOM 5278 O O . ASN A 1 706 ? 21.107 -14.928 -25.133 1.00 92.94 706 ASN A O 1
ATOM 5282 N N . GLY A 1 707 ? 19.342 -16.164 -24.478 1.00 90.19 707 GLY A N 1
ATOM 5283 C CA . GLY A 1 707 ? 19.731 -17.443 -25.069 1.00 90.19 707 GLY A CA 1
ATOM 5284 C C . GLY A 1 707 ? 18.543 -18.411 -25.125 1.00 90.19 707 GLY A C 1
ATOM 5285 O O . GLY A 1 707 ? 17.500 -18.128 -24.539 1.00 90.19 707 GLY A O 1
ATOM 5286 N N . GLY A 1 708 ? 18.714 -19.541 -25.816 1.00 90.75 708 GLY A N 1
ATOM 5287 C CA . GLY A 1 708 ? 17.677 -20.565 -26.000 1.00 90.75 708 GLY A CA 1
ATOM 5288 C C . GLY A 1 708 ? 16.994 -20.522 -27.370 1.00 90.75 708 GLY A C 1
ATOM 5289 O O . GLY A 1 708 ? 17.428 -19.804 -28.272 1.00 90.75 708 GLY A O 1
ATOM 5290 N N . ASP A 1 709 ? 15.939 -21.323 -27.516 1.00 90.25 709 ASP A N 1
ATOM 5291 C CA . ASP A 1 709 ? 15.136 -21.398 -28.738 1.00 90.25 709 ASP A CA 1
ATOM 5292 C C . ASP A 1 709 ? 14.203 -20.188 -28.889 1.00 90.25 709 ASP A C 1
ATOM 5294 O O . ASP A 1 709 ? 13.936 -19.446 -27.941 1.00 90.25 709 ASP A O 1
ATOM 5298 N N . ALA A 1 710 ? 13.682 -19.995 -30.103 1.00 89.81 710 ALA A N 1
ATOM 5299 C CA . ALA A 1 710 ? 12.674 -18.973 -30.356 1.00 89.81 710 ALA A CA 1
ATOM 5300 C C . ALA A 1 710 ? 11.396 -19.234 -29.541 1.00 89.81 710 ALA A C 1
ATOM 5302 O O . ALA A 1 710 ? 10.906 -20.364 -29.483 1.00 89.81 710 ALA A O 1
ATOM 5303 N N . ALA A 1 711 ? 10.840 -18.174 -28.961 1.00 88.44 711 ALA A N 1
ATOM 5304 C CA . ALA A 1 711 ? 9.622 -18.217 -28.166 1.00 88.44 711 ALA A CA 1
ATOM 5305 C C . ALA A 1 711 ? 8.410 -17.752 -28.979 1.00 88.44 711 ALA A C 1
ATOM 5307 O O . ALA A 1 711 ? 8.513 -16.807 -29.759 1.00 88.44 711 ALA A O 1
ATOM 5308 N N . GLU A 1 712 ? 7.263 -18.389 -28.751 1.00 90.38 712 GLU A N 1
ATOM 5309 C CA . GLU A 1 712 ? 5.960 -17.912 -29.219 1.00 90.38 712 GLU A CA 1
ATOM 5310 C C . GLU A 1 712 ? 5.320 -17.056 -28.124 1.00 90.38 712 GLU A C 1
ATOM 5312 O O . GLU A 1 712 ? 5.192 -17.487 -26.975 1.00 90.38 712 GLU A O 1
ATOM 5317 N N . VAL A 1 713 ? 4.936 -15.834 -28.476 1.00 86.88 713 VAL A N 1
ATOM 5318 C CA . VAL A 1 713 ? 4.385 -14.833 -27.564 1.00 86.88 713 VAL A CA 1
ATOM 5319 C C . VAL A 1 713 ? 3.049 -14.357 -28.117 1.00 86.88 713 VAL A C 1
ATOM 5321 O O . VAL A 1 713 ? 2.994 -13.854 -29.234 1.00 86.88 713 VAL A O 1
ATOM 5324 N N . SER A 1 714 ? 1.985 -14.468 -27.326 1.00 85.81 714 SER A N 1
ATOM 5325 C CA . SER A 1 714 ? 0.662 -13.944 -27.674 1.00 85.81 714 SER A CA 1
ATOM 5326 C C . SER A 1 714 ? 0.337 -12.729 -26.820 1.00 85.81 714 SER A C 1
ATOM 5328 O O . SER A 1 714 ? 0.365 -12.833 -25.595 1.00 85.81 714 SER A O 1
ATOM 5330 N N . LEU A 1 715 ? -0.005 -11.604 -27.444 1.00 86.50 715 LEU A N 1
ATOM 5331 C CA . LEU A 1 715 ? -0.368 -10.369 -26.744 1.00 86.50 715 LEU A CA 1
ATOM 5332 C C . LEU A 1 715 ? -1.623 -9.747 -27.364 1.00 86.50 715 LEU A C 1
ATOM 5334 O O . LEU A 1 715 ? -1.950 -9.994 -28.521 1.00 86.50 715 LEU A O 1
ATOM 5338 N N . GLU A 1 716 ? -2.311 -8.904 -26.606 1.00 82.31 716 GLU A N 1
ATOM 5339 C CA . GLU A 1 716 ? -3.414 -8.061 -27.066 1.00 82.31 716 GLU A CA 1
ATOM 5340 C C . GLU A 1 716 ? -3.112 -6.618 -26.657 1.00 82.31 716 GLU A C 1
ATOM 5342 O O . GLU A 1 716 ? -2.906 -6.345 -25.474 1.00 82.31 716 GLU A O 1
ATOM 5347 N N . ALA A 1 717 ? -3.038 -5.704 -27.627 1.00 82.94 717 ALA A N 1
ATOM 5348 C CA . ALA A 1 717 ? -2.739 -4.297 -27.376 1.00 82.94 717 ALA A CA 1
ATOM 5349 C C . ALA A 1 717 ? -4.008 -3.445 -27.500 1.00 82.94 717 ALA A C 1
ATOM 5351 O O . ALA A 1 717 ? -4.723 -3.550 -28.496 1.00 82.94 717 ALA A O 1
ATOM 5352 N N . TRP A 1 718 ? -4.266 -2.595 -26.508 1.00 74.88 718 TRP A N 1
ATOM 5353 C CA . TRP A 1 718 ? -5.403 -1.677 -26.478 1.00 74.88 718 TRP A CA 1
ATOM 5354 C C . TRP A 1 718 ? -4.928 -0.228 -26.468 1.00 74.88 718 TRP A C 1
ATOM 5356 O O . TRP A 1 718 ? -3.993 0.088 -25.741 1.00 74.88 718 TRP A O 1
ATOM 5366 N N . ALA A 1 719 ? -5.603 0.620 -27.235 1.00 73.38 719 ALA A N 1
ATOM 5367 C CA . ALA A 1 719 ? -5.564 2.072 -27.227 1.00 73.38 719 ALA A CA 1
ATOM 5368 C C . ALA A 1 719 ? -7.013 2.560 -27.072 1.00 73.38 719 ALA A C 1
ATOM 5370 O O . ALA A 1 719 ? -7.786 2.471 -28.030 1.00 73.38 719 ALA A O 1
ATOM 5371 N N . ASN A 1 720 ? -7.389 2.994 -25.867 1.00 63.78 720 ASN A N 1
ATOM 5372 C CA . ASN A 1 720 ? -8.746 3.459 -25.543 1.00 63.78 720 ASN A CA 1
ATOM 5373 C C . ASN A 1 720 ? -8.759 4.910 -25.110 1.00 63.78 720 ASN A C 1
ATOM 5375 O O . ASN A 1 720 ? -7.796 5.280 -24.402 1.00 63.78 720 ASN A O 1
#

Sequence (720 aa):
MRRIAAALIAAAAVLPASAQVDCGEPLTGQDAKFGIDYARNVTLPLVEHNAGGLGPVLWAYIAGQARGESLGNMRDEQMDFTPKPNLNLWNVQTDATPSCRSDTEVVCPDAMKSLPPIPRKPIAYNGCFTNSAGEPMKWTVVCFPKYPSVQKAADGYLLPFKNYTKTLQQLGKGNPTPEEFFSALKGTRWADSADKPNYRTDTLDAIRQVLRGLATVRNADKAALDDASKQIDAWCAQPGQGNAAERAALSAKQGSLMKSLSTLGSVCTAPTGAAPPTANSAIDTCRMQPDPPPAEPPGPAGHGGASGQGPTDRDRSGGSDHRPSGYATGTGEPHYRLPGGQTLTTQRAGEFWLLDAPDRTRIQVRQIPWGQSRQVAAIGAIAAQVGIHRVGVYADGRVMVDGKALHWAGKFHQQALGAEAVVGVWGASERPSQVAVIWRNGRTLRVHLRSSWLDMETTWTRGTAVANDKGLIGQASSTVAGALIGRDGRPGSLANPDQADAFVASWRIQAKESLFDYQQGESPATFDLRGFPEKPAKPTPEALETAHAACAAAGVPADRLNACAFDLAVSGSTEFLVSHLPALRASPTPSEPKSAPLGAYPALFTPDIANPVQTLPNGQRFDVRIGAREQRTYRIDASRGDPPVFLNVISNNLSCVAEEVDGSKPAYQLFDARGRAISNAKPTCADLFTGDVKEGDYYLVIKGANGGDAAEVSLEAWAN

Foldseek 3Di:
DDDDDDDDDDPDPPPLQQQAEALDAADDDPLLVVLQVCLVFPLLVQLVLACAALGSQLSLLVSLQVVLVQQPPQADPVRDGDDDQEDEDEGEDNDDDPPPDQDDWDDDPPVQVPDPDDPDDDDDDPDADADPVRHGHTYGYDYQYRAPYNQRSCCVVVVVPVVLSVLSSVCSSYNDQSVSSLVSCPPPPSCVVVVPPRSSVSSNVSSSSNSSSLVSNLVVLLVQLVVLLVVLVVQLPDDFAGDPVVLVVSVVSNVVSLVSNVSSVSYHPDPPPDDRDDHNCSSVPGRHDGDDDDDDDDDDDDDDDDDDDDDDDDDDPDDDPDQWQFKWKAAFQGWIQARLRAIQHDQDAAKFFAKQDPVRWTKIWGWAAQPPALATIFTAKMWIDFPPWIWIAGLQQFIDINLHTDADQQAWDKDDPPPFWIKIFHGGRNHTQKIKIATLQGWIKIWGHANRHIMIMITHAPVPPQCPMDIPRGNVQAHNQQWGAAPVRDIAGSVDPVRSHVRRVSRHDDQVRDSDDADVVDGSVNRPRRCPSVDHDDFDPVQLVVQLVVLVVLVQDPSCSSVRSSSCRRVVDPSSSCRRHDPPAPDDPPDDPPVPPQAPEDDPDFAPLVDAPEEADAQDKDKDWAFAQGKGKYKYQLQPDDPQKWKKKAQSAQNPQRDAPPLQAKKKFKADSVRHTQFYIGGLRHITIGTGDHGDMMMMMIGGGNDDGIDMTMIHIHID

Nearest PDB structures (foldseek):
  7pov-assembly1_A  TM=7.137E-01  e=5.502E-08  Homo sapiens
  8oes-assembly1_A  TM=7.386E-01  e=1.075E-06  Homo sapiens
  6n29-assembly2_B  TM=5.668E-01  e=7.776E-07  Homo sapiens
  5azy-assembly3_A  TM=5.618E-01  e=6.473E-03  Rattus norvegicus

Mean predicted aligned error: 20.1 Å